Protein AF-A0A2E4W554-F1 (afdb_monomer_lite)

pLDDT: mean 80.84, std 10.99, range [36.97, 96.19]

Radius of gyration: 48.74 Å; chains: 1; bounding box: 108×64×149 Å

Structure (mmCIF, N/CA/C/O backbone):
data_AF-A0A2E4W554-F1
#
_entry.id   AF-A0A2E4W554-F1
#
loop_
_atom_site.group_PDB
_atom_site.id
_atom_site.type_symbol
_atom_site.label_atom_id
_atom_site.label_alt_id
_atom_site.label_comp_id
_atom_site.label_asym_id
_atom_site.label_entity_id
_atom_site.label_seq_id
_atom_site.pdbx_PDB_ins_code
_atom_site.Cartn_x
_atom_site.Cartn_y
_atom_site.Cartn_z
_atom_site.occupancy
_atom_site.B_iso_or_equiv
_atom_site.auth_seq_id
_atom_site.auth_comp_id
_atom_site.auth_asym_id
_atom_site.auth_atom_id
_atom_site.pdbx_PDB_model_num
ATOM 1 N N . MET A 1 1 ? -34.126 -7.218 51.994 1.00 76.88 1 MET A N 1
ATOM 2 C CA . MET A 1 1 ? -33.797 -6.663 50.672 1.00 76.88 1 MET A CA 1
ATOM 3 C C . MET A 1 1 ? -32.824 -5.553 50.968 1.00 76.88 1 MET A C 1
ATOM 5 O O . MET A 1 1 ? -33.164 -4.742 51.817 1.00 76.88 1 MET A O 1
ATOM 9 N N . SER A 1 2 ? -31.621 -5.573 50.417 1.00 82.19 2 SER A N 1
ATOM 10 C CA . SER A 1 2 ? -30.537 -4.659 50.802 1.00 82.19 2 SER A CA 1
ATOM 11 C C . SER A 1 2 ? -29.714 -4.276 49.584 1.00 82.19 2 SER A C 1
ATOM 13 O O . SER A 1 2 ? -29.664 -5.029 48.613 1.00 82.19 2 SER A O 1
ATOM 15 N N . VAL A 1 3 ? -29.119 -3.085 49.619 1.00 86.00 3 VAL A N 1
ATOM 16 C CA . VAL A 1 3 ? -28.299 -2.569 48.517 1.00 86.00 3 VAL A CA 1
ATOM 17 C C . VAL A 1 3 ? -26.886 -2.321 49.018 1.00 86.00 3 VAL A C 1
ATOM 19 O O . VAL A 1 3 ? -26.694 -1.564 49.975 1.00 86.00 3 VAL A O 1
ATOM 22 N N . TYR A 1 4 ? -25.916 -2.937 48.350 1.00 87.12 4 TYR A N 1
ATOM 23 C CA . TYR A 1 4 ? -24.493 -2.817 48.646 1.00 87.12 4 TYR A CA 1
ATOM 24 C C . TYR A 1 4 ? -23.748 -2.268 47.445 1.00 87.12 4 TYR A C 1
ATOM 26 O O . TYR A 1 4 ? -23.952 -2.727 46.324 1.00 87.12 4 TYR A O 1
ATOM 34 N N . PHE A 1 5 ? -22.832 -1.346 47.695 1.00 86.50 5 PHE A N 1
ATOM 35 C CA . PHE A 1 5 ? -21.826 -0.943 46.728 1.00 86.50 5 PHE A CA 1
ATOM 36 C C . PHE A 1 5 ? -20.445 -1.315 47.258 1.00 86.50 5 PHE A C 1
ATOM 38 O O . PHE A 1 5 ? -20.003 -0.788 48.273 1.00 86.50 5 PHE A O 1
ATOM 45 N N . ILE A 1 6 ? -19.767 -2.240 46.592 1.00 86.06 6 ILE A N 1
ATOM 46 C CA . ILE A 1 6 ? -18.443 -2.722 46.979 1.00 86.06 6 ILE A CA 1
ATOM 47 C C . ILE A 1 6 ? -17.418 -2.021 46.093 1.00 86.06 6 ILE A C 1
ATOM 49 O O . ILE A 1 6 ? -17.396 -2.221 44.878 1.00 86.06 6 ILE A O 1
ATOM 53 N N . SER A 1 7 ? -16.563 -1.202 46.694 1.00 80.81 7 SER A N 1
ATOM 54 C CA . SER A 1 7 ? -15.456 -0.542 46.003 1.00 80.81 7 SER A CA 1
ATOM 55 C C . SER A 1 7 ? -14.443 -1.580 45.522 1.00 80.81 7 SER A C 1
ATOM 57 O O . SER A 1 7 ? -13.953 -2.372 46.326 1.00 80.81 7 SER A O 1
ATOM 59 N N . LYS A 1 8 ? -14.058 -1.570 44.239 1.00 76.38 8 LYS A N 1
ATOM 60 C CA . LYS A 1 8 ? -12.977 -2.458 43.767 1.00 76.38 8 LYS A CA 1
ATOM 61 C C . LYS A 1 8 ? -11.584 -1.936 44.088 1.00 76.38 8 LYS A C 1
ATOM 63 O O . LYS A 1 8 ? -10.642 -2.720 44.116 1.00 76.38 8 LYS A O 1
ATOM 68 N N . ASP A 1 9 ? -11.454 -0.638 44.356 1.00 72.06 9 ASP A N 1
ATOM 69 C CA . ASP A 1 9 ? -10.167 -0.021 44.685 1.00 72.06 9 ASP A CA 1
ATOM 70 C C . ASP A 1 9 ? -9.723 -0.331 46.117 1.00 72.06 9 ASP A C 1
ATOM 72 O O . ASP A 1 9 ? -8.524 -0.460 46.372 1.00 72.06 9 ASP A O 1
ATOM 76 N N . THR A 1 10 ? -10.680 -0.421 47.045 1.00 75.69 10 THR A N 1
ATOM 77 C CA . THR A 1 10 ? -10.417 -0.624 48.478 1.00 75.69 10 THR A CA 1
ATOM 78 C C . THR A 1 10 ? -10.955 -1.947 49.013 1.00 75.69 10 THR A C 1
ATOM 80 O O . THR A 1 10 ? -10.455 -2.430 50.021 1.00 75.69 10 THR A O 1
ATOM 83 N N . GLY A 1 11 ? -11.934 -2.562 48.341 1.00 77.00 11 GLY A N 1
ATOM 84 C CA . GLY A 1 11 ? -12.666 -3.724 48.855 1.00 77.00 11 GLY A CA 1
ATOM 85 C C . GLY A 1 11 ? -13.751 -3.364 49.874 1.00 77.00 11 GLY A C 1
ATOM 86 O O . GLY A 1 11 ? -14.532 -4.234 50.257 1.00 77.00 11 GLY A O 1
ATOM 87 N N . ASP A 1 12 ? -13.836 -2.093 50.281 1.00 82.56 12 ASP A N 1
ATOM 88 C CA . ASP A 1 12 ? -14.814 -1.628 51.261 1.00 82.56 12 ASP A CA 1
ATOM 89 C C . ASP A 1 12 ? -16.234 -1.768 50.719 1.00 82.56 12 ASP A C 1
ATOM 91 O O . ASP A 1 12 ? -16.497 -1.560 49.530 1.00 82.56 12 ASP A O 1
ATOM 95 N N . THR A 1 13 ? -17.175 -2.062 51.608 1.00 84.25 13 THR A N 1
ATOM 96 C CA . THR A 1 13 ? -18.590 -2.204 51.258 1.00 84.25 13 THR A CA 1
ATOM 97 C C . THR A 1 13 ? -19.397 -1.049 51.830 1.00 84.25 13 THR A C 1
ATOM 99 O O . THR A 1 13 ? -19.423 -0.837 53.037 1.00 84.25 13 THR A O 1
ATOM 102 N N . LEU A 1 14 ? -20.106 -0.319 50.978 1.00 85.06 14 LEU A N 1
ATOM 103 C CA . LEU A 1 14 ? -21.091 0.678 51.369 1.00 85.06 14 LEU A CA 1
ATOM 104 C C . LEU A 1 14 ? -22.485 0.043 51.390 1.00 85.06 14 LEU A C 1
ATOM 106 O O . LEU A 1 14 ? -23.057 -0.254 50.341 1.00 85.06 14 LEU A O 1
ATOM 110 N N . LEU A 1 15 ? -23.059 -0.125 52.579 1.00 85.31 15 LEU A N 1
ATOM 111 C CA . LEU A 1 15 ? -24.478 -0.412 52.755 1.00 85.31 15 LEU A CA 1
ATOM 112 C C . LEU A 1 15 ? -25.283 0.872 52.513 1.00 85.31 15 LEU A C 1
ATOM 114 O O . LEU A 1 15 ? -25.176 1.855 53.256 1.00 85.31 15 LEU A O 1
ATOM 118 N N . ILE A 1 16 ? -26.117 0.854 51.478 1.00 81.38 16 ILE A N 1
ATOM 119 C CA . ILE A 1 16 ? -26.948 2.001 51.102 1.00 81.38 16 ILE A CA 1
ATOM 120 C C . ILE A 1 16 ? -28.266 1.989 51.894 1.00 81.38 16 ILE A C 1
ATOM 122 O O . ILE A 1 16 ? -28.684 3.046 52.374 1.00 81.38 16 ILE A O 1
ATOM 126 N N . GLY A 1 17 ? -28.851 0.805 52.127 1.00 82.44 17 GLY A N 1
ATOM 127 C CA . GLY A 1 17 ? -30.017 0.606 52.996 1.00 82.44 17 GLY A CA 1
ATOM 128 C C . GLY A 1 17 ? -30.567 -0.828 52.983 1.00 82.44 17 GLY A C 1
ATOM 129 O O . GLY A 1 17 ? -30.039 -1.702 52.293 1.00 82.44 17 GLY A O 1
ATOM 130 N N . GLY A 1 18 ? -31.653 -1.069 53.732 1.00 78.38 18 GLY A N 1
ATOM 131 C CA . GLY A 1 18 ? -32.387 -2.342 53.723 1.00 78.38 18 GLY A CA 1
ATOM 132 C C . GLY A 1 18 ? -31.922 -3.412 54.725 1.00 78.38 18 GLY A C 1
ATOM 133 O O . GLY A 1 18 ? -32.383 -4.554 54.663 1.00 78.38 18 GLY A O 1
ATOM 134 N N . GLN A 1 19 ? -31.039 -3.054 55.661 1.00 77.69 19 GLN A N 1
ATOM 135 C CA . GLN A 1 19 ? -30.686 -3.880 56.822 1.00 77.69 19 GLN A CA 1
ATOM 136 C C . GLN A 1 19 ? -30.836 -3.098 58.126 1.00 77.69 19 GLN A C 1
ATOM 138 O O . GLN A 1 19 ? -30.797 -1.869 58.114 1.00 77.69 19 GLN A O 1
ATOM 143 N N . GLU A 1 20 ? -30.978 -3.835 59.232 1.00 69.50 20 GLU A N 1
ATOM 144 C CA . GLU A 1 20 ? -31.090 -3.324 60.608 1.00 69.50 20 GLU A CA 1
ATOM 145 C C . GLU A 1 20 ? -29.737 -3.181 61.323 1.00 69.50 20 GLU A C 1
ATOM 147 O O . GLU A 1 20 ? -29.664 -2.601 62.405 1.00 69.50 20 GLU A O 1
ATOM 152 N N . SER A 1 21 ? -28.660 -3.700 60.729 1.00 70.38 21 SER A N 1
ATOM 153 C CA . SER A 1 21 ? -27.289 -3.605 61.228 1.00 70.38 21 SER A CA 1
ATOM 154 C C . SER A 1 21 ? -26.296 -3.593 60.068 1.00 70.38 21 SER A C 1
ATOM 156 O O . SER A 1 21 ? -26.578 -4.087 58.979 1.00 70.38 21 SER A O 1
ATOM 158 N N . VAL A 1 22 ? -25.128 -3.000 60.313 1.00 69.25 22 VAL A N 1
ATOM 159 C CA . VAL A 1 22 ? -23.958 -3.149 59.445 1.00 69.25 22 VAL A CA 1
ATOM 160 C C . VAL A 1 22 ? -23.097 -4.250 60.061 1.00 69.25 22 VAL A C 1
ATOM 162 O O . VAL A 1 22 ? -22.721 -4.134 61.228 1.00 69.25 22 VAL A O 1
ATOM 165 N N . SER A 1 23 ? -22.816 -5.321 59.321 1.00 64.88 23 SER A N 1
ATOM 166 C CA . SER A 1 23 ? -22.018 -6.459 59.798 1.00 64.88 23 SER A CA 1
ATOM 167 C C . SER A 1 23 ? -20.758 -6.630 58.953 1.00 64.88 23 SER A C 1
ATOM 169 O O . SER A 1 23 ? -20.874 -6.820 57.747 1.00 64.88 23 SER A O 1
ATOM 171 N N . GLY A 1 24 ? -19.580 -6.614 59.582 1.00 67.06 24 GLY A N 1
ATOM 172 C CA . GLY A 1 24 ? -18.286 -6.712 58.895 1.00 67.06 24 GLY A CA 1
ATOM 173 C C . GLY A 1 24 ? -17.357 -5.560 59.277 1.00 67.06 24 GLY A C 1
ATOM 174 O O . GLY A 1 24 ? -17.824 -4.455 59.536 1.00 67.06 24 GLY A O 1
ATOM 175 N N . ALA A 1 25 ? -16.050 -5.826 59.351 1.00 61.91 25 ALA A N 1
ATOM 176 C CA . ALA A 1 25 ? -15.056 -4.821 59.743 1.00 61.91 25 ALA A CA 1
ATOM 177 C C . ALA A 1 25 ? -14.885 -3.707 58.689 1.00 61.91 25 ALA A C 1
ATOM 179 O O . ALA A 1 25 ? -14.644 -2.561 59.058 1.00 61.91 25 ALA A O 1
ATOM 180 N N . ASP A 1 26 ? -15.114 -4.040 57.414 1.00 71.38 26 ASP A N 1
ATOM 181 C CA . ASP A 1 26 ? -14.886 -3.166 56.251 1.00 71.38 26 ASP A CA 1
ATOM 182 C C . ASP A 1 26 ? -16.207 -2.746 55.572 1.00 71.38 26 ASP A C 1
ATOM 184 O O . ASP A 1 26 ? -16.274 -2.468 54.373 1.00 71.38 26 ASP A O 1
ATOM 188 N N . THR A 1 27 ? -17.313 -2.771 56.327 1.00 74.19 27 THR A N 1
ATOM 189 C CA . THR A 1 27 ? -18.634 -2.339 55.852 1.00 74.19 27 THR A CA 1
ATOM 190 C C . THR A 1 27 ? -19.043 -1.039 56.533 1.00 74.19 27 THR A C 1
ATOM 192 O O . THR A 1 27 ? -19.065 -0.928 57.758 1.00 74.19 27 THR A O 1
ATOM 195 N N . TYR A 1 28 ? -19.411 -0.056 55.722 1.00 75.69 28 TYR A N 1
ATOM 196 C CA . TYR A 1 28 ? -19.764 1.301 56.119 1.00 75.69 28 TYR A CA 1
ATOM 197 C C . TYR A 1 28 ? -21.155 1.654 55.585 1.00 75.69 28 TYR A C 1
ATOM 199 O O . TYR A 1 28 ? -21.645 1.014 54.661 1.00 75.69 28 TYR A O 1
ATOM 207 N N . GLY A 1 29 ? -21.803 2.684 56.128 1.00 72.94 29 GLY A N 1
ATOM 208 C CA . GLY A 1 29 ? -23.046 3.221 55.570 1.00 72.94 29 GLY A CA 1
ATOM 209 C C . GLY A 1 29 ? -24.283 3.061 56.451 1.00 72.94 29 GLY A C 1
ATOM 210 O O . GLY A 1 29 ? -24.206 2.722 57.634 1.00 72.94 29 GLY A O 1
ATOM 211 N N . GLY A 1 30 ? -25.431 3.370 55.845 1.00 68.50 30 GLY A N 1
ATOM 212 C CA . GLY A 1 30 ? -26.659 3.710 56.555 1.00 68.50 30 GLY A CA 1
ATOM 213 C C . GLY A 1 30 ? -27.610 2.531 56.721 1.00 68.50 30 GLY A C 1
ATOM 214 O O . GLY A 1 30 ? -27.953 1.844 55.763 1.00 68.50 30 GLY A O 1
ATOM 215 N N . ILE A 1 31 ? -28.088 2.361 57.948 1.00 70.50 31 ILE A N 1
ATOM 216 C CA . ILE A 1 31 ? -29.199 1.474 58.305 1.00 70.50 31 ILE A CA 1
ATOM 217 C C . ILE A 1 31 ? -30.493 2.170 57.888 1.00 70.50 31 ILE A C 1
ATOM 219 O O . ILE A 1 31 ? -30.578 3.395 57.941 1.00 70.50 31 ILE A O 1
ATOM 223 N N . GLY A 1 32 ? -31.487 1.440 57.399 1.00 72.19 32 GLY A N 1
ATOM 224 C CA . GLY A 1 32 ? -32.605 2.088 56.719 1.00 72.19 32 GLY A CA 1
ATOM 225 C C . GLY A 1 32 ? -33.719 1.134 56.330 1.00 72.19 32 GLY A C 1
ATOM 226 O O . GLY A 1 32 ? -33.427 -0.038 56.065 1.00 72.19 32 GLY A O 1
ATOM 227 N N . PRO A 1 33 ? -34.970 1.621 56.207 1.00 74.69 33 PRO A N 1
ATOM 228 C CA . PRO A 1 33 ? -35.966 0.928 55.401 1.00 74.69 33 PRO A CA 1
ATOM 229 C C . PRO A 1 33 ? -35.424 0.649 53.994 1.00 74.69 33 PRO A C 1
ATOM 231 O O . PRO A 1 33 ? -34.412 1.203 53.556 1.00 74.69 33 PRO A O 1
ATOM 234 N N . PHE A 1 34 ? -36.102 -0.244 53.281 1.00 79.88 34 PHE A N 1
ATOM 235 C CA . PHE A 1 34 ? -35.658 -0.641 51.956 1.00 79.88 34 PHE A CA 1
ATOM 236 C C . PHE A 1 34 ? -35.615 0.559 50.988 1.00 79.88 34 PHE A C 1
ATOM 238 O O . PHE A 1 34 ? -36.643 1.229 50.833 1.00 79.88 34 PHE A O 1
ATOM 245 N N . PRO A 1 35 ? -34.469 0.840 50.333 1.00 84.31 35 PRO A N 1
ATOM 246 C CA . PRO A 1 35 ? -34.404 1.886 49.324 1.00 84.31 35 PRO A CA 1
ATOM 247 C C . PRO A 1 35 ? -35.246 1.530 48.101 1.00 84.31 35 PRO A C 1
ATOM 249 O O . PRO A 1 35 ? -35.322 0.379 47.679 1.00 84.31 35 PRO A O 1
ATOM 252 N N . ARG A 1 36 ? -35.837 2.542 47.479 1.00 86.31 36 ARG A N 1
ATOM 253 C CA . ARG A 1 36 ? -36.407 2.423 46.140 1.00 86.31 36 ARG A CA 1
ATOM 254 C C . ARG A 1 36 ? -35.274 2.483 45.128 1.00 86.31 36 ARG A C 1
ATOM 256 O O . ARG A 1 36 ? -34.377 3.310 45.253 1.00 86.31 36 ARG A O 1
ATOM 263 N N . TYR A 1 37 ? -35.334 1.642 44.108 1.00 88.25 37 TYR A N 1
ATOM 264 C CA . TYR A 1 37 ? -34.397 1.703 42.997 1.00 88.25 37 TYR A CA 1
ATOM 265 C C . TYR A 1 37 ? -35.145 1.760 41.668 1.00 88.25 37 TYR A C 1
ATOM 267 O O . TYR A 1 37 ? -36.251 1.238 41.536 1.00 88.25 37 TYR A O 1
ATOM 275 N N . SER A 1 38 ? -34.529 2.408 40.688 1.00 89.50 38 SER A N 1
ATOM 276 C CA . SER A 1 38 ? -34.960 2.411 39.292 1.00 89.50 38 SER A CA 1
ATOM 277 C C . SER A 1 38 ? -33.755 2.089 38.424 1.00 89.50 38 SER A C 1
ATOM 279 O O . SER A 1 38 ? -32.685 2.652 38.654 1.00 89.50 38 SER A O 1
ATOM 281 N N . ILE A 1 39 ? -33.928 1.186 37.464 1.00 88.00 39 ILE A N 1
ATOM 282 C CA . ILE A 1 39 ? -32.896 0.790 36.505 1.00 88.00 39 ILE A CA 1
ATOM 283 C C . ILE A 1 39 ? -33.437 1.147 35.127 1.00 88.00 39 ILE A C 1
ATOM 285 O O . ILE A 1 39 ? -34.475 0.619 34.726 1.00 88.00 39 ILE A O 1
ATOM 289 N N . SER A 1 40 ? -32.766 2.050 34.421 1.00 88.12 40 SER A N 1
ATOM 290 C CA . SER A 1 40 ? -33.034 2.305 33.007 1.00 88.12 40 SER A CA 1
ATOM 291 C C . SER A 1 40 ? -31.934 1.695 32.152 1.00 88.12 40 SER A C 1
ATOM 293 O O . SER A 1 40 ? -30.758 1.741 32.513 1.00 88.12 40 SER A O 1
ATOM 295 N N . ARG A 1 41 ? -32.340 1.136 31.015 1.00 87.38 41 ARG A N 1
ATOM 296 C CA . ARG A 1 41 ? -31.478 0.462 30.051 1.00 87.38 41 ARG A CA 1
ATOM 297 C C . ARG A 1 41 ? -31.375 1.302 28.782 1.00 87.38 41 ARG A C 1
ATOM 299 O O . ARG A 1 41 ? -32.402 1.721 28.254 1.00 87.38 41 ARG A O 1
ATOM 306 N N . GLU A 1 42 ? -30.161 1.500 28.293 1.00 87.88 42 GLU A N 1
ATOM 307 C CA . GLU A 1 42 ? -29.864 2.135 27.011 1.00 87.88 42 GLU A CA 1
ATOM 308 C C . GLU A 1 42 ? -28.981 1.193 26.189 1.00 87.88 42 GLU A C 1
ATOM 310 O O . GLU A 1 42 ? -27.896 0.813 26.623 1.00 87.88 42 GLU A O 1
ATOM 315 N N . ASP A 1 43 ? -29.451 0.782 25.014 1.00 86.00 43 ASP A N 1
ATOM 316 C CA . ASP A 1 43 ? -28.656 -0.051 24.114 1.00 86.00 43 ASP A CA 1
ATOM 317 C C . ASP A 1 43 ? -27.750 0.831 23.253 1.00 86.00 43 ASP A C 1
ATOM 319 O O . ASP A 1 43 ? -28.218 1.704 22.522 1.00 86.00 43 ASP A O 1
ATOM 323 N N . ILE A 1 44 ? -26.449 0.569 23.323 1.00 85.00 44 ILE A N 1
ATOM 324 C CA . ILE A 1 44 ? -25.420 1.192 22.501 1.00 85.00 44 ILE A CA 1
ATOM 325 C C . ILE A 1 44 ? -25.377 0.444 21.174 1.00 85.00 44 ILE A C 1
ATOM 327 O O . ILE A 1 44 ? -25.195 -0.778 21.131 1.00 85.00 44 ILE A O 1
ATOM 331 N N . ARG A 1 45 ? -25.538 1.193 20.088 1.00 84.75 45 ARG A N 1
ATOM 332 C CA . ARG A 1 45 ? -25.515 0.679 18.722 1.00 84.75 45 ARG A CA 1
ATOM 333 C C . ARG A 1 45 ? -24.513 1.454 17.881 1.00 84.75 45 ARG A C 1
ATOM 335 O O . ARG A 1 45 ? -24.268 2.631 18.138 1.00 84.75 45 ARG A O 1
ATOM 342 N N . THR A 1 46 ? -23.953 0.788 16.888 1.00 81.94 46 THR A N 1
ATOM 343 C CA . THR A 1 46 ? -23.157 1.397 15.819 1.00 81.94 46 THR A CA 1
ATOM 344 C C . THR A 1 46 ? -24.049 2.190 14.859 1.00 81.94 46 THR A C 1
ATOM 346 O O . THR A 1 46 ? -25.280 2.126 14.920 1.00 81.94 46 THR A O 1
ATOM 349 N N . THR A 1 47 ? -23.433 2.953 13.954 1.00 76.38 47 THR A N 1
ATOM 350 C CA . THR A 1 47 ? -24.132 3.788 12.958 1.00 76.38 47 THR A CA 1
ATOM 351 C C . THR A 1 47 ? -25.038 2.981 12.018 1.00 76.38 47 THR A C 1
ATOM 353 O O . THR A 1 47 ? -26.076 3.480 11.591 1.00 76.38 47 THR A O 1
ATOM 356 N N . ASP A 1 48 ? -24.683 1.728 11.729 1.00 72.62 48 ASP A N 1
ATOM 357 C CA . ASP A 1 48 ? -25.481 0.765 10.948 1.00 72.62 48 ASP A CA 1
ATOM 358 C C . ASP A 1 48 ? -26.644 0.135 11.754 1.00 72.62 48 ASP A C 1
ATOM 360 O O . ASP A 1 48 ? -27.478 -0.576 11.197 1.00 72.62 48 ASP A O 1
ATOM 364 N N . GLY A 1 49 ? -26.735 0.413 13.060 1.00 77.56 49 GLY A N 1
ATOM 365 C CA . GLY A 1 49 ? -27.771 -0.096 13.960 1.00 77.56 49 GLY A CA 1
ATOM 366 C C . GLY A 1 49 ? -27.434 -1.415 14.664 1.00 77.56 49 GLY A C 1
ATOM 367 O O . GLY A 1 49 ? -28.269 -1.891 15.453 1.00 77.56 49 GLY A O 1
ATOM 368 N N . THR A 1 50 ? -26.243 -1.979 14.433 1.00 82.19 50 THR A N 1
ATOM 369 C CA . THR A 1 50 ? -25.764 -3.208 15.084 1.00 82.19 50 THR A CA 1
ATOM 370 C C . THR A 1 50 ? -25.575 -2.986 16.587 1.00 82.19 50 THR A C 1
ATOM 372 O O . THR A 1 50 ? -25.111 -1.942 17.041 1.00 82.19 50 THR A O 1
ATOM 375 N N . TYR A 1 51 ? -26.006 -3.951 17.402 1.00 83.81 51 TYR A N 1
ATOM 376 C CA . TYR A 1 51 ? -25.915 -3.859 18.860 1.00 83.81 51 TYR A CA 1
ATOM 377 C C . TYR A 1 51 ? -24.480 -4.106 19.336 1.00 83.81 51 TYR A C 1
ATOM 379 O O . TYR A 1 51 ? -23.924 -5.169 19.077 1.00 83.81 51 TYR A O 1
ATOM 387 N N . ILE A 1 52 ? -23.911 -3.150 20.074 1.00 84.62 52 ILE A N 1
ATOM 388 C CA . ILE A 1 52 ? -22.559 -3.250 20.642 1.00 84.62 52 ILE A CA 1
ATOM 389 C C . ILE A 1 52 ? -22.631 -3.736 22.086 1.00 84.62 52 ILE A C 1
ATOM 391 O O . ILE A 1 52 ? -21.965 -4.694 22.477 1.00 84.62 52 ILE A O 1
ATOM 395 N N . ASN A 1 53 ? -23.390 -3.012 22.908 1.00 85.19 53 ASN A N 1
ATOM 396 C CA . ASN A 1 53 ? -23.403 -3.179 24.353 1.00 85.19 53 ASN A CA 1
ATOM 397 C C . ASN A 1 53 ? -24.622 -2.476 24.967 1.00 85.19 53 ASN A C 1
ATOM 399 O O . ASN A 1 53 ? -25.333 -1.739 24.289 1.00 85.19 53 ASN A O 1
ATOM 403 N N . THR A 1 54 ? -24.844 -2.641 26.265 1.00 85.50 54 THR A N 1
ATOM 404 C CA . THR A 1 54 ? -25.907 -1.962 27.006 1.00 85.50 54 THR A CA 1
ATOM 405 C C . THR A 1 54 ? -25.314 -1.133 28.139 1.00 85.50 54 THR A C 1
ATOM 407 O O . THR A 1 54 ? -24.467 -1.604 28.896 1.00 85.50 54 THR A O 1
ATOM 410 N N . LYS A 1 55 ? -25.807 0.095 28.293 1.00 88.75 55 LYS A N 1
ATOM 411 C CA . LYS A 1 55 ? -25.575 0.954 29.450 1.00 88.75 55 LYS A CA 1
ATOM 412 C C . LYS A 1 55 ? -26.776 0.898 30.393 1.00 88.75 55 LYS A C 1
ATOM 414 O O . LYS A 1 55 ? -27.920 1.095 29.986 1.00 88.75 55 LYS A O 1
ATOM 419 N N . TYR A 1 56 ? -26.511 0.672 31.671 1.00 89.12 56 TYR A N 1
ATOM 420 C CA . TYR A 1 56 ? -27.494 0.700 32.745 1.00 89.12 56 TYR A CA 1
ATOM 421 C C . TYR A 1 56 ? -27.282 1.942 33.601 1.00 89.12 56 TYR A C 1
ATOM 423 O O . TYR A 1 56 ? -26.180 2.185 34.093 1.00 89.12 56 TYR A O 1
ATOM 431 N N . MET A 1 57 ? -28.351 2.705 33.814 1.00 90.69 57 MET A N 1
ATOM 432 C CA . MET A 1 57 ? -28.382 3.787 34.796 1.00 90.69 57 MET A CA 1
ATOM 433 C C . MET A 1 57 ? -29.235 3.335 35.976 1.00 90.69 57 MET A C 1
ATOM 435 O O . MET A 1 57 ? -30.423 3.044 35.816 1.00 90.69 57 MET A O 1
ATOM 439 N N . ILE A 1 58 ? -28.627 3.249 37.157 1.00 89.88 58 ILE A N 1
ATOM 440 C CA . ILE A 1 58 ? -29.280 2.770 38.375 1.00 89.88 58 ILE A CA 1
ATOM 441 C C . ILE A 1 58 ? -29.377 3.913 39.376 1.00 89.88 58 ILE A C 1
ATOM 443 O O . ILE A 1 58 ? -28.362 4.363 39.896 1.00 89.88 58 ILE A O 1
ATOM 447 N N . ASN A 1 59 ? -30.596 4.334 39.701 1.00 91.19 59 ASN A N 1
ATOM 448 C CA . ASN A 1 59 ? -30.839 5.328 40.744 1.00 91.19 59 ASN A CA 1
ATOM 449 C C . ASN A 1 59 ? -31.412 4.645 41.980 1.00 91.19 59 ASN A C 1
ATOM 451 O O . ASN A 1 59 ? -32.426 3.954 41.884 1.00 91.19 59 ASN A O 1
ATOM 455 N N . VAL A 1 60 ? -30.782 4.851 43.133 1.00 87.94 60 VAL A N 1
ATOM 456 C CA . VAL A 1 60 ? -31.176 4.302 44.431 1.00 87.94 60 VAL A CA 1
ATOM 457 C C . VAL A 1 60 ? -31.520 5.457 45.359 1.00 87.94 60 VAL A C 1
ATOM 459 O O . VAL A 1 60 ? -30.652 6.235 45.746 1.00 87.94 60 VAL A O 1
ATOM 462 N N . THR A 1 61 ? -32.789 5.554 45.740 1.00 88.25 61 THR A N 1
ATOM 463 C CA . THR A 1 61 ? -33.305 6.576 46.654 1.00 88.25 61 THR A CA 1
ATOM 464 C C . THR A 1 61 ? -33.821 5.928 47.925 1.00 88.25 61 THR A C 1
ATOM 466 O O . THR A 1 61 ? -34.418 4.852 47.901 1.00 88.25 61 THR A O 1
ATOM 469 N N . GLY A 1 62 ? -33.613 6.559 49.067 1.00 85.31 62 GLY A N 1
ATOM 470 C CA . GLY A 1 62 ? -34.107 6.003 50.316 1.00 85.31 62 GLY A CA 1
ATOM 471 C C . GLY A 1 62 ? -33.916 6.932 51.489 1.00 85.31 62 GLY A C 1
ATOM 472 O O . GLY A 1 62 ? -33.452 8.060 51.351 1.00 85.31 62 GLY A O 1
ATOM 473 N N . THR A 1 63 ? -34.287 6.429 52.659 1.00 80.31 63 THR A N 1
ATOM 474 C CA . THR A 1 63 ? -34.073 7.113 53.927 1.00 80.31 63 THR A CA 1
ATOM 475 C C . THR A 1 63 ? -33.195 6.243 54.810 1.00 80.31 63 THR A C 1
ATOM 477 O O . THR A 1 63 ? -33.365 5.026 54.892 1.00 80.31 63 THR A O 1
ATOM 480 N N . ALA A 1 64 ? -32.183 6.845 55.419 1.00 74.69 64 ALA A N 1
ATOM 481 C CA . ALA A 1 64 ? -31.379 6.213 56.448 1.00 74.69 64 ALA A CA 1
ATOM 482 C C . ALA A 1 64 ? -31.974 6.582 57.804 1.00 74.69 64 ALA A C 1
ATOM 484 O O . ALA A 1 64 ? -32.277 7.750 58.049 1.00 74.69 64 ALA A O 1
ATOM 485 N N . VAL A 1 65 ? -32.140 5.582 58.665 1.00 73.75 65 VAL A N 1
ATOM 486 C CA . VAL A 1 65 ? -32.560 5.742 60.056 1.00 73.75 65 VAL A CA 1
ATOM 487 C C . VAL A 1 65 ? -31.379 5.495 60.987 1.00 73.75 65 VAL A C 1
ATOM 489 O O . VAL A 1 65 ? -30.418 4.796 60.660 1.00 73.75 65 VAL A O 1
ATOM 492 N N . LEU A 1 66 ? -31.456 6.068 62.182 1.00 68.81 66 LEU A N 1
ATOM 493 C CA . LEU A 1 66 ? -30.473 5.833 63.234 1.00 68.81 66 LEU A CA 1
ATOM 494 C C . LEU A 1 66 ? -30.462 4.354 63.663 1.00 68.81 66 LEU A C 1
ATOM 496 O O . LEU A 1 66 ? -31.512 3.722 63.778 1.00 68.81 66 LEU A O 1
ATOM 500 N N . LYS A 1 67 ? -29.267 3.814 63.940 1.00 67.50 67 LYS A N 1
ATOM 501 C CA . LYS A 1 67 ? -29.093 2.434 64.424 1.00 67.50 67 LYS A CA 1
ATOM 502 C C . LYS A 1 67 ? -29.819 2.254 65.762 1.00 67.50 67 LYS A C 1
ATOM 504 O O . LYS A 1 67 ? -29.592 3.038 66.683 1.00 67.50 67 LYS A O 1
ATOM 509 N N . SER A 1 68 ? -30.637 1.210 65.889 1.00 61.28 68 SER A N 1
ATOM 510 C CA . SER A 1 68 ? -31.429 0.931 67.100 1.00 61.28 68 SER A CA 1
ATOM 511 C C . SER A 1 68 ? -30.577 0.603 68.334 1.00 61.28 68 SER A C 1
ATOM 513 O O . SER A 1 68 ? -31.039 0.764 69.458 1.00 61.28 68 SER A O 1
ATOM 515 N N . THR A 1 69 ? -29.331 0.170 68.131 1.00 61.75 69 THR A N 1
ATOM 516 C CA . THR A 1 69 ? -28.383 -0.234 69.182 1.00 61.75 69 THR A CA 1
ATOM 517 C C . THR A 1 69 ? -27.499 0.901 69.697 1.00 61.75 69 THR A C 1
ATOM 519 O O . THR A 1 69 ? -26.656 0.667 70.558 1.00 61.75 69 THR A O 1
ATOM 522 N N . ASN A 1 70 ? -27.619 2.110 69.148 1.00 65.62 70 ASN A N 1
ATOM 523 C CA . ASN A 1 70 ? -26.842 3.246 69.628 1.00 65.62 70 ASN A CA 1
ATOM 524 C C . ASN A 1 70 ? -27.551 3.866 70.839 1.00 65.62 70 ASN A C 1
ATOM 526 O O . ASN A 1 70 ? -28.694 4.300 70.712 1.00 65.62 70 ASN A O 1
ATOM 530 N N . ASP A 1 71 ? -26.851 3.983 71.972 1.00 60.41 71 ASP A N 1
ATOM 531 C CA . ASP A 1 71 ? -27.298 4.777 73.124 1.00 60.41 71 ASP A CA 1
ATOM 532 C C . ASP A 1 71 ? -27.465 6.236 72.679 1.00 60.41 71 ASP A C 1
ATOM 534 O O . ASP A 1 71 ? -26.488 6.970 72.501 1.00 60.41 71 ASP A O 1
ATOM 538 N N . GLN A 1 72 ? -28.697 6.638 72.379 1.00 64.62 72 GLN A N 1
ATOM 539 C CA . GLN A 1 72 ? -29.036 7.968 71.886 1.00 64.62 72 GLN A CA 1
ATOM 540 C C . GLN A 1 72 ? -30.226 8.486 72.676 1.00 64.62 72 GLN A C 1
ATOM 542 O O . GLN A 1 72 ? -31.339 7.973 72.550 1.00 64.62 72 GLN A O 1
ATOM 547 N N . ASP A 1 73 ? -29.990 9.524 73.469 1.00 64.62 73 ASP A N 1
ATOM 548 C CA . ASP A 1 73 ? -31.030 10.159 74.258 1.00 64.62 73 ASP A CA 1
ATOM 549 C C . ASP A 1 73 ? -31.635 11.336 73.481 1.00 64.62 73 ASP A C 1
ATOM 551 O O . ASP A 1 73 ? -30.941 12.265 73.066 1.00 64.62 73 ASP A O 1
ATOM 555 N N . MET A 1 74 ? -32.954 11.302 73.281 1.00 63.56 74 MET A N 1
ATOM 556 C CA . MET A 1 74 ? -33.704 12.393 72.652 1.00 63.56 74 MET A CA 1
ATOM 557 C C . MET A 1 74 ? -33.716 13.664 73.511 1.00 63.56 74 MET A C 1
ATOM 559 O O . MET A 1 74 ? -33.993 14.745 72.996 1.00 63.56 74 MET A O 1
ATOM 563 N N . LEU A 1 75 ? -33.404 13.541 74.800 1.00 68.25 75 LEU A N 1
ATOM 564 C CA . LEU A 1 75 ? -33.376 14.641 75.758 1.00 68.25 75 LEU A CA 1
ATOM 565 C C . LEU A 1 75 ? -32.004 15.322 75.842 1.00 68.25 75 LEU A C 1
ATOM 567 O O . LEU A 1 75 ? -31.900 16.409 76.409 1.00 68.25 75 LEU A O 1
ATOM 571 N N . THR A 1 76 ? -30.959 14.732 75.253 1.00 73.50 76 THR A N 1
ATOM 572 C CA . THR A 1 76 ? -29.619 15.322 75.248 1.00 73.50 76 THR A CA 1
ATOM 573 C C . THR A 1 76 ? -29.368 16.074 73.940 1.00 73.50 76 THR A C 1
ATOM 575 O O . THR A 1 76 ? -29.287 15.490 72.856 1.00 73.50 76 THR A O 1
ATOM 578 N N . ALA A 1 77 ? -29.228 17.399 74.042 1.00 70.69 77 ALA A N 1
ATOM 579 C CA . ALA A 1 77 ? -29.043 18.286 72.896 1.00 70.69 77 ALA A CA 1
ATOM 580 C C . ALA A 1 77 ? -27.848 17.864 72.015 1.00 70.69 77 ALA A C 1
ATOM 582 O O . ALA A 1 77 ? -26.753 17.592 72.505 1.00 70.69 77 ALA A O 1
ATOM 583 N N . GLY A 1 78 ? -28.065 17.821 70.698 1.00 69.00 78 GLY A N 1
ATOM 584 C CA . GLY A 1 78 ? -27.016 17.625 69.690 1.00 69.00 78 GLY A CA 1
ATOM 585 C C . GLY A 1 78 ? -26.546 16.183 69.452 1.00 69.00 78 GLY A C 1
ATOM 586 O O . GLY A 1 78 ? -25.937 15.927 68.413 1.00 69.00 78 GLY A O 1
ATOM 587 N N . GLN A 1 79 ? -26.858 15.217 70.327 1.00 72.94 79 GLN A N 1
ATOM 588 C CA . GLN A 1 79 ? -26.386 13.830 70.160 1.00 72.94 79 GLN A CA 1
ATOM 589 C C . GLN A 1 79 ? -26.918 13.178 68.877 1.00 72.94 79 GLN A C 1
ATOM 591 O O . GLN A 1 79 ? -26.148 12.633 68.085 1.00 72.94 79 GLN A O 1
ATOM 596 N N . ARG A 1 80 ? -28.223 13.306 68.617 1.00 70.56 80 ARG A N 1
ATOM 597 C CA . ARG A 1 80 ? -28.859 12.702 67.436 1.00 70.56 80 ARG A CA 1
ATOM 598 C C . ARG A 1 80 ? -28.427 13.376 66.138 1.00 70.56 80 ARG A C 1
ATOM 600 O O . ARG A 1 80 ? -28.112 12.690 65.172 1.00 70.56 80 ARG A O 1
ATOM 607 N N . GLN A 1 81 ? -28.348 14.707 66.141 1.00 70.31 81 GLN A N 1
ATOM 608 C CA . GLN A 1 81 ? -27.918 15.497 64.986 1.00 70.31 81 GLN A CA 1
ATOM 609 C C . GLN A 1 81 ? -26.481 15.151 64.576 1.00 70.31 81 GLN A C 1
ATOM 611 O O . GLN A 1 81 ? -26.224 14.882 63.405 1.00 70.31 81 GLN A O 1
ATOM 616 N N . SER A 1 82 ? -25.562 15.061 65.544 1.00 72.06 82 SER A N 1
ATOM 617 C CA . SER A 1 82 ? -24.167 14.681 65.292 1.00 72.06 82 SER A CA 1
ATOM 618 C C . SER A 1 82 ? -24.043 13.283 64.671 1.00 72.06 82 SER A C 1
ATOM 620 O O . SER A 1 82 ? -23.189 13.059 63.814 1.00 72.06 82 SER A O 1
ATOM 622 N N . ARG A 1 83 ? -24.918 12.339 65.043 1.00 73.38 83 ARG A N 1
ATOM 623 C CA . ARG A 1 83 ? -24.927 10.987 64.462 1.00 73.38 83 ARG A CA 1
ATOM 624 C C . ARG A 1 83 ? -25.505 10.936 63.055 1.00 73.38 83 ARG A C 1
ATOM 626 O O . ARG A 1 83 ? -24.901 10.290 62.206 1.00 73.38 83 ARG A O 1
ATOM 633 N N . VAL A 1 84 ? -26.611 11.632 62.791 1.00 72.44 84 VAL A N 1
ATOM 634 C CA . VAL A 1 84 ? -27.169 11.734 61.430 1.00 72.44 84 VAL A CA 1
ATOM 635 C C . VAL A 1 84 ? -26.145 12.367 60.480 1.00 72.44 84 VAL A C 1
ATOM 637 O O . VAL A 1 84 ? -25.902 11.847 59.392 1.00 72.44 84 VAL A O 1
ATOM 640 N N . GLN A 1 85 ? -25.471 13.431 60.922 1.00 71.12 85 GLN A N 1
ATOM 641 C CA . GLN A 1 85 ? -24.384 14.060 60.167 1.00 71.12 85 GLN A CA 1
ATOM 642 C C . GLN A 1 85 ? -23.165 13.139 60.010 1.00 71.12 85 GLN A C 1
ATOM 644 O O . GLN A 1 85 ? -22.536 13.134 58.956 1.00 71.12 85 GLN A O 1
ATOM 649 N N . GLY A 1 86 ? -22.842 12.326 61.020 1.00 70.38 86 GLY A N 1
ATOM 650 C CA . GLY A 1 86 ? -21.786 11.314 60.938 1.00 70.38 86 GLY A CA 1
ATOM 651 C C . GLY A 1 86 ? -22.060 10.240 59.879 1.00 70.38 86 GLY A C 1
ATOM 652 O O . GLY A 1 86 ? -21.164 9.893 59.117 1.00 70.38 86 GLY A O 1
ATOM 653 N N . GLU A 1 87 ? -23.299 9.758 59.777 1.00 71.00 87 GLU A N 1
ATOM 654 C CA . GLU A 1 87 ? -23.719 8.813 58.728 1.00 71.00 87 GLU A CA 1
ATOM 655 C C . GLU A 1 87 ? -23.674 9.457 57.330 1.00 71.00 87 GLU A C 1
ATOM 657 O O . GLU A 1 87 ? -23.224 8.829 56.369 1.00 71.00 87 GLU A O 1
ATOM 662 N N . ALA A 1 88 ? -24.065 10.733 57.215 1.00 68.00 88 ALA A N 1
ATOM 663 C CA . ALA A 1 88 ? -23.911 11.503 55.979 1.00 68.00 88 ALA A CA 1
ATOM 664 C C . ALA A 1 88 ? -22.431 11.643 55.576 1.00 68.00 88 ALA A C 1
ATOM 666 O O . ALA A 1 88 ? -22.082 11.422 54.419 1.00 68.00 88 ALA A O 1
ATOM 667 N N . LEU A 1 89 ? -21.546 11.938 56.535 1.00 67.62 89 LEU A N 1
ATOM 668 C CA . LEU A 1 89 ? -20.098 12.039 56.326 1.00 67.62 89 LEU A CA 1
ATOM 669 C C . LEU A 1 89 ? -19.481 10.715 55.869 1.00 67.62 89 LEU A C 1
ATOM 671 O O . LEU A 1 89 ? -18.688 10.725 54.934 1.00 67.62 89 LEU A O 1
ATOM 675 N N . ILE A 1 90 ? -19.859 9.584 56.473 1.00 71.00 90 ILE A N 1
ATOM 676 C CA . ILE A 1 90 ? -19.373 8.253 56.070 1.00 71.00 90 ILE A CA 1
ATOM 677 C C . ILE A 1 90 ? -19.755 7.955 54.615 1.00 71.00 90 ILE A C 1
ATOM 679 O O . ILE A 1 90 ? -18.912 7.501 53.842 1.00 71.00 90 ILE A O 1
ATOM 683 N N . LYS A 1 91 ? -20.997 8.262 54.220 1.00 70.06 91 LYS A N 1
ATOM 684 C CA . LYS A 1 91 ? -21.461 8.115 52.832 1.00 70.06 91 LYS A CA 1
ATOM 685 C C . LYS A 1 91 ? -20.702 9.050 51.880 1.00 70.06 91 LYS A C 1
ATOM 687 O O . LYS A 1 91 ? -20.203 8.587 50.861 1.00 70.06 91 LYS A O 1
ATOM 692 N N . MET A 1 92 ? -20.531 10.325 52.246 1.00 68.19 92 MET A N 1
ATOM 693 C CA . MET A 1 92 ? -19.796 11.325 51.450 1.00 68.19 92 MET A CA 1
ATOM 694 C C . MET A 1 92 ? -18.294 11.053 51.312 1.00 68.19 92 MET A C 1
ATOM 696 O O . MET A 1 92 ? -17.680 11.456 50.326 1.00 68.19 92 MET A O 1
ATOM 700 N N . GLN A 1 93 ? -17.678 10.424 52.310 1.00 70.75 93 GLN A N 1
ATOM 701 C CA . GLN A 1 93 ? -16.237 10.162 52.339 1.00 70.75 93 GLN A CA 1
ATOM 702 C C . GLN A 1 93 ? -15.867 8.764 51.836 1.00 70.75 93 GLN A C 1
ATOM 704 O O . GLN A 1 93 ? -14.676 8.460 51.736 1.00 70.75 93 GLN A O 1
ATOM 709 N N . PHE A 1 94 ? -16.854 7.933 51.488 1.00 71.31 94 PHE A N 1
ATOM 710 C CA . PHE A 1 94 ? -16.620 6.585 50.993 1.00 71.31 94 PHE A CA 1
ATOM 711 C C . PHE A 1 94 ? -15.727 6.605 49.743 1.00 71.31 94 PHE A C 1
ATOM 713 O O . PHE A 1 94 ? -16.095 7.149 48.705 1.00 71.31 94 PHE A O 1
ATOM 720 N N . ASN A 1 95 ? -14.542 6.001 49.852 1.00 63.34 95 ASN A N 1
ATOM 721 C CA . ASN A 1 95 ? -13.572 5.836 48.768 1.00 63.34 95 ASN A CA 1
ATOM 722 C C . ASN A 1 95 ? -13.058 7.135 48.095 1.00 63.34 95 ASN A C 1
ATOM 724 O O . ASN A 1 95 ? -12.626 7.121 46.947 1.00 63.34 95 ASN A O 1
ATOM 728 N N . ARG A 1 96 ? -13.009 8.268 48.814 1.00 63.16 96 ARG A N 1
ATOM 729 C CA . ARG A 1 96 ? -12.498 9.556 48.282 1.00 63.16 96 ARG A CA 1
ATOM 730 C C . ARG A 1 96 ? -10.972 9.583 48.024 1.00 63.16 96 ARG A C 1
ATOM 732 O O . ARG A 1 96 ? -10.397 10.636 47.756 1.00 63.16 96 ARG A O 1
ATOM 739 N N . THR A 1 97 ? -10.276 8.454 48.150 1.00 52.19 97 THR A N 1
ATOM 740 C CA . THR A 1 97 ? -8.806 8.386 48.205 1.00 52.19 97 THR A CA 1
ATOM 741 C C . THR A 1 97 ? -8.118 8.342 46.838 1.00 52.19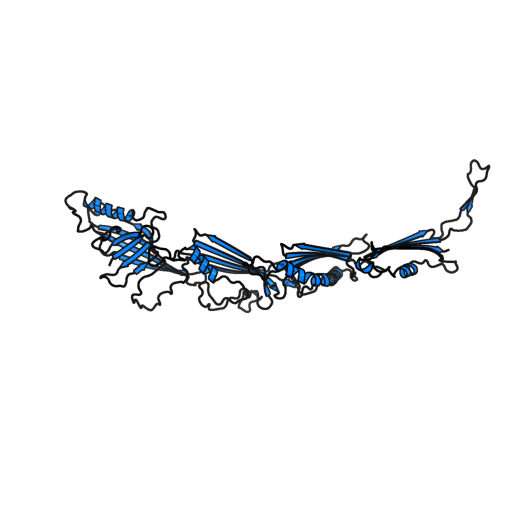 97 THR A C 1
ATOM 743 O O . THR A 1 97 ? -6.899 8.514 46.787 1.00 52.19 97 THR A O 1
ATOM 746 N N . LYS A 1 98 ? -8.844 8.166 45.722 1.00 49.94 98 LYS A N 1
ATOM 747 C CA . LYS A 1 98 ? -8.272 8.167 44.360 1.00 49.94 98 LYS A CA 1
ATOM 748 C C . LYS A 1 98 ? -9.206 8.844 43.360 1.00 49.94 98 LYS A C 1
ATOM 750 O O . LYS A 1 98 ? -10.405 8.634 43.409 1.00 49.94 98 LYS A O 1
ATOM 755 N N . TRP A 1 99 ? -8.664 9.663 42.455 1.00 40.47 99 TRP A N 1
ATOM 756 C CA . TRP A 1 99 ? -9.428 10.265 41.355 1.00 40.47 99 TRP A CA 1
ATOM 757 C C . TRP A 1 99 ? -9.468 9.300 40.155 1.00 40.47 99 TRP A C 1
ATOM 759 O O . TRP A 1 99 ? -8.408 8.777 39.803 1.00 40.47 99 TRP A O 1
ATOM 769 N N . PRO A 1 100 ? -10.619 9.089 39.481 1.00 51.34 100 PRO A N 1
ATOM 770 C CA . PRO A 1 100 ? -11.951 9.633 39.775 1.00 51.34 100 PRO A CA 1
ATOM 771 C C . PRO A 1 100 ? -12.530 9.090 41.091 1.00 51.34 100 PRO A C 1
ATOM 773 O O . PRO A 1 100 ? -12.447 7.898 41.349 1.00 51.34 100 PRO A O 1
ATOM 776 N N . MET A 1 101 ? -13.116 9.992 41.896 1.00 50.34 101 MET A N 1
ATOM 777 C CA . MET A 1 101 ? -13.365 9.850 43.348 1.00 50.34 101 MET A CA 1
ATOM 778 C C . MET A 1 101 ? -14.260 8.685 43.803 1.00 50.34 101 MET A C 1
ATOM 780 O O . MET A 1 101 ? -14.386 8.485 45.003 1.00 50.34 101 MET A O 1
ATOM 784 N N . HIS A 1 102 ? -14.826 7.900 42.886 1.00 55.00 102 HIS A N 1
ATOM 785 C CA . HIS A 1 102 ? -15.546 6.662 43.179 1.00 55.00 102 HIS A CA 1
ATOM 786 C C . HIS A 1 102 ? -15.381 5.704 41.991 1.00 55.00 102 HIS A C 1
ATOM 788 O O . HIS A 1 102 ? -16.252 5.635 41.124 1.00 55.00 102 HIS A O 1
ATOM 794 N N . GLY A 1 103 ? -14.220 5.044 41.899 1.00 63.88 103 GLY A N 1
ATOM 795 C CA . GLY A 1 103 ? -13.889 4.090 40.835 1.00 63.88 103 GLY A CA 1
ATOM 796 C C . GLY A 1 103 ? -14.943 2.992 40.622 1.00 63.88 103 GLY A C 1
ATOM 797 O O . GLY A 1 103 ? -15.957 2.916 41.315 1.00 63.88 103 GLY A O 1
ATOM 798 N N . ALA A 1 104 ? -14.718 2.130 39.630 1.00 73.69 104 ALA A N 1
ATOM 799 C CA . ALA A 1 104 ? -15.639 1.029 39.354 1.00 73.69 104 ALA A CA 1
ATOM 800 C C . ALA A 1 104 ? -15.789 0.113 40.584 1.00 73.69 104 ALA A C 1
ATOM 802 O O . ALA A 1 104 ? -14.821 -0.205 41.276 1.00 73.69 104 ALA A O 1
ATOM 803 N N . GLY A 1 105 ? -17.017 -0.305 40.849 1.00 80.69 105 GLY A N 1
ATOM 804 C CA . GLY A 1 105 ? -17.446 -1.084 41.998 1.00 80.69 105 GLY A CA 1
ATOM 805 C C . GLY A 1 105 ? -18.356 -2.236 41.586 1.00 80.69 105 GLY A C 1
ATOM 806 O O . GLY A 1 105 ? -18.748 -2.361 40.428 1.00 80.69 105 GLY A O 1
ATOM 807 N N . LYS A 1 106 ? -18.703 -3.092 42.544 1.00 86.62 106 LYS A N 1
ATOM 808 C CA . LYS A 1 106 ? -19.783 -4.071 42.394 1.00 86.62 106 LYS A CA 1
ATOM 809 C C . LYS A 1 106 ? -21.025 -3.536 43.106 1.00 86.62 106 LYS A C 1
ATOM 811 O O . LYS A 1 106 ? -20.981 -3.330 44.317 1.00 86.62 106 LYS A O 1
ATOM 816 N N . LEU A 1 107 ? -22.116 -3.320 42.376 1.00 86.50 107 LEU A N 1
ATOM 817 C CA . LEU A 1 107 ? -23.419 -2.979 42.951 1.00 86.50 107 LEU A CA 1
ATOM 818 C C . LEU A 1 107 ? -24.253 -4.253 43.072 1.00 86.50 107 LEU A C 1
ATOM 820 O O . LEU A 1 107 ? -24.420 -4.984 42.099 1.00 86.50 107 LEU A O 1
ATOM 824 N N . GLU A 1 108 ? -24.779 -4.516 44.260 1.00 87.69 108 GLU A N 1
ATOM 825 C CA . GLU A 1 108 ? -25.583 -5.699 44.548 1.00 87.69 108 GLU A CA 1
ATOM 826 C C . GLU A 1 108 ? -26.891 -5.293 45.227 1.00 87.69 108 GLU A C 1
ATOM 828 O O . GLU A 1 108 ? -26.889 -4.679 46.295 1.00 87.69 108 GLU A O 1
ATOM 833 N N . ILE A 1 109 ? -28.015 -5.643 44.604 1.00 87.06 109 ILE A N 1
ATOM 834 C CA . ILE A 1 109 ? -29.366 -5.443 45.129 1.00 87.06 109 ILE A CA 1
ATOM 835 C C . ILE A 1 109 ? -29.918 -6.823 45.484 1.00 87.06 109 ILE A C 1
ATOM 837 O O . ILE A 1 109 ? -30.349 -7.589 44.620 1.00 87.06 109 ILE A O 1
ATOM 841 N N . GLN A 1 110 ? -29.903 -7.153 46.771 1.00 84.06 110 GLN A N 1
ATOM 842 C CA . GLN A 1 110 ? -30.380 -8.439 47.272 1.00 84.06 110 GLN A CA 1
ATOM 843 C C . GLN A 1 110 ? -31.893 -8.405 47.509 1.00 84.06 110 GLN A C 1
ATOM 845 O O . GLN A 1 110 ? -32.370 -7.456 48.139 1.00 84.06 110 GLN A O 1
ATOM 850 N N . PRO A 1 111 ? -32.658 -9.432 47.092 1.00 78.12 111 PRO A N 1
ATOM 851 C CA . PRO A 1 111 ? -34.106 -9.505 47.269 1.00 78.12 111 PRO A CA 1
ATOM 852 C C . PRO A 1 111 ? -34.515 -9.658 48.748 1.00 78.12 111 PRO A C 1
ATOM 854 O O . PRO A 1 111 ? -33.705 -9.876 49.652 1.00 78.12 111 PRO A O 1
ATOM 857 N N . TYR A 1 112 ? -35.806 -9.494 49.043 1.00 68.00 112 TYR A N 1
ATOM 858 C CA . TYR A 1 112 ? -36.333 -9.727 50.391 1.00 68.00 112 TYR A CA 1
ATOM 859 C C . TYR A 1 112 ? -36.308 -11.226 50.738 1.00 68.00 112 TYR A C 1
ATOM 861 O O . TYR A 1 112 ? -36.604 -12.058 49.888 1.00 68.00 112 TYR A O 1
ATOM 869 N N . GLY A 1 113 ? -35.953 -11.574 51.982 1.00 66.62 113 GLY A N 1
ATOM 870 C CA . GLY A 1 113 ? -36.020 -12.957 52.477 1.00 66.62 113 GLY A CA 1
ATOM 871 C C . GLY A 1 113 ? -34.900 -13.909 52.030 1.00 66.62 113 GLY A C 1
ATOM 872 O O . GLY A 1 113 ? -35.067 -15.113 52.178 1.00 66.62 113 GLY A O 1
ATOM 873 N N . GLY A 1 114 ? -33.776 -13.410 51.493 1.00 62.50 114 GLY A N 1
ATOM 874 C CA . GLY A 1 114 ? -32.628 -14.257 51.120 1.00 62.50 114 GLY A CA 1
ATOM 875 C C . GLY A 1 114 ? -32.847 -15.107 49.862 1.00 62.50 114 GLY A C 1
ATOM 876 O O . GLY A 1 114 ? -32.193 -16.130 49.684 1.00 62.50 114 GLY A O 1
ATOM 877 N N . LEU A 1 115 ? -33.787 -14.705 49.002 1.00 67.19 115 LEU A N 1
ATOM 878 C CA . LEU A 1 115 ? -34.025 -15.356 47.713 1.00 67.19 115 LEU A CA 1
ATOM 879 C C . LEU A 1 115 ? -32.801 -15.201 46.788 1.00 67.19 115 LEU A C 1
ATOM 881 O O . LEU A 1 115 ? -32.074 -14.216 46.863 1.00 67.19 115 LEU A O 1
ATOM 885 N N . ALA A 1 116 ? -32.591 -16.156 45.881 1.00 64.62 116 ALA A N 1
ATOM 886 C CA . ALA A 1 116 ? -31.408 -16.201 45.013 1.00 64.62 116 ALA A CA 1
ATOM 887 C C . ALA A 1 116 ? -31.388 -15.148 43.876 1.00 64.62 116 ALA A C 1
ATOM 889 O O . ALA A 1 116 ? -30.390 -15.027 43.172 1.00 64.62 116 ALA A O 1
ATOM 890 N N . ASN A 1 117 ? -32.465 -14.375 43.693 1.00 70.00 117 ASN A N 1
ATOM 891 C CA . ASN A 1 117 ? -32.636 -13.445 42.569 1.00 70.00 117 ASN A CA 1
ATOM 892 C C . ASN A 1 117 ? -32.059 -12.050 42.879 1.00 70.00 117 ASN A C 1
ATOM 894 O O . ASN A 1 117 ? -32.796 -11.063 42.921 1.00 70.00 117 ASN A O 1
ATOM 898 N N . GLY A 1 118 ? -30.760 -11.982 43.171 1.00 77.06 118 GLY A N 1
ATOM 899 C CA . GLY A 1 118 ? -30.032 -10.718 43.328 1.00 77.06 118 GLY A CA 1
ATOM 900 C C . GLY A 1 118 ? -29.746 -10.054 41.985 1.00 77.06 118 GLY A C 1
ATOM 901 O O . GLY A 1 118 ? -29.333 -10.736 41.047 1.00 77.06 118 GLY A O 1
ATOM 902 N N . ILE A 1 119 ? -29.938 -8.733 41.913 1.00 85.62 119 ILE A N 1
ATOM 903 C CA . ILE A 1 119 ? -29.475 -7.932 40.775 1.00 85.62 119 ILE A CA 1
ATOM 904 C C . ILE A 1 119 ? -28.028 -7.536 41.052 1.00 85.62 119 ILE A C 1
ATOM 906 O O . ILE A 1 119 ? -27.742 -6.964 42.109 1.00 85.62 119 ILE A O 1
ATOM 910 N N . VAL A 1 120 ? -27.118 -7.856 40.135 1.00 85.94 120 VAL A N 1
ATOM 911 C CA . VAL A 1 120 ? -25.680 -7.651 40.324 1.00 85.94 120 VAL A CA 1
ATOM 912 C C . VAL A 1 120 ? -25.092 -6.940 39.118 1.00 85.94 120 VAL A C 1
ATOM 914 O O . VAL A 1 120 ? -25.192 -7.426 37.998 1.00 85.94 120 VAL A O 1
ATOM 917 N N . PHE A 1 121 ? -24.417 -5.822 39.367 1.00 87.25 121 PHE A N 1
ATOM 918 C CA . PHE A 1 121 ? -23.618 -5.123 38.369 1.00 87.25 121 PHE A CA 1
ATOM 919 C C . PHE A 1 121 ? -22.154 -5.159 38.783 1.00 87.25 121 PHE A C 1
ATOM 921 O O . PHE A 1 121 ? -21.793 -4.650 39.847 1.00 87.25 121 PHE A O 1
ATOM 928 N N . ASN A 1 122 ? -21.304 -5.776 37.963 1.00 83.06 122 ASN A N 1
ATOM 929 C CA . ASN A 1 122 ? -19.895 -5.986 38.308 1.00 83.06 122 ASN A CA 1
ATOM 930 C C . ASN A 1 122 ? -19.012 -4.768 38.039 1.00 83.06 122 ASN A C 1
ATOM 932 O O . ASN A 1 122 ? -17.869 -4.763 38.483 1.00 83.06 122 ASN A O 1
ATOM 936 N N . ASP A 1 123 ? -19.495 -3.761 37.329 1.00 84.75 123 ASP A N 1
ATOM 937 C CA . ASP A 1 123 ? -18.719 -2.601 36.892 1.00 84.75 123 ASP A CA 1
ATOM 938 C C . ASP A 1 123 ? -19.413 -1.269 37.216 1.00 84.75 123 ASP A C 1
ATOM 940 O O . ASP A 1 123 ? -19.109 -0.239 36.615 1.00 84.75 123 ASP A O 1
ATOM 944 N N . ALA A 1 124 ? -20.328 -1.285 38.186 1.00 86.25 124 ALA A N 1
ATOM 945 C CA . ALA A 1 124 ? -21.081 -0.114 38.598 1.00 86.25 124 ALA A CA 1
ATOM 946 C C . ALA A 1 124 ? -20.156 1.011 39.070 1.00 86.25 124 ALA A C 1
ATOM 948 O O . ALA A 1 124 ? -19.318 0.828 39.948 1.00 86.25 124 ALA A O 1
ATOM 949 N N . ARG A 1 125 ? -20.340 2.210 38.538 1.00 85.00 125 ARG A N 1
ATOM 950 C CA . ARG A 1 125 ? -19.605 3.413 38.907 1.00 85.00 125 ARG A CA 1
ATOM 951 C C . ARG A 1 125 ? -20.573 4.435 39.470 1.00 85.00 125 ARG A C 1
ATOM 953 O O . ARG A 1 125 ? -21.549 4.788 38.819 1.00 85.00 125 ARG A O 1
ATOM 960 N N . LEU A 1 126 ? -20.289 4.922 40.674 1.00 84.38 126 LEU A N 1
ATOM 961 C CA . LEU A 1 126 ? -21.080 5.973 41.307 1.00 84.38 126 LEU A CA 1
ATOM 962 C C . LEU A 1 126 ? -20.842 7.298 40.567 1.00 84.38 126 LEU A C 1
ATOM 964 O O . LEU A 1 126 ? -19.733 7.835 40.593 1.00 84.38 126 LEU A O 1
ATOM 968 N N . THR A 1 127 ? -21.868 7.814 39.891 1.00 84.00 127 THR A N 1
ATOM 969 C CA . THR A 1 127 ? -21.796 9.068 39.127 1.00 84.00 127 THR A CA 1
ATOM 970 C C . THR A 1 127 ? -22.154 10.265 39.990 1.00 84.00 127 THR A C 1
ATOM 972 O O . THR A 1 127 ? -21.472 11.287 39.941 1.00 84.00 127 THR A O 1
ATOM 975 N N . THR A 1 128 ? -23.217 10.145 40.787 1.00 83.81 128 THR A N 1
ATOM 976 C CA . THR A 1 128 ? -23.698 11.213 41.668 1.00 83.81 128 THR A CA 1
ATOM 977 C C . THR A 1 128 ? -24.213 10.641 42.980 1.00 83.81 128 THR A C 1
ATOM 979 O O . THR A 1 128 ? -24.755 9.538 43.041 1.00 83.81 128 THR A O 1
ATOM 982 N N . MET A 1 129 ? -24.039 11.416 44.044 1.00 83.44 129 MET A N 1
ATOM 983 C CA . MET A 1 129 ? -24.602 11.149 45.358 1.00 83.44 129 MET A CA 1
ATOM 984 C C . MET A 1 129 ? -25.155 12.461 45.897 1.00 83.44 129 MET A C 1
ATOM 986 O O . MET A 1 129 ? -24.422 13.442 46.014 1.00 83.44 129 MET A O 1
ATOM 990 N N . GLU A 1 130 ? -26.433 12.460 46.244 1.00 83.81 130 GLU A N 1
ATOM 991 C CA . GLU A 1 130 ? -27.121 13.600 46.829 1.00 83.81 130 GLU A CA 1
ATOM 992 C C . GLU A 1 130 ? -27.648 13.215 48.208 1.00 83.81 130 GLU A C 1
ATOM 994 O O . GLU A 1 130 ? -28.302 12.187 48.401 1.00 83.81 130 GLU A O 1
ATOM 999 N N . LEU A 1 131 ? -27.331 14.060 49.180 1.00 81.75 131 LEU A N 1
ATOM 1000 C CA . LEU A 1 131 ? -27.792 13.964 50.555 1.00 81.75 131 LEU A CA 1
ATOM 1001 C C . LEU A 1 131 ? -28.367 15.343 50.887 1.00 81.75 131 LEU A C 1
ATOM 1003 O O . LEU A 1 131 ? -27.580 16.249 51.175 1.00 81.75 131 LEU A O 1
ATOM 1007 N N . PRO A 1 132 ? -29.690 15.552 50.745 1.00 76.88 132 PRO A N 1
ATOM 1008 C CA . PRO A 1 132 ? -30.296 16.853 50.987 1.00 76.88 132 PRO A CA 1
ATOM 1009 C C . PRO A 1 132 ? -30.012 17.332 52.413 1.00 76.88 132 PRO A C 1
ATOM 1011 O O . PRO A 1 132 ? -29.986 16.551 53.368 1.00 76.88 132 PRO A O 1
ATOM 1014 N N . GLU A 1 133 ? -29.779 18.637 52.543 1.00 68.06 133 GLU A N 1
ATOM 1015 C CA . GLU A 1 133 ? -29.551 19.275 53.834 1.00 68.06 133 GLU A CA 1
ATOM 1016 C C . GLU A 1 133 ? -30.819 19.193 54.693 1.00 68.06 133 GLU A C 1
ATOM 1018 O O . GLU A 1 133 ? -31.936 19.371 54.205 1.00 68.06 133 GLU A O 1
ATOM 1023 N N . GLN A 1 134 ? -30.656 18.917 55.988 1.00 65.88 134 GLN A N 1
ATOM 1024 C CA . GLN A 1 134 ? -31.785 18.933 56.911 1.00 65.88 134 GLN A CA 1
ATOM 1025 C C . GLN A 1 134 ? -32.226 20.379 57.161 1.00 65.88 134 GLN A C 1
ATOM 1027 O O . GLN A 1 134 ? -31.470 21.177 57.709 1.00 65.88 134 GLN A O 1
ATOM 1032 N N . THR A 1 135 ? -33.457 20.712 56.772 1.00 63.97 135 THR A N 1
ATOM 1033 C CA . THR A 1 135 ? -34.053 22.035 57.004 1.00 63.97 135 THR A CA 1
ATOM 1034 C C . THR A 1 135 ? -34.552 22.169 58.445 1.00 63.97 135 THR A C 1
ATOM 1036 O O . THR A 1 135 ? -34.831 21.167 59.110 1.00 63.97 135 THR A O 1
ATOM 1039 N N . GLU A 1 136 ? -34.698 23.399 58.950 1.00 60.78 136 GLU A N 1
ATOM 1040 C CA . GLU A 1 136 ? -35.203 23.664 60.313 1.00 60.78 136 GLU A CA 1
ATOM 1041 C C . GLU A 1 136 ? -36.601 23.059 60.563 1.00 60.78 136 GLU A C 1
ATOM 1043 O O . GLU A 1 136 ? -36.920 22.661 61.684 1.00 60.78 136 GLU A O 1
ATOM 1048 N N . GLU A 1 137 ? -37.402 22.892 59.506 1.00 59.12 137 GLU A N 1
ATOM 1049 C CA . GLU A 1 137 ? -38.715 22.231 59.541 1.00 59.12 137 GLU A CA 1
ATOM 1050 C C . GLU A 1 137 ? -38.633 20.735 59.873 1.00 59.12 137 GLU A C 1
ATOM 1052 O O . GLU A 1 137 ? -39.601 20.156 60.369 1.00 59.12 137 GLU A O 1
ATOM 1057 N N . SER A 1 138 ? -37.475 20.103 59.658 1.00 59.69 138 SER A N 1
ATOM 1058 C CA . SER A 1 138 ? -37.258 18.702 60.020 1.00 59.69 138 SER A CA 1
ATOM 1059 C C . SER A 1 138 ? -37.112 18.481 61.529 1.00 59.69 138 SER A C 1
ATOM 1061 O O . SER A 1 138 ? -37.118 17.328 61.937 1.00 59.69 138 SER A O 1
ATOM 1063 N N . ALA A 1 139 ? -37.009 19.531 62.361 1.00 52.56 139 ALA A N 1
ATOM 1064 C CA . ALA A 1 139 ? -37.159 19.525 63.829 1.00 52.56 139 ALA A CA 1
ATOM 1065 C C . ALA A 1 139 ? -36.606 18.290 64.593 1.00 52.56 139 ALA A C 1
ATOM 1067 O O . ALA A 1 139 ? -37.207 17.822 65.562 1.00 52.56 139 ALA A O 1
ATOM 1068 N N . GLY A 1 140 ? -35.459 17.738 64.178 1.00 54.06 140 GLY A N 1
ATOM 1069 C CA . GLY A 1 140 ? -34.857 16.556 64.813 1.00 54.06 140 GLY A CA 1
ATOM 1070 C C . GLY A 1 140 ? -35.468 15.201 64.412 1.00 54.06 140 GLY A C 1
ATOM 1071 O O . GLY A 1 140 ? -35.284 14.208 65.125 1.00 54.06 140 GLY A O 1
ATOM 1072 N N . VAL A 1 141 ? -36.180 15.130 63.285 1.00 58.03 141 VAL A N 1
ATOM 1073 C CA . VAL A 1 141 ? -36.663 13.883 62.683 1.00 58.03 141 VAL A CA 1
ATOM 1074 C C . VAL A 1 141 ? -35.472 13.049 62.196 1.00 58.03 141 VAL A C 1
ATOM 1076 O O . VAL A 1 141 ? -34.512 13.527 61.599 1.00 58.03 141 VAL A O 1
ATOM 1079 N N . GLN A 1 142 ? -35.549 11.758 62.505 1.00 63.62 142 GLN A N 1
ATOM 1080 C CA . GLN A 1 142 ? -34.447 10.792 62.579 1.00 63.62 142 GLN A CA 1
ATOM 1081 C C . GLN A 1 142 ? -33.987 10.242 61.221 1.00 63.62 142 GLN A C 1
ATOM 1083 O O . GLN A 1 142 ? -33.287 9.229 61.183 1.00 63.62 142 GLN A O 1
ATOM 1088 N N . ASN A 1 143 ? -34.420 10.870 60.127 1.00 68.75 143 ASN A N 1
ATOM 1089 C CA . ASN A 1 143 ? -34.326 10.310 58.789 1.00 68.75 143 ASN A CA 1
ATOM 1090 C C . ASN A 1 143 ? -33.437 11.199 57.916 1.00 68.75 143 ASN A C 1
ATOM 1092 O O . ASN A 1 143 ? -33.665 12.403 57.807 1.00 68.75 143 ASN A O 1
ATOM 1096 N N . LEU A 1 144 ? -32.435 10.593 57.288 1.00 75.19 144 LEU A N 1
ATOM 1097 C CA . LEU A 1 144 ? -31.599 11.225 56.272 1.00 75.19 144 LEU A CA 1
ATOM 1098 C C . LEU A 1 144 ? -31.982 10.657 54.912 1.00 75.19 144 LEU A C 1
ATOM 1100 O O . LEU A 1 144 ? -31.756 9.473 54.659 1.00 75.19 144 LEU A O 1
ATOM 1104 N N . GLU A 1 145 ? -32.563 11.480 54.049 1.00 82.31 145 GLU A N 1
ATOM 1105 C CA . GLU A 1 145 ? -32.819 11.075 52.670 1.00 82.31 145 GLU A CA 1
ATOM 1106 C C . GLU A 1 145 ? -31.500 10.977 51.900 1.00 82.31 145 GLU A C 1
ATOM 1108 O O . GLU A 1 145 ? -30.531 11.680 52.193 1.00 82.31 145 GLU A O 1
ATOM 1113 N N . TYR A 1 146 ? -31.438 10.061 50.942 1.00 84.38 146 TYR A N 1
ATOM 1114 C CA . TYR A 1 146 ? -30.283 9.891 50.075 1.00 84.38 146 TYR A CA 1
ATOM 1115 C C . TYR A 1 146 ? -30.715 9.505 48.666 1.00 84.38 146 TYR A C 1
ATOM 1117 O O . TYR A 1 146 ? -31.707 8.795 48.484 1.00 84.38 146 TYR A O 1
ATOM 1125 N N . SER A 1 147 ? -29.924 9.930 47.686 1.00 87.94 147 SER A N 1
ATOM 1126 C CA . SER A 1 147 ? -30.029 9.534 46.285 1.00 87.94 147 SER A CA 1
ATOM 1127 C C . SER A 1 147 ? -28.640 9.183 45.755 1.00 87.94 147 SER A C 1
ATOM 1129 O O . SER A 1 147 ? -27.720 9.993 45.839 1.00 87.94 147 SER A O 1
ATOM 1131 N N . PHE A 1 148 ? -28.471 7.970 45.239 1.00 86.19 148 PHE A N 1
ATOM 1132 C CA . PHE A 1 148 ? -27.246 7.506 44.588 1.00 86.19 148 PHE A CA 1
ATOM 1133 C C . PHE A 1 148 ? -27.555 7.156 43.139 1.00 86.19 148 PHE A C 1
ATOM 1135 O O . PHE A 1 148 ? -28.493 6.400 42.892 1.00 86.19 148 PHE A O 1
ATOM 1142 N N . SER A 1 149 ? -26.742 7.639 42.205 1.00 89.38 149 SER A N 1
ATOM 1143 C CA . SER A 1 149 ? -26.854 7.287 40.787 1.00 89.38 149 SER A CA 1
ATOM 1144 C C . SER A 1 149 ? -25.605 6.540 40.344 1.00 89.38 149 SER A C 1
ATOM 1146 O O . SER A 1 149 ? -24.488 7.004 40.577 1.00 89.38 149 SER A O 1
ATOM 1148 N N . PHE A 1 150 ? -25.789 5.388 39.710 1.00 88.44 150 PHE A N 1
ATOM 1149 C CA . PHE A 1 150 ? -24.721 4.540 39.196 1.00 88.44 150 PHE A CA 1
ATOM 1150 C C . PHE A 1 150 ? -24.847 4.361 37.684 1.00 88.44 150 PHE A C 1
ATOM 1152 O O . PHE A 1 150 ? -25.957 4.261 37.162 1.00 88.44 150 PHE A O 1
ATOM 1159 N N . GLU A 1 151 ? -23.709 4.249 37.003 1.00 89.12 151 GLU A N 1
ATOM 1160 C CA . GLU A 1 151 ? -23.613 3.748 35.628 1.00 89.12 151 GLU A CA 1
ATOM 1161 C C . GLU A 1 151 ? -22.944 2.367 35.621 1.00 89.12 151 GLU A C 1
ATOM 1163 O O . GLU A 1 151 ? -21.963 2.167 36.330 1.00 89.12 151 GLU A O 1
ATOM 1168 N N . ALA A 1 152 ? -23.454 1.410 34.850 1.00 88.00 152 ALA A N 1
ATOM 1169 C CA . ALA A 1 152 ? -22.877 0.069 34.711 1.00 88.00 152 ALA A CA 1
ATOM 1170 C C . ALA A 1 152 ? -23.065 -0.462 33.284 1.00 88.00 152 ALA A C 1
ATOM 1172 O O . ALA A 1 152 ? -23.994 -0.041 32.595 1.00 88.00 152 ALA A O 1
ATOM 1173 N N . TYR A 1 153 ? -22.228 -1.402 32.854 1.00 85.62 153 TYR A N 1
ATOM 1174 C CA . TYR A 1 153 ? -22.310 -2.051 31.538 1.00 85.62 153 TYR A CA 1
ATOM 1175 C C . TYR A 1 153 ? -22.345 -3.585 31.641 1.00 85.62 153 TYR A C 1
ATOM 1177 O O . TYR A 1 153 ? -22.742 -4.260 30.695 1.00 85.62 153 TYR A O 1
ATOM 1185 N N . GLN A 1 154 ? -21.981 -4.161 32.790 1.00 81.31 154 GLN A N 1
ATOM 1186 C CA . GLN A 1 154 ? -22.004 -5.600 33.039 1.00 81.31 154 GLN A CA 1
ATOM 1187 C C . GLN A 1 154 ? -23.123 -5.984 34.008 1.00 81.31 154 GLN A C 1
ATOM 1189 O O . GLN A 1 154 ? -22.951 -5.904 35.227 1.00 81.31 154 GLN A O 1
ATOM 1194 N N . ASP A 1 155 ? -24.235 -6.479 33.467 1.00 82.44 155 ASP A N 1
ATOM 1195 C CA . ASP A 1 155 ? -25.259 -7.170 34.253 1.00 82.44 155 ASP A CA 1
ATOM 1196 C C . ASP A 1 155 ? -24.851 -8.639 34.465 1.00 82.44 155 ASP A C 1
ATOM 1198 O O . ASP A 1 155 ? -24.682 -9.402 33.514 1.00 82.44 155 ASP A O 1
ATOM 1202 N N . SER A 1 156 ? -24.651 -9.025 35.723 1.00 77.44 156 SER A N 1
ATOM 1203 C CA . SER A 1 156 ? -24.352 -10.394 36.156 1.00 77.44 156 SER A CA 1
ATOM 1204 C C . SER A 1 156 ? -25.404 -10.941 37.118 1.00 77.44 156 SER A C 1
ATOM 1206 O O . SER A 1 156 ? -25.147 -11.896 37.860 1.00 77.44 156 SER A O 1
ATOM 1208 N N . SER A 1 157 ? -26.593 -10.336 37.113 1.00 72.75 157 SER A N 1
ATOM 1209 C CA . SER A 1 157 ? -27.744 -10.804 37.874 1.00 72.75 157 SER A CA 1
ATOM 1210 C C . SER A 1 157 ? -27.973 -12.288 37.599 1.00 72.75 157 SER A C 1
ATOM 1212 O O . SER A 1 157 ? -27.990 -12.731 36.448 1.00 72.75 157 SER A O 1
ATOM 1214 N N . GLY A 1 158 ? -28.120 -13.081 38.664 1.00 60.31 158 GLY A N 1
ATOM 1215 C CA . GLY A 1 158 ? -28.394 -14.509 38.521 1.00 60.31 158 GLY A CA 1
ATOM 1216 C C . GLY A 1 158 ? -29.632 -14.704 37.648 1.00 60.31 158 GLY A C 1
ATOM 1217 O O . GLY A 1 158 ? -30.581 -13.931 37.773 1.00 60.31 158 GLY A O 1
ATOM 1218 N N . ALA A 1 159 ? -29.617 -15.709 36.766 1.00 48.28 159 ALA A N 1
ATOM 1219 C CA . ALA A 1 159 ? -30.715 -16.055 35.861 1.00 48.28 159 ALA A CA 1
ATOM 1220 C C . ALA A 1 159 ? -31.981 -16.472 36.639 1.00 48.28 159 ALA A C 1
ATOM 1222 O O . ALA A 1 159 ? -32.366 -17.638 36.700 1.00 48.28 159 ALA A O 1
ATOM 1223 N N . GLY A 1 160 ? -32.630 -15.512 37.282 1.00 42.91 160 GLY A N 1
ATOM 1224 C CA . GLY A 1 160 ? -33.878 -15.663 37.994 1.00 42.91 160 GLY A CA 1
ATOM 1225 C C . GLY A 1 160 ? -35.023 -15.401 37.037 1.00 42.91 160 GLY A C 1
ATOM 1226 O O . GLY A 1 160 ? -35.546 -14.298 37.032 1.00 42.91 160 GLY A O 1
ATOM 1227 N N . ALA A 1 161 ? -35.364 -16.402 36.223 1.00 36.97 161 ALA A N 1
ATOM 1228 C CA . ALA A 1 161 ? -36.714 -16.777 35.777 1.00 36.97 161 ALA A CA 1
ATOM 1229 C C . ALA A 1 161 ? -37.774 -15.689 35.463 1.00 36.97 161 ALA A C 1
ATOM 1231 O O . ALA A 1 161 ? -38.964 -16.001 35.452 1.00 36.97 161 ALA A O 1
ATOM 1232 N N . ASN A 1 162 ? -37.410 -14.449 35.141 1.00 42.41 162 ASN A N 1
ATOM 1233 C CA . ASN A 1 162 ? -38.318 -13.499 34.506 1.00 42.41 162 ASN A CA 1
ATOM 1234 C C . ASN A 1 162 ? -38.352 -13.824 33.012 1.00 42.41 162 ASN A C 1
ATOM 1236 O O . ASN A 1 162 ? -37.812 -13.104 32.182 1.00 42.41 162 ASN A O 1
ATOM 1240 N N . ALA A 1 163 ? -38.988 -14.954 32.693 1.00 37.16 163 ALA A N 1
ATOM 1241 C CA . ALA A 1 163 ? -39.308 -15.423 31.346 1.00 37.16 163 ALA A CA 1
ATOM 1242 C C . ALA A 1 163 ? -40.404 -14.558 30.687 1.00 37.16 163 ALA A C 1
ATOM 1244 O O . ALA A 1 163 ? -41.360 -15.067 30.102 1.00 37.16 163 ALA A O 1
ATOM 1245 N N . GLY A 1 164 ? -40.304 -13.237 30.822 1.00 41.78 164 GLY A N 1
ATOM 1246 C CA . GLY A 1 164 ? -41.105 -12.307 30.047 1.00 41.78 164 GLY A CA 1
ATOM 1247 C C . GLY A 1 164 ? -40.502 -12.193 28.656 1.00 41.78 164 GLY A C 1
ATOM 1248 O O . GLY A 1 164 ? -39.659 -11.335 28.484 1.00 41.78 164 GLY A O 1
ATOM 1249 N N . ALA A 1 165 ? -40.924 -13.083 27.748 1.00 37.56 165 ALA A N 1
ATOM 1250 C CA . ALA A 1 165 ? -40.878 -13.088 26.270 1.00 37.56 165 ALA A CA 1
ATOM 1251 C C . ALA A 1 165 ? -39.623 -12.637 25.484 1.00 37.56 165 ALA A C 1
ATOM 1253 O O . ALA A 1 165 ? -39.442 -13.118 24.368 1.00 37.56 165 ALA A O 1
ATOM 1254 N N . ASP A 1 166 ? -38.748 -11.801 26.022 1.00 46.06 166 ASP A N 1
ATOM 1255 C CA . ASP A 1 166 ? -37.543 -11.333 25.360 1.00 46.06 166 ASP A CA 1
ATOM 1256 C C . ASP A 1 166 ? -36.364 -12.177 25.842 1.00 46.06 166 ASP A C 1
ATOM 1258 O O . ASP A 1 166 ? -36.078 -12.271 27.039 1.00 46.06 166 ASP A O 1
ATOM 1262 N N . SER A 1 167 ? -35.696 -12.845 24.899 1.00 45.53 167 SER A N 1
ATOM 1263 C CA . SER A 1 167 ? -34.426 -13.521 25.164 1.00 45.53 167 SER A CA 1
ATOM 1264 C C . SER A 1 167 ? -33.498 -12.554 25.906 1.00 45.53 167 SER A C 1
ATOM 1266 O O . SER A 1 167 ? -33.379 -11.406 25.462 1.00 45.53 167 SER A O 1
ATOM 1268 N N . PRO A 1 168 ? -32.819 -12.971 26.996 1.00 49.97 168 PRO A N 1
ATOM 1269 C CA . PRO A 1 168 ? -31.775 -12.141 27.577 1.00 49.97 168 PRO A CA 1
ATOM 1270 C C . PRO A 1 168 ? -30.804 -11.750 26.452 1.00 49.97 168 PRO A C 1
ATOM 1272 O O . PRO A 1 168 ? -30.475 -12.613 25.625 1.00 49.97 168 PRO A O 1
ATOM 1275 N N . PRO A 1 169 ? -30.412 -10.466 26.349 1.00 55.28 169 PRO A N 1
ATOM 1276 C CA . PRO A 1 169 ? -29.465 -10.039 25.332 1.00 55.28 169 PRO A CA 1
ATOM 1277 C C . PRO A 1 169 ? -28.212 -10.903 25.468 1.00 55.28 169 PRO A C 1
ATOM 1279 O O . PRO A 1 169 ? -27.681 -11.061 26.570 1.00 55.28 169 PRO A O 1
ATOM 1282 N N . VAL A 1 170 ? -27.791 -11.515 24.360 1.00 61.19 170 VAL A N 1
ATOM 1283 C CA . VAL A 1 170 ? -26.552 -12.294 24.308 1.00 61.19 170 VAL A CA 1
ATOM 1284 C C . VAL A 1 170 ? -25.442 -11.392 24.833 1.00 61.19 170 VAL A C 1
ATOM 1286 O O . VAL A 1 170 ? -25.281 -10.269 24.356 1.00 61.19 170 VAL A O 1
ATOM 1289 N N . THR A 1 171 ? -24.732 -11.844 25.867 1.00 65.25 171 THR A N 1
ATOM 1290 C CA . THR A 1 171 ? -23.625 -11.074 26.431 1.00 65.25 171 THR A CA 1
ATOM 1291 C C . THR A 1 171 ? -22.603 -10.842 25.318 1.00 65.25 171 THR A C 1
ATOM 1293 O O . THR A 1 171 ? -22.129 -11.831 24.754 1.00 65.25 171 THR A O 1
ATOM 1296 N N . PRO A 1 172 ? -22.288 -9.582 24.967 1.00 70.75 172 PRO A N 1
ATOM 1297 C CA . PRO A 1 172 ? -21.366 -9.309 23.877 1.00 70.75 172 PRO A CA 1
ATOM 1298 C C . PRO A 1 172 ? -19.990 -9.890 24.211 1.00 70.75 172 PRO A C 1
ATOM 1300 O O . PRO A 1 172 ? -19.537 -9.832 25.357 1.00 70.75 172 PRO A O 1
ATOM 1303 N N . GLU A 1 173 ? -19.338 -10.480 23.209 1.00 79.69 173 GLU A N 1
ATOM 1304 C CA . GLU A 1 173 ? -18.027 -11.121 23.370 1.00 79.69 173 GLU A CA 1
ATOM 1305 C C . GLU A 1 173 ? -16.952 -10.111 23.806 1.00 79.69 173 GLU A C 1
ATOM 1307 O O . GLU A 1 173 ? -16.096 -10.416 24.644 1.00 79.69 173 GLU A O 1
ATOM 1312 N N . TYR A 1 174 ? -17.064 -8.884 23.290 1.00 86.38 174 TYR A N 1
ATOM 1313 C CA . TYR A 1 174 ? -16.185 -7.757 23.571 1.00 86.38 174 TYR A CA 1
ATOM 1314 C C . TYR A 1 174 ? -16.962 -6.637 24.257 1.00 86.38 174 TYR A C 1
ATOM 1316 O O . TYR A 1 174 ? -18.058 -6.272 23.830 1.00 86.38 174 TYR A O 1
ATOM 1324 N N . LEU A 1 175 ? -16.382 -6.039 25.298 1.00 87.75 175 LEU A N 1
ATOM 1325 C CA . LEU A 1 175 ? -16.979 -4.869 25.944 1.00 87.75 175 LEU A CA 1
ATOM 1326 C C . LEU A 1 175 ? -16.445 -3.597 25.308 1.00 87.75 175 LEU A C 1
ATOM 1328 O O . LEU A 1 175 ? -15.329 -3.168 25.601 1.00 87.75 175 LEU A O 1
ATOM 1332 N N . LEU A 1 176 ? -17.265 -2.999 24.451 1.00 90.00 176 LEU A N 1
ATOM 1333 C CA . LEU A 1 176 ? -16.937 -1.798 23.693 1.00 90.00 176 LEU A CA 1
ATOM 1334 C C . LEU A 1 176 ? -17.937 -0.681 24.012 1.00 90.00 176 LEU A C 1
ATOM 1336 O O . LEU A 1 176 ? -19.097 -0.941 24.342 1.00 90.00 176 LEU A O 1
ATOM 1340 N N . SER A 1 177 ? -17.473 0.564 23.936 1.00 89.94 177 SER A N 1
ATOM 1341 C CA . SER A 1 177 ? -18.319 1.763 23.942 1.00 89.94 177 SER A CA 1
ATOM 1342 C C . SER A 1 177 ? -18.567 2.296 22.534 1.00 89.94 177 SER A C 1
ATOM 1344 O O . SER A 1 177 ? -19.583 2.941 22.300 1.00 89.94 177 SER A O 1
ATOM 1346 N N . SER A 1 178 ? -17.637 2.048 21.612 1.00 91.06 178 SER A N 1
ATOM 1347 C CA . SER A 1 178 ? -17.773 2.362 20.192 1.00 91.06 178 SER A CA 1
ATOM 1348 C C . SER A 1 178 ? -16.950 1.386 19.356 1.00 91.06 178 SER A C 1
ATOM 1350 O O . SER A 1 178 ? -15.900 0.911 19.801 1.00 91.06 178 SER A O 1
ATOM 1352 N N . ALA A 1 179 ? -17.444 1.108 18.156 1.00 91.00 179 ALA A N 1
ATOM 1353 C CA . ALA A 1 179 ? -16.786 0.324 17.126 1.00 91.00 179 ALA A CA 1
ATOM 1354 C C . ALA A 1 179 ? -17.147 0.943 15.773 1.00 91.00 179 ALA A C 1
ATOM 1356 O O . ALA A 1 179 ? -18.316 1.236 15.520 1.00 91.00 179 ALA A O 1
ATOM 1357 N N . GLU A 1 180 ? -16.149 1.183 14.937 1.00 91.88 180 GLU A N 1
ATOM 1358 C CA . GLU A 1 180 ? -16.299 1.776 13.615 1.00 91.88 180 GLU A CA 1
ATOM 1359 C C . GLU A 1 180 ? -15.434 1.004 12.620 1.00 91.88 180 GLU A C 1
ATOM 1361 O O . GLU A 1 180 ? -14.276 0.677 12.892 1.00 91.88 180 GLU A O 1
ATOM 1366 N N . GLU A 1 181 ? -16.017 0.726 11.460 1.00 91.31 181 GLU A N 1
ATOM 1367 C CA . GLU A 1 181 ? -15.358 0.118 10.315 1.00 91.31 181 GLU A CA 1
ATOM 1368 C C . GLU A 1 181 ? -15.698 0.940 9.076 1.00 91.31 181 GLU A C 1
ATOM 1370 O O . GLU A 1 181 ? -16.848 1.333 8.870 1.00 91.31 181 GLU A O 1
ATOM 1375 N N . SER A 1 182 ? -14.692 1.215 8.254 1.00 91.31 182 SER A N 1
ATOM 1376 C CA . SER A 1 182 ? -14.875 1.945 7.005 1.00 91.31 182 SER A CA 1
ATOM 1377 C C . SER A 1 182 ? -13.979 1.395 5.906 1.00 91.31 182 SER A C 1
ATOM 1379 O O . SER A 1 182 ? -12.821 1.042 6.142 1.00 91.31 182 SER A O 1
ATOM 1381 N N . TRP A 1 183 ? -14.545 1.353 4.703 1.00 91.75 183 TRP A N 1
ATOM 1382 C CA . TRP A 1 183 ? -13.896 0.928 3.474 1.00 91.75 183 TRP A CA 1
ATOM 1383 C C . TRP A 1 183 ? -13.978 2.056 2.454 1.00 91.75 183 TRP A C 1
ATOM 1385 O O . TRP A 1 183 ? -15.055 2.599 2.208 1.00 91.75 183 TRP A O 1
ATOM 1395 N N . GLU A 1 184 ? -12.849 2.394 1.846 1.00 92.00 184 GLU A N 1
ATOM 1396 C CA . GLU A 1 184 ? -12.764 3.415 0.807 1.00 92.00 184 GLU A CA 1
ATOM 1397 C C . GLU A 1 184 ? -11.961 2.878 -0.374 1.00 92.00 184 GLU A C 1
ATOM 1399 O O . GLU A 1 184 ? -10.824 2.438 -0.207 1.00 92.00 184 GLU A O 1
ATOM 1404 N N . LEU A 1 185 ? -12.551 2.930 -1.567 1.00 90.62 185 LEU A N 1
ATOM 1405 C CA . LEU A 1 185 ? -11.893 2.592 -2.824 1.00 90.62 185 LEU A CA 1
ATOM 1406 C C . LEU A 1 185 ? -11.878 3.827 -3.722 1.00 90.62 185 LEU A C 1
ATOM 1408 O O . LEU A 1 185 ? -12.933 4.353 -4.085 1.00 90.62 185 LEU A O 1
ATOM 1412 N N . SER A 1 186 ? -10.684 4.266 -4.102 1.00 90.94 186 SER A N 1
ATOM 1413 C CA . SER A 1 186 ? -10.484 5.436 -4.954 1.00 90.94 186 SER A CA 1
ATOM 1414 C C . SER A 1 186 ? -9.512 5.135 -6.100 1.00 90.94 186 SER A C 1
ATOM 1416 O O . SER A 1 186 ? -8.628 4.286 -5.964 1.00 90.94 186 SER A O 1
ATOM 1418 N N . PRO A 1 187 ? -9.669 5.777 -7.271 1.00 88.50 187 PRO A N 1
ATOM 1419 C CA . PRO A 1 187 ? -8.708 5.645 -8.356 1.00 88.50 187 PRO A CA 1
ATOM 1420 C C . PRO A 1 187 ? -7.383 6.297 -7.954 1.00 88.50 187 PRO A C 1
ATOM 1422 O O . PRO A 1 187 ? -7.358 7.404 -7.419 1.00 88.50 187 PRO A O 1
ATOM 1425 N N . ASN A 1 188 ? -6.275 5.617 -8.236 1.00 87.25 188 ASN A N 1
ATOM 1426 C CA . ASN A 1 188 ? -4.938 6.159 -8.037 1.00 87.25 188 ASN A CA 1
ATOM 1427 C C . ASN A 1 188 ? -4.467 6.800 -9.349 1.00 87.25 188 ASN A C 1
ATOM 1429 O O . ASN A 1 188 ? -3.823 6.161 -10.185 1.00 87.25 188 ASN A O 1
ATOM 1433 N N . GLU A 1 189 ? -4.881 8.048 -9.565 1.00 80.88 189 GLU A N 1
ATOM 1434 C CA . GLU A 1 189 ? -4.606 8.784 -10.799 1.00 80.88 189 GLU A CA 1
ATOM 1435 C C . GLU A 1 189 ? -3.098 8.922 -11.060 1.00 80.88 189 GLU A C 1
ATOM 1437 O O . GLU A 1 189 ? -2.308 9.212 -10.163 1.00 80.88 189 GLU A O 1
ATOM 1442 N N . GLY A 1 190 ? -2.693 8.717 -12.315 1.00 72.19 190 GLY A N 1
ATOM 1443 C CA . GLY A 1 190 ? -1.290 8.794 -12.732 1.00 72.19 190 GLY A CA 1
ATOM 1444 C C . GLY A 1 190 ? -0.477 7.516 -12.502 1.00 72.19 190 GLY A C 1
ATOM 1445 O O . GLY A 1 190 ? 0.656 7.446 -12.965 1.00 72.19 190 GLY A O 1
ATOM 1446 N N . VAL A 1 191 ? -1.041 6.486 -11.858 1.00 79.62 191 VAL A N 1
ATOM 1447 C CA . VAL A 1 191 ? -0.401 5.169 -11.732 1.00 79.62 191 VAL A CA 1
ATOM 1448 C C . VAL A 1 191 ? -1.106 4.163 -12.635 1.00 79.62 191 VAL A C 1
ATOM 1450 O O . VAL A 1 191 ? -2.280 3.840 -12.439 1.00 79.62 191 VAL A O 1
ATOM 1453 N N . VAL A 1 192 ? -0.371 3.636 -13.615 1.00 83.56 192 VAL A N 1
ATOM 1454 C CA . VAL A 1 192 ? -0.894 2.678 -14.596 1.00 83.56 192 VAL A CA 1
ATOM 1455 C C . VAL A 1 192 ? -0.042 1.414 -14.670 1.00 83.56 192 VAL A C 1
ATOM 1457 O O . VAL A 1 192 ? 1.140 1.396 -14.319 1.00 83.56 192 VAL A O 1
ATOM 1460 N N . ALA A 1 193 ? -0.648 0.332 -15.145 1.00 81.38 193 ALA A N 1
ATOM 1461 C CA . ALA A 1 193 ? 0.047 -0.886 -15.540 1.00 81.38 193 ALA A CA 1
ATOM 1462 C C . ALA A 1 193 ? -0.213 -1.169 -17.025 1.00 81.38 193 ALA A C 1
ATOM 1464 O O . ALA A 1 193 ? -1.326 -0.994 -17.519 1.00 81.38 193 ALA A O 1
ATOM 1465 N N . PHE A 1 194 ? 0.822 -1.621 -17.732 1.00 82.50 194 PHE A N 1
ATOM 1466 C CA . PHE A 1 194 ? 0.724 -2.041 -19.128 1.00 82.50 194 PHE A CA 1
ATOM 1467 C C . PHE A 1 194 ? 0.413 -3.530 -19.151 1.00 82.50 194 PHE A C 1
ATOM 1469 O O . PHE A 1 194 ? 1.117 -4.302 -18.497 1.00 82.50 194 PHE A O 1
ATOM 1476 N N . LEU A 1 195 ? -0.615 -3.965 -19.877 1.00 80.31 195 LEU A N 1
ATOM 1477 C CA . LEU A 1 195 ? -0.931 -5.392 -19.974 1.00 80.31 195 LEU A CA 1
ATOM 1478 C C . LEU A 1 195 ? 0.253 -6.176 -20.550 1.00 80.31 195 LEU A C 1
ATOM 1480 O O . LEU A 1 195 ? 0.873 -5.748 -21.516 1.00 80.31 195 LEU A O 1
ATOM 1484 N N . ASN A 1 196 ? 0.579 -7.323 -19.951 1.00 80.25 196 ASN A N 1
ATOM 1485 C CA . ASN A 1 196 ? 1.744 -8.145 -20.302 1.00 80.25 196 ASN A CA 1
ATOM 1486 C C . ASN A 1 196 ? 3.097 -7.403 -20.314 1.00 80.25 196 ASN A C 1
ATOM 1488 O O . ASN A 1 196 ? 4.065 -7.930 -20.855 1.00 80.25 196 ASN A O 1
ATOM 1492 N N . ASN A 1 197 ? 3.185 -6.219 -19.694 1.00 79.94 197 ASN A N 1
ATOM 1493 C CA . ASN A 1 197 ? 4.370 -5.357 -19.720 1.00 79.94 197 ASN A CA 1
ATOM 1494 C C . ASN A 1 197 ? 4.750 -4.905 -21.134 1.00 79.94 197 ASN A C 1
ATOM 1496 O O . ASN A 1 197 ? 5.927 -4.696 -21.428 1.00 79.94 197 ASN A O 1
ATOM 1500 N N . ASP A 1 198 ? 3.738 -4.781 -21.991 1.00 82.56 198 ASP A N 1
ATOM 1501 C CA . ASP A 1 198 ? 3.847 -4.282 -23.351 1.00 82.56 198 ASP A CA 1
ATOM 1502 C C . ASP A 1 198 ? 3.421 -2.813 -23.395 1.00 82.56 198 ASP A C 1
ATOM 1504 O O . ASP A 1 198 ? 2.254 -2.490 -23.164 1.00 82.56 198 ASP A O 1
ATOM 1508 N N . MET A 1 199 ? 4.369 -1.922 -23.678 1.00 81.81 199 MET A N 1
ATOM 1509 C CA . MET A 1 199 ? 4.134 -0.475 -23.706 1.00 81.81 199 MET A CA 1
ATOM 1510 C C . MET A 1 199 ? 3.211 -0.021 -24.846 1.00 81.81 199 MET A C 1
ATOM 1512 O O . MET A 1 199 ? 2.674 1.082 -24.773 1.00 81.81 199 MET A O 1
ATOM 1516 N N . ASP A 1 200 ? 2.981 -0.874 -25.848 1.00 78.19 200 ASP A N 1
ATOM 1517 C CA . ASP A 1 200 ? 1.975 -0.666 -26.900 1.00 78.19 200 ASP A CA 1
ATOM 1518 C C . ASP A 1 200 ? 0.589 -1.220 -26.529 1.00 78.19 200 ASP A C 1
ATOM 1520 O O . ASP A 1 200 ? -0.384 -1.065 -27.274 1.00 78.19 200 ASP A O 1
ATOM 1524 N N . GLY A 1 201 ? 0.496 -1.911 -25.393 1.00 78.31 201 GLY A N 1
ATOM 1525 C CA . GLY A 1 201 ? -0.702 -2.590 -24.929 1.00 78.31 201 GLY A CA 1
ATOM 1526 C C . GLY A 1 201 ? -1.735 -1.671 -24.272 1.00 78.31 201 GLY A C 1
ATOM 1527 O O . GLY A 1 201 ? -1.575 -0.460 -24.131 1.00 78.31 201 GLY A O 1
ATOM 1528 N N . ASN A 1 202 ? -2.829 -2.286 -23.815 1.00 82.38 202 ASN A N 1
ATOM 1529 C CA . ASN A 1 202 ? -3.857 -1.583 -23.051 1.00 82.38 202 ASN A CA 1
ATOM 1530 C C . ASN A 1 202 ? -3.328 -1.161 -21.672 1.00 82.38 202 ASN A C 1
ATOM 1532 O O . ASN A 1 202 ? -2.657 -1.937 -20.983 1.00 82.38 202 ASN A O 1
ATOM 1536 N N . LEU A 1 203 ? -3.709 0.048 -21.261 1.00 84.12 203 LEU A N 1
ATOM 1537 C CA . LEU A 1 203 ? -3.428 0.600 -19.941 1.00 84.12 203 LEU A CA 1
ATOM 1538 C C . LEU A 1 203 ? -4.513 0.185 -18.945 1.00 84.12 203 LEU A C 1
ATOM 1540 O O . LEU A 1 203 ? -5.706 0.257 -19.243 1.00 84.12 203 LEU A O 1
ATOM 1544 N N . TYR A 1 204 ? -4.085 -0.197 -17.748 1.00 84.25 204 TYR A N 1
ATOM 1545 C CA . TYR A 1 204 ? -4.954 -0.480 -16.613 1.00 84.25 204 TYR A CA 1
ATOM 1546 C C . TYR A 1 204 ? -4.687 0.533 -15.510 1.00 84.25 204 TYR A C 1
ATOM 1548 O O . TYR A 1 204 ? -3.540 0.753 -15.121 1.00 84.25 204 TYR A O 1
ATOM 1556 N N . ASN A 1 205 ? -5.758 1.133 -14.998 1.00 87.75 205 ASN A N 1
ATOM 1557 C CA . ASN A 1 205 ? -5.678 2.054 -13.871 1.00 87.75 205 ASN A CA 1
ATOM 1558 C C . ASN A 1 205 ? -5.422 1.275 -12.586 1.00 87.75 205 ASN A C 1
ATOM 1560 O O . ASN A 1 205 ? -6.026 0.218 -12.388 1.00 87.75 205 ASN A O 1
ATOM 1564 N N . ALA A 1 206 ? -4.582 1.818 -11.710 1.00 89.94 206 ALA A N 1
ATOM 1565 C CA . ALA A 1 206 ? -4.473 1.350 -10.339 1.00 89.94 206 ALA A CA 1
ATOM 1566 C C . ALA A 1 206 ? -5.496 2.061 -9.437 1.00 89.94 206 ALA A C 1
ATOM 1568 O O . ALA A 1 206 ? -5.934 3.179 -9.712 1.00 89.94 206 ALA A O 1
ATOM 1569 N N . PHE A 1 20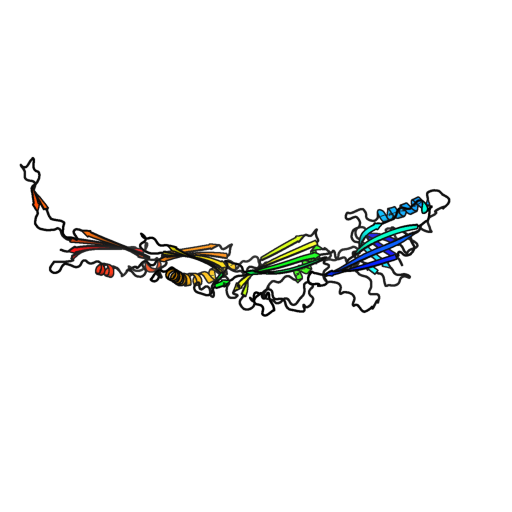7 ? -5.854 1.417 -8.333 1.00 91.50 207 PHE A N 1
ATOM 1570 C CA . PHE A 1 207 ? -6.755 1.947 -7.315 1.00 91.50 207 PHE A CA 1
ATOM 1571 C C . PHE A 1 207 ? -6.090 1.872 -5.943 1.00 91.50 207 PHE A C 1
ATOM 1573 O O . PHE A 1 207 ? -5.214 1.039 -5.706 1.00 91.50 207 PHE A O 1
ATOM 1580 N N . GLN A 1 208 ? -6.504 2.739 -5.032 1.00 93.12 208 GLN A N 1
ATOM 1581 C CA . GLN A 1 208 ? -6.138 2.675 -3.629 1.00 93.12 208 GLN A CA 1
ATOM 1582 C C . GLN A 1 208 ? -7.342 2.182 -2.832 1.00 93.12 208 GLN A C 1
ATOM 1584 O O . GLN A 1 208 ? -8.426 2.757 -2.912 1.00 93.12 208 GLN A O 1
ATOM 1589 N N . LEU A 1 209 ? -7.136 1.113 -2.067 1.00 93.69 209 LEU A N 1
ATOM 1590 C CA . LEU A 1 209 ? -8.116 0.596 -1.122 1.00 93.69 209 LEU A CA 1
ATOM 1591 C C . LEU A 1 209 ? -7.632 0.890 0.295 1.00 93.69 209 LEU A C 1
ATOM 1593 O O . LEU A 1 209 ? -6.501 0.547 0.643 1.00 93.69 209 LEU A O 1
ATOM 1597 N N . THR A 1 210 ? -8.493 1.497 1.101 1.00 95.06 210 THR A N 1
ATOM 1598 C CA . THR A 1 210 ? -8.226 1.808 2.506 1.00 95.06 210 THR A CA 1
ATOM 1599 C C . THR A 1 210 ? -9.289 1.161 3.384 1.00 95.06 210 THR A C 1
ATOM 1601 O O . THR A 1 210 ? -10.484 1.337 3.150 1.00 95.06 210 THR A O 1
ATOM 1604 N N . HIS A 1 211 ? -8.849 0.443 4.413 1.00 94.12 211 HIS A N 1
ATOM 1605 C CA . HIS A 1 211 ? -9.687 -0.120 5.470 1.00 94.12 211 HIS A CA 1
ATOM 1606 C C . HIS A 1 211 ? -9.288 0.506 6.794 1.00 94.12 211 HIS A C 1
ATOM 1608 O O . HIS A 1 211 ? -8.123 0.445 7.183 1.00 94.12 211 HIS A O 1
ATOM 1614 N N . THR A 1 212 ? -10.237 1.130 7.483 1.00 94.81 212 THR A N 1
ATOM 1615 C CA . THR A 1 212 ? -9.996 1.686 8.817 1.00 94.81 212 THR A CA 1
ATOM 1616 C C . THR A 1 212 ? -10.936 1.052 9.823 1.00 94.81 212 THR A C 1
ATOM 1618 O O . THR A 1 212 ? -12.155 1.121 9.673 1.00 94.81 212 THR A O 1
ATOM 1621 N N . LEU A 1 213 ? -10.338 0.480 10.865 1.00 94.44 213 LEU A N 1
ATOM 1622 C CA . LEU A 1 213 ? -10.999 -0.106 12.021 1.00 94.44 213 LEU A CA 1
ATOM 1623 C C . LEU A 1 213 ? -10.643 0.703 13.261 1.00 94.44 213 LEU A C 1
ATOM 1625 O O . LEU A 1 213 ? -9.463 0.905 13.558 1.00 94.44 213 LEU A O 1
ATOM 1629 N N . SER A 1 214 ? -11.652 1.112 14.020 1.00 94.69 214 SER A N 1
ATOM 1630 C CA . SER A 1 214 ? -11.472 1.860 15.260 1.00 94.69 214 SER A CA 1
ATOM 1631 C C . SER A 1 214 ? -12.423 1.361 16.331 1.00 94.69 214 SER A C 1
ATOM 1633 O O . SER A 1 214 ? -13.614 1.198 16.087 1.00 94.69 214 SER A O 1
ATOM 1635 N N . ALA A 1 215 ? -11.918 1.135 17.540 1.00 94.12 215 ALA A N 1
ATOM 1636 C CA . ALA A 1 215 ? -12.767 0.804 18.675 1.00 94.12 215 ALA A CA 1
ATOM 1637 C C . ALA A 1 215 ? -12.271 1.429 19.969 1.00 94.12 215 ALA A C 1
ATOM 1639 O O . ALA A 1 215 ? -11.068 1.583 20.200 1.00 94.12 215 ALA A O 1
ATOM 1640 N N . THR A 1 216 ? -13.225 1.727 20.848 1.00 94.19 216 THR A N 1
ATOM 1641 C CA . THR A 1 216 ? -12.964 2.112 22.235 1.00 94.19 216 THR A CA 1
ATOM 1642 C C . THR A 1 216 ? -13.566 1.063 23.152 1.00 94.19 216 THR A C 1
ATOM 1644 O O . THR A 1 216 ? -14.772 0.812 23.127 1.00 94.19 216 THR A O 1
ATOM 1647 N N . GLY A 1 217 ? -12.715 0.418 23.945 1.00 90.75 217 GLY A N 1
ATOM 1648 C CA . GLY A 1 217 ? -13.128 -0.636 24.857 1.00 90.75 217 GLY A CA 1
ATOM 1649 C C . GLY A 1 217 ? -13.562 -0.111 26.221 1.00 90.75 217 GLY A C 1
ATOM 1650 O O . GLY A 1 217 ? -13.207 0.986 26.650 1.00 90.75 217 GLY A O 1
ATOM 1651 N N . LEU A 1 218 ? -14.293 -0.948 26.945 1.00 88.25 218 LEU A N 1
ATOM 1652 C CA . LEU A 1 218 ? -14.654 -0.761 28.344 1.00 88.25 218 LEU A CA 1
ATOM 1653 C C . LEU A 1 218 ? -13.940 -1.808 29.198 1.00 88.25 218 LEU A C 1
ATOM 1655 O O . LEU A 1 218 ? -13.538 -2.871 28.726 1.00 88.25 218 LEU A O 1
ATOM 1659 N N . LYS A 1 219 ? -13.742 -1.502 30.482 1.00 87.38 219 LYS A N 1
ATOM 1660 C CA . LYS A 1 219 ? -13.076 -2.439 31.391 1.00 87.38 219 LYS A CA 1
ATOM 1661 C C . LYS A 1 219 ? -13.963 -3.658 31.630 1.00 87.38 219 LYS A C 1
ATOM 1663 O O . LYS A 1 219 ? -15.101 -3.513 32.065 1.00 87.38 219 LYS A O 1
ATOM 1668 N N . LYS A 1 220 ? -13.411 -4.853 31.418 1.00 85.38 220 LYS A N 1
ATOM 1669 C CA . LYS A 1 220 ? -14.081 -6.118 31.728 1.00 85.38 220 LYS A CA 1
ATOM 1670 C C . LYS A 1 220 ? -13.624 -6.627 33.087 1.00 85.38 220 LYS A C 1
ATOM 1672 O O . LYS A 1 220 ? -12.438 -6.863 33.320 1.00 85.38 220 LYS A O 1
ATOM 1677 N N . PHE A 1 221 ? -14.571 -6.797 33.998 1.00 80.62 221 PHE A N 1
ATOM 1678 C CA . PHE A 1 221 ? -14.288 -7.312 35.328 1.00 80.62 221 PHE A CA 1
ATOM 1679 C C . PHE A 1 221 ? -14.645 -8.790 35.455 1.00 80.62 221 PHE A C 1
ATOM 1681 O O . PHE A 1 221 ? -15.612 -9.259 34.856 1.00 80.62 221 PHE A O 1
ATOM 1688 N N . ALA A 1 222 ? -13.872 -9.506 36.273 1.00 79.38 222 ALA A N 1
ATOM 1689 C CA . ALA A 1 222 ? -14.221 -10.849 36.717 1.00 79.38 222 ALA A CA 1
ATOM 1690 C C . ALA A 1 222 ? -15.360 -10.794 37.760 1.00 79.38 222 ALA A C 1
ATOM 1692 O O . ALA A 1 222 ? -15.795 -9.718 38.176 1.00 79.38 222 ALA A O 1
ATOM 1693 N N . SER A 1 223 ? -15.803 -11.953 38.260 1.00 69.06 223 SER A N 1
ATOM 1694 C CA . SER A 1 223 ? -16.812 -12.055 39.335 1.00 69.06 223 SER A CA 1
ATOM 1695 C C . SER A 1 223 ? -16.396 -11.402 40.669 1.00 69.06 223 SER A C 1
ATOM 1697 O O . SER A 1 223 ? -17.213 -11.281 41.582 1.00 69.06 223 SER A O 1
ATOM 1699 N N . GLY A 1 224 ? -15.132 -10.979 40.790 1.00 66.81 224 GLY A N 1
ATOM 1700 C CA . GLY A 1 224 ? -14.563 -10.292 41.947 1.00 66.81 224 GLY A CA 1
ATOM 1701 C C . GLY A 1 224 ? -14.123 -8.842 41.668 1.00 66.81 224 GLY A C 1
ATOM 1702 O O . GLY A 1 224 ? -14.505 -8.230 40.665 1.00 66.81 224 GLY A O 1
ATOM 1703 N N . PRO A 1 225 ? -13.298 -8.257 42.556 1.00 62.22 225 PRO A N 1
ATOM 1704 C CA . PRO A 1 225 ? -12.799 -6.891 42.393 1.00 62.22 225 PRO A CA 1
ATOM 1705 C C . PRO A 1 225 ? -11.710 -6.763 41.316 1.00 62.22 225 PRO A C 1
ATOM 1707 O O . PRO A 1 225 ? -11.393 -5.658 40.885 1.00 62.22 225 PRO A O 1
ATOM 1710 N N . ALA A 1 226 ? -11.143 -7.880 40.857 1.00 74.81 226 ALA A N 1
ATOM 1711 C CA . ALA A 1 226 ? -10.124 -7.889 39.819 1.00 74.81 226 ALA A CA 1
ATOM 1712 C C . ALA A 1 226 ? -10.719 -7.696 38.412 1.00 74.81 226 ALA A C 1
ATOM 1714 O O . ALA A 1 226 ? -11.845 -8.111 38.117 1.00 74.81 226 ALA A O 1
ATOM 1715 N N . LEU A 1 227 ? -9.920 -7.089 37.535 1.00 79.50 227 LEU A N 1
ATOM 1716 C CA . LEU A 1 227 ? -10.142 -7.150 36.094 1.00 79.50 227 LEU A CA 1
ATOM 1717 C C . LEU A 1 227 ? -9.999 -8.597 35.609 1.00 79.50 227 LEU A C 1
ATOM 1719 O O . LEU A 1 227 ? -9.245 -9.378 36.193 1.00 79.50 227 LEU A O 1
ATOM 1723 N N . ASP A 1 228 ? -10.718 -8.940 34.543 1.00 81.94 228 ASP A N 1
ATOM 1724 C CA . ASP A 1 228 ? -10.489 -10.198 33.832 1.00 81.94 228 ASP A CA 1
ATOM 1725 C C . ASP A 1 228 ? -9.081 -10.193 33.188 1.00 81.94 228 ASP A C 1
ATOM 1727 O O . ASP A 1 228 ? -8.410 -9.158 33.117 1.00 81.94 228 ASP A O 1
ATOM 1731 N N . THR A 1 229 ? -8.602 -11.334 32.697 1.00 82.12 229 THR A N 1
ATOM 1732 C CA . THR A 1 229 ? -7.263 -11.470 32.082 1.00 82.12 229 THR A CA 1
ATOM 1733 C C . THR A 1 229 ? -7.095 -10.545 30.865 1.00 82.12 229 THR A C 1
ATOM 1735 O O . THR A 1 229 ? -6.012 -10.010 30.596 1.00 82.12 229 THR A O 1
ATOM 1738 N N . ASP A 1 230 ? -8.192 -10.301 30.151 1.00 84.19 230 ASP A N 1
ATOM 1739 C CA . ASP A 1 230 ? -8.335 -9.332 29.066 1.00 84.19 230 ASP A CA 1
ATOM 1740 C C . ASP A 1 230 ? -9.090 -8.062 29.491 1.00 84.19 230 ASP A C 1
ATOM 1742 O O . ASP A 1 230 ? -9.544 -7.298 28.646 1.00 84.19 230 ASP A O 1
ATOM 1746 N N . GLY A 1 231 ? -9.191 -7.812 30.794 1.00 82.88 231 GLY A N 1
ATOM 1747 C CA . GLY A 1 231 ? -10.064 -6.811 31.395 1.00 82.88 231 GLY A CA 1
ATOM 1748 C C . GLY A 1 231 ? -9.715 -5.352 31.145 1.00 82.88 231 GLY A C 1
ATOM 1749 O O . GLY A 1 231 ? -10.519 -4.467 31.433 1.00 82.88 231 GLY A O 1
ATOM 1750 N N . ASP A 1 232 ? -8.533 -5.078 30.603 1.00 88.19 232 ASP A N 1
ATOM 1751 C CA . ASP A 1 232 ? -8.158 -3.725 30.218 1.00 88.19 232 ASP A CA 1
ATOM 1752 C C . ASP A 1 232 ? -9.006 -3.248 29.029 1.00 88.19 232 ASP A C 1
ATOM 1754 O O . ASP A 1 232 ? -9.100 -3.938 28.017 1.00 88.19 232 ASP A O 1
ATOM 1758 N N . ALA A 1 233 ? -9.530 -2.022 29.112 1.00 89.12 233 ALA A N 1
ATOM 1759 C CA . ALA A 1 233 ? -10.316 -1.396 28.045 1.00 89.12 233 ALA A CA 1
ATOM 1760 C C . ALA A 1 233 ? -9.626 -1.482 26.668 1.00 89.12 233 ALA A C 1
ATOM 1762 O O . ALA A 1 233 ? -10.195 -1.998 25.713 1.00 89.12 233 ALA A O 1
ATOM 1763 N N . TRP A 1 234 ? -8.350 -1.090 26.583 1.00 91.31 234 TRP A N 1
ATOM 1764 C CA . TRP A 1 234 ? -7.600 -1.156 25.324 1.00 91.31 234 TRP A CA 1
ATOM 1765 C C . TRP A 1 234 ? -7.436 -2.591 24.792 1.00 91.31 234 TRP A C 1
ATOM 1767 O O . TRP A 1 234 ? -7.387 -2.782 23.584 1.00 91.31 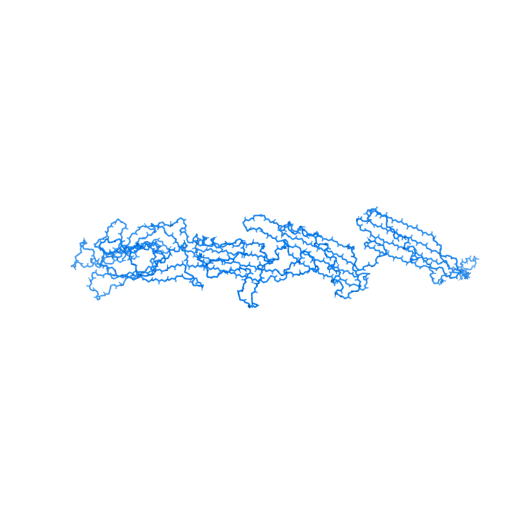234 TRP A O 1
ATOM 1777 N N . LYS A 1 235 ? -7.378 -3.617 25.658 1.00 92.12 235 LYS A N 1
ATOM 1778 C CA . LYS A 1 235 ? -7.280 -5.018 25.211 1.00 92.12 235 LYS A CA 1
ATOM 1779 C C . LYS A 1 235 ? -8.587 -5.509 24.604 1.00 92.12 235 LYS A C 1
ATOM 1781 O O . LYS A 1 235 ? -8.535 -6.289 23.660 1.00 92.12 235 LYS A O 1
ATOM 1786 N N . GLN A 1 236 ? -9.730 -5.065 25.129 1.00 91.50 236 GLN A N 1
ATOM 1787 C CA . GLN A 1 236 ? -11.034 -5.355 24.527 1.00 91.50 236 GLN A CA 1
ATOM 1788 C C . GLN A 1 236 ? -11.109 -4.769 23.112 1.00 91.50 236 GLN A C 1
ATOM 1790 O O . GLN A 1 236 ? -11.442 -5.493 22.178 1.00 91.50 236 GLN A O 1
ATOM 1795 N N . ALA A 1 237 ? -10.681 -3.511 22.938 1.00 93.00 237 ALA A N 1
ATOM 1796 C CA . ALA A 1 237 ? -10.591 -2.882 21.620 1.00 93.00 237 ALA A CA 1
ATOM 1797 C C . ALA A 1 237 ? -9.626 -3.628 20.677 1.00 93.00 237 ALA A C 1
ATOM 1799 O O . ALA A 1 237 ? -9.989 -3.921 19.544 1.00 93.00 237 ALA A O 1
ATOM 1800 N N . VAL A 1 238 ? -8.429 -4.005 21.148 1.00 94.12 238 VAL A N 1
ATOM 1801 C CA . VAL A 1 238 ? -7.444 -4.767 20.351 1.00 94.12 238 VAL A CA 1
ATOM 1802 C C . VAL A 1 238 ? -7.999 -6.100 19.873 1.00 94.12 238 VAL A C 1
ATOM 1804 O O . VAL A 1 238 ? -7.794 -6.459 18.719 1.00 94.12 238 VAL A O 1
ATOM 1807 N N . LYS A 1 239 ? -8.671 -6.853 20.748 1.00 92.44 239 LYS A N 1
ATOM 1808 C CA . LYS A 1 239 ? -9.233 -8.154 20.376 1.00 92.44 239 LYS A CA 1
ATOM 1809 C C . LYS A 1 239 ? -10.328 -8.013 19.328 1.00 92.44 239 LYS A C 1
ATOM 1811 O O . LYS A 1 239 ? -10.321 -8.774 18.368 1.00 92.44 239 LYS A O 1
ATOM 1816 N N . TRP A 1 240 ? -11.212 -7.030 19.497 1.00 92.81 240 TRP A N 1
ATOM 1817 C CA . TRP A 1 240 ? -12.254 -6.758 18.517 1.00 92.81 240 TRP A CA 1
ATOM 1818 C C . TRP A 1 240 ? -11.651 -6.367 17.162 1.00 92.81 240 TRP A C 1
ATOM 1820 O O . TRP A 1 240 ? -11.929 -7.039 16.172 1.00 92.81 240 TRP A O 1
ATOM 1830 N N . VAL A 1 241 ? -10.740 -5.383 17.126 1.00 93.25 241 VAL A N 1
ATOM 1831 C CA . VAL A 1 241 ? -10.064 -4.985 15.878 1.00 93.25 241 VAL A CA 1
ATOM 1832 C C . VAL A 1 241 ? -9.349 -6.185 15.259 1.00 93.25 241 VAL A C 1
ATOM 1834 O O . VAL A 1 241 ? -9.529 -6.459 14.081 1.00 93.25 241 VAL A O 1
ATOM 1837 N N . GLY A 1 242 ? -8.604 -6.954 16.057 1.00 91.19 242 GLY A N 1
ATOM 1838 C CA . GLY A 1 242 ? -7.886 -8.142 15.600 1.00 91.19 242 GLY A CA 1
ATOM 1839 C C . GLY A 1 242 ? -8.784 -9.237 15.019 1.00 91.19 242 GLY A C 1
ATOM 1840 O O . GLY A 1 242 ? -8.350 -9.935 14.111 1.00 91.19 242 GLY A O 1
ATOM 1841 N N . SER A 1 243 ? -10.026 -9.366 15.494 1.00 90.19 243 SER A N 1
ATOM 1842 C CA . SER A 1 243 ? -11.009 -10.304 14.932 1.00 90.19 243 SER A CA 1
ATOM 1843 C C . SER A 1 243 ? -11.564 -9.870 13.571 1.00 90.19 243 SER A C 1
ATOM 1845 O O . SER A 1 243 ? -12.098 -10.702 12.845 1.00 90.19 243 SER A O 1
ATOM 1847 N N . LYS A 1 244 ? -11.423 -8.584 13.225 1.00 89.81 244 LYS A N 1
ATOM 1848 C CA . LYS A 1 244 ? -11.921 -7.975 11.982 1.00 89.81 244 LYS A CA 1
ATOM 1849 C C . LYS A 1 244 ? -10.823 -7.614 10.986 1.00 89.81 244 LYS A C 1
ATOM 1851 O O . LYS A 1 244 ? -11.124 -7.167 9.884 1.00 89.81 244 LYS A O 1
ATOM 1856 N N . LEU A 1 245 ? -9.554 -7.814 11.346 1.00 90.00 245 LEU A N 1
ATOM 1857 C CA . LEU A 1 245 ? -8.455 -7.643 10.405 1.00 90.00 245 LEU A CA 1
ATOM 1858 C C . LEU A 1 245 ? -8.540 -8.698 9.309 1.00 90.00 245 LEU A C 1
ATOM 1860 O O . LEU A 1 245 ? -8.702 -9.888 9.582 1.00 90.00 245 LEU A O 1
ATOM 1864 N N . ILE A 1 246 ? -8.353 -8.246 8.076 1.00 88.25 246 ILE A N 1
ATOM 1865 C CA . ILE A 1 246 ? -8.230 -9.119 6.919 1.00 88.25 246 ILE A CA 1
ATOM 1866 C C . ILE A 1 246 ? -6.868 -8.914 6.265 1.00 88.25 246 ILE A C 1
ATOM 1868 O O . ILE A 1 246 ? -6.319 -7.811 6.257 1.00 88.25 246 ILE A O 1
ATOM 1872 N N . ASP A 1 247 ? -6.323 -9.996 5.720 1.00 85.62 247 ASP A N 1
ATOM 1873 C CA . ASP A 1 247 ? -5.072 -9.956 4.960 1.00 85.62 247 ASP A CA 1
ATOM 1874 C C . ASP A 1 247 ? -5.332 -9.879 3.448 1.00 85.62 247 ASP A C 1
ATOM 1876 O O . ASP A 1 247 ? -4.538 -9.295 2.713 1.00 85.62 247 ASP A O 1
ATOM 1880 N N . ASP A 1 248 ? -6.458 -10.435 2.983 1.00 87.00 248 ASP A N 1
ATOM 1881 C CA . ASP A 1 248 ? -6.874 -10.399 1.580 1.00 87.00 248 ASP A CA 1
ATOM 1882 C C . ASP A 1 248 ? -8.225 -9.676 1.426 1.00 87.00 248 ASP A C 1
ATOM 1884 O O . ASP A 1 248 ? -9.265 -10.233 1.791 1.00 87.00 248 ASP A O 1
ATOM 1888 N N . PRO A 1 249 ? -8.239 -8.451 0.870 1.00 88.25 249 PRO A N 1
ATOM 1889 C CA . PRO A 1 249 ? -9.465 -7.691 0.650 1.00 88.25 249 PRO A CA 1
ATOM 1890 C C . PRO A 1 249 ? -10.312 -8.172 -0.534 1.00 88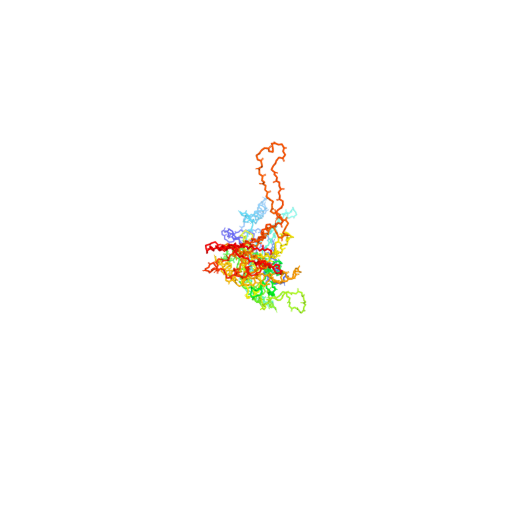.25 249 PRO A C 1
ATOM 1892 O O . PRO A 1 249 ? -11.382 -7.616 -0.775 1.00 88.25 249 PRO A O 1
ATOM 1895 N N . ASN A 1 250 ? -9.873 -9.187 -1.284 1.00 85.00 250 ASN A N 1
ATOM 1896 C CA . ASN A 1 250 ? -10.676 -9.775 -2.359 1.00 85.00 250 ASN A CA 1
ATOM 1897 C C . ASN A 1 250 ? -11.693 -10.819 -1.850 1.00 85.00 250 ASN A C 1
ATOM 1899 O O . ASN A 1 250 ? -12.419 -11.432 -2.633 1.00 85.00 250 ASN A O 1
ATOM 1903 N N . VAL A 1 251 ? -11.748 -11.055 -0.538 1.00 84.50 251 VAL A N 1
ATOM 1904 C CA . VAL A 1 251 ? -12.708 -11.973 0.079 1.00 84.50 251 VAL A CA 1
ATOM 1905 C C . VAL A 1 251 ? -13.976 -11.210 0.469 1.00 84.50 251 VAL A C 1
ATOM 1907 O O . VAL A 1 251 ? -13.916 -10.089 0.969 1.00 84.50 251 VAL A O 1
ATOM 1910 N N . GLY A 1 252 ? -15.138 -11.818 0.218 1.00 84.50 252 GLY A N 1
ATOM 1911 C CA . GLY A 1 252 ? -16.420 -11.284 0.673 1.00 84.50 252 GLY A CA 1
ATOM 1912 C C . GLY A 1 252 ? -16.520 -11.295 2.198 1.00 84.50 252 GLY A C 1
ATOM 1913 O O . GLY A 1 252 ? -16.151 -12.272 2.847 1.00 84.50 252 GLY A O 1
ATOM 1914 N N . ILE A 1 253 ? -17.023 -10.203 2.758 1.00 86.75 253 ILE A N 1
ATOM 1915 C CA . ILE A 1 253 ? -17.289 -10.029 4.180 1.00 86.75 253 ILE A CA 1
ATOM 1916 C C . ILE A 1 253 ? -18.763 -10.369 4.415 1.00 86.75 253 ILE A C 1
ATOM 1918 O O . ILE A 1 253 ? -19.659 -9.628 4.007 1.00 86.75 253 ILE A O 1
ATOM 1922 N N . ASP A 1 254 ? -18.993 -11.517 5.051 1.00 87.88 254 ASP A N 1
ATOM 1923 C CA . ASP A 1 254 ? -20.323 -12.075 5.342 1.00 87.88 254 ASP A CA 1
ATOM 1924 C C . ASP A 1 254 ? -20.797 -11.782 6.774 1.00 87.88 254 ASP A C 1
ATOM 1926 O O . ASP A 1 254 ? -21.849 -12.258 7.203 1.00 87.88 254 ASP A O 1
ATOM 1930 N N . GLU A 1 255 ? -20.015 -11.020 7.534 1.00 86.25 255 GLU A N 1
ATOM 1931 C CA . GLU A 1 255 ? -20.290 -10.687 8.926 1.00 86.25 255 GLU A CA 1
ATOM 1932 C C . GLU A 1 255 ? -20.489 -9.184 9.106 1.00 86.25 255 GLU A C 1
ATOM 1934 O O . GLU A 1 255 ? -19.825 -8.376 8.460 1.00 86.25 255 GLU A O 1
ATOM 1939 N N . ASP A 1 256 ? -21.371 -8.805 10.027 1.00 83.50 256 ASP A N 1
ATOM 1940 C CA . ASP A 1 256 ? -21.482 -7.427 10.489 1.00 83.50 256 ASP A CA 1
ATOM 1941 C C . ASP A 1 256 ? -20.281 -7.023 11.366 1.00 83.50 256 ASP A C 1
ATOM 1943 O O . ASP A 1 256 ? -19.401 -7.827 11.7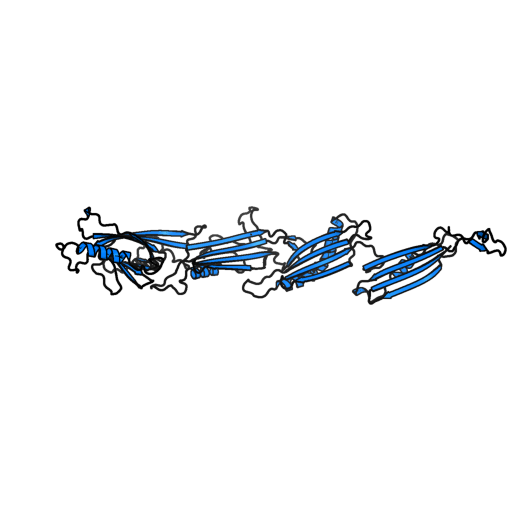08 1.00 83.50 256 ASP A O 1
ATOM 1947 N N . ILE A 1 257 ? -20.279 -5.759 11.790 1.00 83.88 257 ILE A N 1
ATOM 1948 C CA . ILE A 1 257 ? -19.234 -5.163 12.629 1.00 83.88 257 ILE A CA 1
ATOM 1949 C C . ILE A 1 257 ? -19.029 -5.896 13.975 1.00 83.88 257 ILE A C 1
ATOM 1951 O O . ILE A 1 257 ? -17.965 -5.799 14.585 1.00 83.88 257 ILE A O 1
ATOM 1955 N N . MET A 1 258 ? -20.001 -6.694 14.429 1.00 82.62 258 MET A N 1
ATOM 1956 C CA . MET A 1 258 ? -19.942 -7.477 15.670 1.00 82.62 258 MET A CA 1
ATOM 1957 C C . MET A 1 258 ? -19.789 -8.990 15.447 1.00 82.62 258 MET A C 1
ATOM 1959 O O . MET A 1 258 ? -19.741 -9.730 16.428 1.00 82.62 258 MET A O 1
ATOM 1963 N N . GLY A 1 259 ? -19.660 -9.460 14.201 1.00 79.88 259 GLY A N 1
ATOM 1964 C CA . GLY A 1 259 ? -19.465 -10.886 13.892 1.00 79.88 259 GLY A CA 1
ATOM 1965 C C . GLY A 1 259 ? -20.752 -11.686 13.714 1.00 79.88 259 GLY A C 1
ATOM 1966 O O . GLY A 1 259 ? -20.701 -12.913 13.641 1.00 79.88 259 GLY A O 1
ATOM 1967 N N . ASN A 1 260 ? -21.914 -11.035 13.640 1.00 81.25 260 ASN A N 1
ATOM 1968 C CA . ASN A 1 260 ? -23.146 -11.733 13.280 1.00 81.25 260 ASN A CA 1
ATOM 1969 C C . ASN A 1 260 ? -23.211 -11.907 11.763 1.00 81.25 260 ASN A C 1
ATOM 1971 O O . ASN A 1 260 ? -22.724 -11.063 11.019 1.00 81.25 260 ASN A O 1
ATOM 1975 N N . VAL A 1 261 ? -23.867 -12.970 11.297 1.00 81.56 261 VAL A N 1
ATOM 1976 C CA . VAL A 1 261 ? -24.087 -13.191 9.861 1.00 81.56 261 VAL A CA 1
ATOM 1977 C C . VAL A 1 261 ? -24.860 -12.006 9.275 1.00 81.56 261 VAL A C 1
ATOM 1979 O O . VAL A 1 261 ? -25.999 -11.744 9.675 1.00 81.56 261 VAL A O 1
ATOM 1982 N N . ALA A 1 262 ? -24.241 -11.299 8.334 1.00 77.19 262 ALA A N 1
ATOM 1983 C CA . ALA A 1 262 ? -24.839 -10.171 7.645 1.00 77.19 262 ALA A CA 1
ATOM 1984 C C . ALA A 1 262 ? -25.937 -10.645 6.680 1.00 77.19 262 ALA A C 1
ATOM 1986 O O . ALA A 1 262 ? -25.897 -11.746 6.130 1.00 77.19 262 ALA A O 1
ATOM 1987 N N . ALA A 1 263 ? -26.934 -9.790 6.438 1.00 77.00 263 ALA A N 1
ATOM 1988 C CA . ALA A 1 263 ? -28.000 -10.080 5.475 1.00 77.00 263 ALA A CA 1
ATOM 1989 C C . ALA A 1 263 ? -27.506 -10.086 4.012 1.00 77.00 263 ALA A C 1
ATOM 1991 O O . ALA A 1 263 ? -28.183 -10.620 3.133 1.00 77.00 263 ALA A O 1
ATOM 1992 N N . SER A 1 264 ? -26.343 -9.484 3.757 1.00 80.06 264 SER A N 1
ATOM 1993 C CA . SER A 1 264 ? -25.707 -9.364 2.449 1.00 80.06 264 SER A CA 1
ATOM 1994 C C . SER A 1 264 ? -24.190 -9.408 2.594 1.00 80.06 264 SER A C 1
ATOM 1996 O O . SER A 1 264 ? -23.652 -8.787 3.508 1.00 80.06 264 SER A O 1
ATOM 1998 N N . THR A 1 265 ? -23.517 -10.068 1.656 1.00 84.19 265 THR A N 1
ATOM 1999 C CA . THR A 1 265 ? -22.057 -10.046 1.537 1.00 84.19 265 THR A CA 1
ATOM 2000 C C . THR A 1 265 ? -21.591 -8.690 1.021 1.00 84.19 265 THR A C 1
ATOM 2002 O O . THR A 1 265 ? -22.011 -8.258 -0.056 1.00 84.19 265 THR A O 1
ATOM 2005 N N . PHE A 1 266 ? -20.697 -8.033 1.750 1.00 85.38 266 PHE A N 1
ATOM 2006 C CA . PHE A 1 266 ? -19.975 -6.862 1.257 1.00 85.38 266 PHE A CA 1
ATOM 2007 C C . PHE A 1 266 ? -18.653 -7.307 0.622 1.00 85.38 266 PHE A C 1
ATOM 2009 O O . PHE A 1 266 ? -17.930 -8.109 1.202 1.00 85.38 266 PHE A O 1
ATOM 2016 N N . SER A 1 267 ? -18.311 -6.808 -0.567 1.00 87.69 267 SER A N 1
ATOM 2017 C CA . SER A 1 267 ? -17.020 -7.097 -1.203 1.00 87.69 267 SER A CA 1
ATOM 2018 C C . SER A 1 267 ? -16.245 -5.795 -1.406 1.00 87.69 267 SER A C 1
ATOM 2020 O O . SER A 1 267 ? -16.709 -4.938 -2.156 1.00 87.69 267 SER A O 1
ATOM 2022 N N . PRO A 1 268 ? -15.049 -5.636 -0.809 1.00 87.69 268 PRO A N 1
ATOM 2023 C CA . PRO A 1 268 ? -14.263 -4.408 -0.956 1.00 87.69 268 PRO A CA 1
ATOM 2024 C C . PRO A 1 268 ? -13.899 -4.063 -2.410 1.00 87.69 268 PRO A C 1
ATOM 2026 O O . PRO A 1 268 ? -13.692 -2.898 -2.745 1.00 87.69 268 PRO A O 1
ATOM 2029 N N . PHE A 1 269 ? -13.832 -5.070 -3.287 1.00 87.88 269 PHE A N 1
ATOM 2030 C CA . PHE A 1 269 ? -13.519 -4.920 -4.715 1.00 87.88 269 PHE A CA 1
ATOM 2031 C C . PHE A 1 269 ? -14.760 -4.631 -5.573 1.00 87.88 269 PHE A C 1
ATOM 2033 O O . PHE A 1 269 ? -14.642 -4.417 -6.785 1.00 87.88 269 PHE A O 1
ATOM 2040 N N . TYR A 1 270 ? -15.943 -4.628 -4.958 1.00 85.69 270 TYR A N 1
ATOM 2041 C CA . TYR A 1 270 ? -17.218 -4.399 -5.616 1.00 85.69 270 TYR A CA 1
ATOM 2042 C C . TYR A 1 270 ? -18.077 -3.424 -4.797 1.00 85.69 270 TYR A C 1
ATOM 2044 O O . TYR A 1 270 ? -18.830 -3.812 -3.908 1.00 85.69 270 TYR A O 1
ATOM 2052 N N . MET A 1 271 ? -17.937 -2.130 -5.103 1.00 77.00 271 MET A N 1
ATOM 2053 C CA . MET A 1 271 ? -18.481 -1.009 -4.310 1.00 77.00 271 MET A CA 1
ATOM 2054 C C . MET A 1 271 ? -19.875 -0.525 -4.763 1.00 77.00 271 MET A C 1
ATOM 2056 O O . MET A 1 271 ? -20.274 0.595 -4.462 1.00 77.00 271 MET A O 1
ATOM 2060 N N . ASP A 1 272 ? -20.625 -1.350 -5.494 1.00 72.12 272 ASP A N 1
ATOM 2061 C CA . ASP A 1 272 ? -22.036 -1.127 -5.842 1.00 72.12 272 ASP A CA 1
ATOM 2062 C C . ASP A 1 272 ? -22.664 -2.484 -6.155 1.00 72.12 272 ASP A C 1
ATOM 2064 O O . ASP A 1 272 ? -22.053 -3.287 -6.851 1.00 72.12 272 ASP A O 1
ATOM 2068 N N . THR A 1 273 ? -23.853 -2.758 -5.626 1.00 60.44 273 THR A N 1
ATOM 2069 C CA . THR A 1 273 ? -24.541 -4.050 -5.805 1.00 60.44 273 THR A CA 1
ATOM 2070 C C . THR A 1 273 ? -25.663 -3.984 -6.834 1.00 60.44 273 THR A C 1
ATOM 2072 O O . THR A 1 273 ? -26.164 -5.029 -7.255 1.00 60.44 273 THR A O 1
ATOM 2075 N N . ASP A 1 274 ? -26.031 -2.781 -7.280 1.00 59.91 274 ASP A N 1
ATOM 2076 C CA . ASP A 1 274 ? -27.081 -2.578 -8.264 1.00 59.91 274 ASP A CA 1
ATOM 2077 C C . ASP A 1 274 ? -26.494 -2.307 -9.652 1.00 59.91 274 ASP A C 1
ATOM 2079 O O . ASP A 1 274 ? -25.365 -1.865 -9.827 1.00 59.91 274 ASP A O 1
ATOM 2083 N N . SER A 1 275 ? -27.293 -2.568 -10.691 1.00 57.47 275 SER A N 1
ATOM 2084 C CA . SER A 1 275 ? -26.967 -2.306 -12.109 1.00 57.47 275 SER A CA 1
ATOM 2085 C C . SER A 1 275 ? -26.712 -0.824 -12.457 1.00 57.47 275 SER A C 1
ATOM 2087 O O . SER A 1 275 ? -26.725 -0.435 -13.629 1.00 57.47 275 SER A O 1
ATOM 2089 N N . THR A 1 276 ? -26.535 0.025 -11.450 1.00 59.56 276 THR A N 1
ATOM 2090 C CA . THR A 1 276 ? -26.168 1.422 -11.581 1.00 59.56 276 THR A CA 1
ATOM 2091 C C . THR A 1 276 ? -24.689 1.537 -11.940 1.00 59.56 276 THR A C 1
ATOM 2093 O O . THR A 1 276 ? -23.831 0.835 -11.428 1.00 59.56 276 THR A O 1
ATOM 2096 N N . ASN A 1 277 ? -24.362 2.432 -12.871 1.00 63.28 277 ASN A N 1
ATOM 2097 C CA . ASN A 1 277 ? -22.981 2.690 -13.296 1.00 63.28 277 ASN A CA 1
ATOM 2098 C C . ASN A 1 277 ? -22.228 3.567 -12.269 1.00 63.28 277 ASN A C 1
ATOM 2100 O O . ASN A 1 277 ? -21.567 4.531 -12.651 1.00 63.28 277 ASN A O 1
ATOM 2104 N N . LEU A 1 278 ? -22.449 3.328 -10.972 1.00 67.44 278 LEU A N 1
ATOM 2105 C CA . LEU A 1 278 ? -21.983 4.186 -9.880 1.00 67.44 278 LEU A CA 1
ATOM 2106 C C . LEU A 1 278 ? -20.836 3.560 -9.080 1.00 67.44 278 LEU A C 1
ATOM 2108 O O . LEU A 1 278 ? -20.081 4.306 -8.459 1.00 67.44 278 LEU A O 1
ATOM 2112 N N . GLY A 1 279 ? -20.672 2.235 -9.115 1.00 72.38 279 GLY A N 1
ATOM 2113 C CA . GLY A 1 279 ? -19.579 1.553 -8.421 1.00 72.38 279 GLY A CA 1
ATOM 2114 C C . GLY A 1 279 ? -18.439 1.063 -9.297 1.00 72.38 279 GLY A C 1
ATOM 2115 O O . GLY A 1 279 ? -18.514 0.979 -10.523 1.00 72.38 279 GLY A O 1
ATOM 2116 N N . TYR A 1 280 ? -17.373 0.667 -8.609 1.00 79.94 280 TYR A N 1
ATOM 2117 C CA . TYR A 1 280 ? -16.246 -0.051 -9.186 1.00 79.94 280 TYR A CA 1
ATOM 2118 C C . TYR A 1 280 ? -16.498 -1.559 -9.122 1.00 79.94 280 TYR A C 1
ATOM 2120 O O . TYR A 1 280 ? -16.921 -2.071 -8.087 1.00 79.94 280 TYR A O 1
ATOM 2128 N N . ASN A 1 281 ? -16.192 -2.271 -10.210 1.00 85.00 281 ASN A N 1
ATOM 2129 C CA . ASN A 1 281 ? -16.157 -3.732 -10.245 1.00 85.00 281 ASN A CA 1
ATOM 2130 C C . ASN A 1 281 ? -14.753 -4.204 -10.621 1.00 85.00 281 ASN A C 1
ATOM 2132 O O . ASN A 1 281 ? -14.389 -4.231 -11.798 1.00 85.00 281 ASN A O 1
ATOM 2136 N N . LEU A 1 282 ? -13.969 -4.548 -9.602 1.00 85.19 282 LEU A N 1
ATOM 2137 C CA . LEU A 1 282 ? -12.574 -4.963 -9.736 1.00 85.19 282 LEU A CA 1
ATOM 2138 C C . LEU A 1 282 ? -12.382 -6.474 -9.498 1.00 85.19 282 LEU A C 1
ATOM 2140 O O . LEU A 1 282 ? -11.287 -6.993 -9.700 1.00 85.19 282 LEU A O 1
ATOM 2144 N N . ALA A 1 283 ? -13.439 -7.203 -9.132 1.00 77.62 283 ALA A N 1
ATOM 2145 C CA . ALA A 1 283 ? -13.357 -8.561 -8.585 1.00 77.62 283 ALA A CA 1
ATOM 2146 C C . ALA A 1 283 ? -12.716 -9.617 -9.513 1.00 77.62 283 ALA A C 1
ATOM 2148 O O . ALA A 1 283 ? -12.165 -10.602 -9.028 1.00 77.62 283 ALA A O 1
ATOM 2149 N N . SER A 1 284 ? -12.783 -9.458 -10.841 1.00 78.56 284 SER A N 1
ATOM 2150 C CA . SER A 1 284 ? -12.331 -10.501 -11.782 1.00 78.56 284 SER A CA 1
ATOM 2151 C C . SER A 1 284 ? -10.905 -10.333 -12.311 1.00 78.56 284 SER A C 1
ATOM 2153 O O . SER A 1 284 ? -10.311 -11.311 -12.763 1.00 78.56 284 SER A O 1
ATOM 2155 N N . ASN A 1 285 ? -10.374 -9.106 -12.310 1.00 85.81 285 ASN A N 1
ATOM 2156 C CA . ASN A 1 285 ? -9.125 -8.776 -13.008 1.00 85.81 285 ASN A CA 1
ATOM 2157 C C . ASN A 1 285 ? -8.081 -8.118 -12.111 1.00 85.81 285 ASN A C 1
ATOM 2159 O O . ASN A 1 285 ? -6.955 -7.933 -12.555 1.00 85.81 285 ASN A O 1
ATOM 2163 N N . TYR A 1 286 ? -8.430 -7.767 -10.877 1.00 90.06 286 TYR A N 1
ATOM 2164 C CA . TYR A 1 286 ? -7.544 -7.030 -9.992 1.00 90.06 286 TYR A CA 1
ATOM 2165 C C . TYR A 1 286 ? -7.127 -7.850 -8.780 1.00 90.06 286 TYR A C 1
ATOM 2167 O O . TYR A 1 286 ? -7.807 -8.781 -8.354 1.00 90.06 286 TYR A O 1
ATOM 2175 N N . LYS A 1 287 ? -5.995 -7.458 -8.203 1.00 91.38 287 LYS A N 1
ATOM 2176 C CA . LYS A 1 287 ? -5.453 -7.995 -6.963 1.00 91.38 287 LYS A CA 1
ATOM 2177 C C . LYS A 1 287 ? -4.888 -6.860 -6.110 1.00 91.38 287 LYS A C 1
ATOM 2179 O O . LYS A 1 287 ? -4.437 -5.843 -6.633 1.00 91.38 287 LYS A O 1
ATOM 2184 N N . ALA A 1 288 ? -4.924 -7.038 -4.792 1.00 92.06 288 ALA A N 1
ATOM 2185 C CA . ALA A 1 288 ? -4.298 -6.131 -3.842 1.00 92.06 288 ALA A CA 1
ATOM 2186 C C . ALA A 1 288 ? -2.793 -6.410 -3.706 1.00 92.06 288 ALA A C 1
ATOM 2188 O O . ALA A 1 288 ? -2.350 -7.557 -3.614 1.00 92.06 288 ALA A O 1
ATOM 2189 N N . TYR A 1 289 ? -2.019 -5.334 -3.657 1.00 91.69 289 TYR A N 1
ATOM 2190 C CA . TYR A 1 289 ? -0.572 -5.317 -3.506 1.00 91.69 289 TYR A CA 1
ATOM 2191 C C . TYR A 1 289 ? -0.157 -4.252 -2.492 1.00 91.69 289 TYR A C 1
ATOM 2193 O O . TYR A 1 289 ? -0.930 -3.358 -2.153 1.00 91.69 289 TYR A O 1
ATOM 2201 N N . ASN A 1 290 ? 1.108 -4.293 -2.068 1.00 90.75 290 ASN A N 1
ATOM 2202 C CA . ASN A 1 290 ? 1.727 -3.290 -1.199 1.00 90.75 290 ASN A CA 1
ATOM 2203 C C . ASN A 1 290 ? 0.908 -3.030 0.073 1.00 90.75 290 ASN A C 1
ATOM 2205 O O . ASN A 1 290 ? 0.640 -1.876 0.398 1.00 90.75 290 ASN A O 1
ATOM 2209 N N . HIS A 1 291 ? 0.518 -4.092 0.777 1.00 92.38 291 HIS A N 1
ATOM 2210 C CA . HIS A 1 291 ? -0.229 -3.964 2.023 1.00 92.38 291 HIS A CA 1
ATOM 2211 C C . HIS A 1 291 ? 0.616 -3.232 3.073 1.00 92.38 291 HIS A C 1
ATOM 2213 O O . HIS A 1 291 ? 1.685 -3.699 3.473 1.00 92.38 291 HIS A O 1
ATOM 2219 N N . VAL A 1 292 ? 0.142 -2.066 3.506 1.00 91.38 292 VAL A N 1
ATOM 2220 C CA . VAL A 1 292 ? 0.738 -1.287 4.594 1.00 91.38 292 VAL A CA 1
ATOM 2221 C C . VAL A 1 292 ? -0.275 -1.135 5.718 1.00 91.38 292 VAL A C 1
ATOM 2223 O O . VAL A 1 292 ? -1.367 -0.610 5.499 1.00 91.38 292 VAL A O 1
ATOM 2226 N N . ARG A 1 293 ? 0.133 -1.541 6.925 1.00 93.12 293 ARG A N 1
ATOM 2227 C CA . ARG A 1 293 ? -0.647 -1.426 8.159 1.00 93.12 293 ARG A CA 1
ATOM 2228 C C . ARG A 1 293 ? -0.095 -0.325 9.052 1.00 93.12 293 ARG A C 1
ATOM 2230 O O . ARG A 1 293 ? 1.077 -0.354 9.431 1.00 93.12 293 ARG A O 1
ATOM 2237 N N . THR A 1 294 ? -0.951 0.609 9.445 1.00 93.81 294 THR A N 1
ATOM 2238 C CA . THR A 1 294 ? -0.644 1.620 10.462 1.00 93.81 294 THR A CA 1
ATOM 2239 C C . THR A 1 294 ? -1.481 1.359 11.702 1.00 93.81 294 THR A C 1
ATOM 2241 O O . THR A 1 294 ? -2.702 1.259 11.626 1.00 93.81 294 THR A O 1
ATOM 2244 N N . VAL A 1 295 ? -0.825 1.263 12.857 1.00 94.19 295 VAL A N 1
ATOM 2245 C CA . VAL A 1 295 ? -1.469 0.953 14.138 1.00 94.19 295 VAL A CA 1
ATOM 2246 C C . VAL A 1 295 ? -1.312 2.131 15.090 1.00 94.19 295 VAL A C 1
ATOM 2248 O O . VAL A 1 295 ? -0.203 2.625 15.296 1.00 94.19 295 VAL A O 1
ATOM 2251 N N . SER A 1 296 ? -2.411 2.542 15.715 1.00 94.00 296 SER A N 1
ATOM 2252 C CA . SER A 1 296 ? -2.431 3.522 16.799 1.00 94.00 296 SER A CA 1
ATOM 2253 C C . SER A 1 296 ? -3.127 2.923 18.017 1.00 94.00 296 SER A C 1
ATOM 2255 O O . SER A 1 296 ? -4.244 2.417 17.926 1.00 94.00 296 SER A O 1
ATOM 2257 N N . SER A 1 297 ? -2.462 2.963 19.170 1.00 93.44 297 SER A N 1
ATOM 2258 C CA . SER A 1 297 ? -2.985 2.414 20.422 1.00 93.44 297 SER A CA 1
ATOM 2259 C C . SER A 1 297 ? -2.908 3.449 21.534 1.00 93.44 297 SER A C 1
ATOM 2261 O O . SER A 1 297 ? -1.812 3.927 21.841 1.00 93.44 297 SER A O 1
ATOM 2263 N N . ASP A 1 298 ? -4.029 3.719 22.198 1.00 92.75 298 ASP A N 1
ATOM 2264 C CA . ASP A 1 298 ? -4.067 4.551 23.397 1.00 92.75 298 ASP A CA 1
ATOM 2265 C C . ASP A 1 298 ? -4.564 3.732 24.592 1.00 92.75 298 ASP A C 1
ATOM 2267 O O . ASP A 1 298 ? -5.753 3.473 24.789 1.00 92.75 298 ASP A O 1
ATOM 2271 N N . LYS A 1 299 ? -3.616 3.339 25.446 1.00 89.25 299 LYS A N 1
ATOM 2272 C CA . LYS A 1 299 ? -3.903 2.582 26.667 1.00 89.25 299 LYS A CA 1
ATOM 2273 C C . LYS A 1 299 ? -4.693 3.392 27.702 1.00 89.25 299 LYS A C 1
ATOM 2275 O O . LYS A 1 299 ? -5.406 2.788 28.504 1.00 89.25 299 LYS A O 1
ATOM 2280 N N . ALA A 1 300 ? -4.539 4.715 27.730 1.00 87.00 300 ALA A N 1
ATOM 2281 C CA . ALA A 1 300 ? -5.206 5.581 28.697 1.00 87.00 300 ALA A CA 1
ATOM 2282 C C . ALA A 1 300 ? -6.657 5.850 28.288 1.00 87.00 300 ALA A C 1
ATOM 2284 O O . ALA A 1 300 ? -7.545 5.754 29.136 1.00 87.00 300 ALA A O 1
ATOM 2285 N N . ALA A 1 301 ? -6.893 6.121 27.002 1.00 86.56 301 ALA A N 1
ATOM 2286 C CA . ALA A 1 301 ? -8.240 6.265 26.451 1.00 86.56 301 ALA A CA 1
ATOM 2287 C C . ALA A 1 301 ? -8.965 4.918 26.286 1.00 86.56 301 ALA A C 1
ATOM 2289 O O . ALA A 1 301 ? -10.190 4.884 26.254 1.00 86.56 301 ALA A O 1
ATOM 2290 N N . GLY A 1 302 ? -8.228 3.803 26.218 1.00 89.69 302 GLY A N 1
ATOM 2291 C CA . GLY A 1 302 ? -8.811 2.483 25.980 1.00 89.69 302 GLY A CA 1
ATOM 2292 C C . GLY A 1 302 ? -9.152 2.232 24.512 1.00 89.69 302 GLY A C 1
ATOM 2293 O O . GLY A 1 302 ? -9.963 1.349 24.234 1.00 89.69 302 GLY A O 1
ATOM 2294 N N . SER A 1 303 ? -8.557 2.995 23.592 1.00 93.44 303 SER A N 1
ATOM 2295 C CA . SER A 1 303 ? -8.841 2.928 22.162 1.00 93.44 303 SER A CA 1
ATOM 2296 C C . SER A 1 303 ? -7.729 2.240 21.373 1.00 93.44 303 SER A C 1
ATOM 2298 O O . SER A 1 303 ? -6.549 2.246 21.748 1.00 93.44 303 SER A O 1
ATOM 2300 N N . TYR A 1 304 ? -8.125 1.620 20.266 1.00 95.50 304 TYR A N 1
ATOM 2301 C CA . TYR A 1 304 ? -7.227 0.977 19.319 1.00 95.50 304 TYR A CA 1
ATOM 2302 C C . TYR A 1 304 ? -7.740 1.206 17.899 1.00 95.50 304 TYR A C 1
ATOM 2304 O O . TYR A 1 304 ? -8.922 0.998 17.631 1.00 95.50 304 TYR A O 1
ATOM 2312 N N . ASN A 1 305 ? -6.852 1.649 17.014 1.00 94.88 305 ASN A N 1
ATOM 2313 C CA . ASN A 1 305 ? -7.167 1.963 15.628 1.00 94.88 305 ASN A CA 1
ATOM 2314 C C . ASN A 1 305 ? -6.139 1.323 14.698 1.00 94.88 305 ASN A C 1
ATOM 2316 O O . ASN A 1 305 ? -4.930 1.472 14.906 1.00 94.88 305 ASN A O 1
ATOM 2320 N N . VAL A 1 306 ? -6.620 0.676 13.644 1.00 96.19 306 VAL A N 1
ATOM 2321 C CA . VAL A 1 306 ? -5.796 0.128 12.570 1.00 96.19 306 VAL A CA 1
ATOM 2322 C C . VAL A 1 306 ? -6.286 0.686 11.245 1.00 96.19 306 VAL A C 1
ATOM 2324 O O . VAL A 1 306 ? -7.480 0.671 10.964 1.00 96.19 306 VAL A O 1
ATOM 2327 N N . THR A 1 307 ? -5.349 1.176 10.442 1.00 95.81 307 THR A N 1
ATOM 2328 C CA . THR A 1 307 ? -5.601 1.586 9.062 1.00 95.81 307 THR A CA 1
ATOM 2329 C C . THR A 1 307 ? -4.728 0.743 8.149 1.00 95.81 307 THR A C 1
ATOM 2331 O O . THR A 1 307 ? -3.497 0.843 8.197 1.00 95.81 307 THR A O 1
ATOM 2334 N N . ASP A 1 308 ? -5.371 -0.086 7.338 1.00 94.62 308 ASP A N 1
ATOM 2335 C CA . ASP A 1 308 ? -4.753 -0.881 6.290 1.00 94.62 308 ASP A CA 1
ATOM 2336 C C . ASP A 1 308 ? -4.947 -0.203 4.935 1.00 94.62 308 ASP A C 1
ATOM 2338 O O . ASP A 1 308 ? -6.014 0.324 4.616 1.00 94.62 308 ASP A O 1
ATOM 2342 N N . THR A 1 309 ? -3.885 -0.192 4.137 1.00 94.50 309 THR A N 1
ATOM 2343 C CA . THR A 1 309 ? -3.895 0.370 2.785 1.00 94.50 309 THR A CA 1
ATOM 2344 C C . THR A 1 309 ? -3.304 -0.626 1.804 1.00 94.50 309 THR A C 1
ATOM 2346 O O . THR A 1 309 ? -2.263 -1.232 2.075 1.00 94.50 309 THR A O 1
ATOM 2349 N N . TRP A 1 310 ? -3.958 -0.769 0.655 1.00 94.12 310 TRP A N 1
ATOM 2350 C CA . TRP A 1 310 ? -3.513 -1.599 -0.457 1.00 94.12 310 TRP A CA 1
ATOM 2351 C C . TRP A 1 310 ? -3.530 -0.800 -1.756 1.00 94.12 310 TRP A C 1
ATOM 2353 O O . TRP A 1 310 ? -4.397 0.045 -1.988 1.00 94.12 310 TRP A O 1
ATOM 2363 N N . LEU A 1 311 ? -2.589 -1.125 -2.638 1.00 92.38 311 LEU A N 1
ATOM 2364 C CA . LEU A 1 311 ? -2.644 -0.750 -4.042 1.00 92.38 311 LEU A CA 1
ATOM 2365 C C . LEU A 1 311 ? -3.304 -1.887 -4.821 1.00 92.38 311 LEU A C 1
ATOM 2367 O O . LEU A 1 311 ? -2.766 -2.988 -4.888 1.00 92.38 311 LEU A O 1
ATOM 2371 N N . VAL A 1 312 ? -4.447 -1.622 -5.432 1.00 91.75 312 VAL A N 1
ATOM 2372 C CA . VAL A 1 312 ? -5.183 -2.587 -6.246 1.00 91.75 312 VAL A CA 1
ATOM 2373 C C . VAL A 1 312 ? -4.808 -2.371 -7.714 1.00 91.75 312 VAL A C 1
ATOM 2375 O O . VAL A 1 312 ? -5.020 -1.293 -8.264 1.00 91.75 312 VAL A O 1
ATOM 2378 N N . SER A 1 313 ? -4.211 -3.382 -8.344 1.00 91.25 313 SER A N 1
ATOM 2379 C CA . SER A 1 313 ? -3.750 -3.356 -9.745 1.00 91.25 313 SER A CA 1
ATOM 2380 C C . SER A 1 313 ? -4.142 -4.653 -10.457 1.00 91.25 313 SER A C 1
ATOM 2382 O O . SER A 1 313 ? -4.665 -5.563 -9.812 1.00 91.25 313 SER A O 1
ATOM 2384 N N . ASP A 1 314 ? -3.923 -4.746 -11.770 1.00 89.38 314 ASP A N 1
ATOM 2385 C CA . ASP A 1 314 ? -4.214 -5.960 -12.542 1.00 89.38 314 ASP A CA 1
ATOM 2386 C C . ASP A 1 314 ? -3.532 -7.192 -11.919 1.00 89.38 314 ASP A C 1
ATOM 2388 O O . ASP A 1 314 ? -2.353 -7.161 -11.567 1.00 89.38 314 ASP A O 1
ATOM 2392 N N . GLN A 1 315 ? -4.280 -8.286 -11.781 1.00 86.25 315 GLN A N 1
ATOM 2393 C CA . GLN A 1 315 ? -3.861 -9.487 -11.053 1.00 86.25 315 GLN A CA 1
ATOM 2394 C C . GLN A 1 315 ? -2.661 -10.208 -11.678 1.00 86.25 315 GLN A C 1
ATOM 2396 O O . GLN A 1 315 ? -1.950 -10.941 -10.985 1.00 86.25 315 GLN A O 1
ATOM 2401 N N . ASN A 1 316 ? -2.442 -10.026 -12.983 1.00 84.06 316 ASN A N 1
ATOM 2402 C CA . ASN A 1 316 ? -1.321 -10.621 -13.702 1.00 84.06 316 ASN A CA 1
ATOM 2403 C C . ASN A 1 316 ? -0.105 -9.689 -13.721 1.00 84.06 316 ASN A C 1
ATOM 2405 O O . ASN A 1 316 ? 0.915 -10.040 -14.317 1.00 84.06 316 ASN A O 1
ATOM 2409 N N . GLN A 1 317 ? -0.196 -8.523 -13.067 1.00 84.44 317 GLN A N 1
ATOM 2410 C CA . GLN A 1 317 ? 0.862 -7.528 -13.035 1.00 84.44 317 GLN A CA 1
ATOM 2411 C C . GLN A 1 317 ? 1.450 -7.317 -11.648 1.00 84.44 317 GLN A C 1
ATOM 2413 O O . GLN A 1 317 ? 0.808 -6.850 -10.715 1.00 84.44 317 GLN A O 1
ATOM 2418 N N . TYR A 1 318 ? 2.745 -7.607 -11.540 1.00 88.12 318 TYR A N 1
ATOM 2419 C CA . TYR A 1 318 ? 3.533 -7.392 -10.325 1.00 88.12 318 TYR A CA 1
ATOM 2420 C C . TYR A 1 318 ? 4.323 -6.080 -10.362 1.00 88.12 318 TYR A C 1
ATOM 2422 O O . TYR A 1 318 ? 5.240 -5.887 -9.561 1.00 88.12 318 TYR A O 1
ATOM 2430 N N . VAL A 1 319 ? 4.007 -5.187 -11.301 1.00 90.19 319 VAL A N 1
ATOM 2431 C CA . VAL A 1 319 ? 4.670 -3.894 -11.470 1.00 90.19 319 VAL A CA 1
ATOM 2432 C C . VAL A 1 319 ? 3.671 -2.817 -11.897 1.00 90.19 319 VAL A C 1
ATOM 2434 O O . VAL A 1 319 ? 2.653 -3.110 -12.523 1.00 90.19 319 VAL A O 1
ATOM 2437 N N . THR A 1 320 ? 3.986 -1.565 -11.587 1.00 90.12 320 THR A N 1
ATOM 2438 C CA . THR A 1 320 ? 3.377 -0.382 -12.206 1.00 90.12 320 THR A CA 1
ATOM 2439 C C . THR A 1 320 ? 4.425 0.370 -13.007 1.00 90.12 320 THR A C 1
ATOM 2441 O O . THR A 1 320 ? 5.622 0.302 -12.703 1.00 90.12 320 THR A O 1
ATOM 2444 N N . HIS A 1 321 ? 3.970 1.103 -14.013 1.00 88.50 321 HIS A N 1
ATOM 2445 C CA . HIS A 1 321 ? 4.823 1.838 -14.929 1.00 88.50 321 HIS A CA 1
ATOM 2446 C C . HIS A 1 321 ? 4.460 3.315 -14.926 1.00 88.50 321 HIS A C 1
ATOM 2448 O O . HIS A 1 321 ? 3.290 3.680 -14.843 1.00 88.50 321 HIS A O 1
ATOM 2454 N N . ASP A 1 322 ? 5.483 4.139 -15.073 1.00 88.81 322 ASP A N 1
ATOM 2455 C CA . ASP A 1 322 ? 5.354 5.545 -15.428 1.00 88.81 322 ASP A CA 1
ATOM 2456 C C . ASP A 1 322 ? 6.335 5.797 -16.568 1.00 88.81 322 ASP A C 1
ATOM 2458 O O . ASP A 1 322 ? 7.518 5.476 -16.432 1.00 88.81 322 ASP A O 1
ATOM 2462 N N . VAL A 1 323 ? 5.835 6.250 -17.713 1.00 87.44 323 VAL A N 1
ATOM 2463 C CA . VAL A 1 323 ? 6.608 6.384 -18.948 1.00 87.44 323 VAL A CA 1
ATOM 2464 C C . VAL A 1 323 ? 6.308 7.728 -19.580 1.00 87.44 323 VAL A C 1
ATOM 2466 O O . VAL A 1 323 ? 5.153 8.076 -19.815 1.00 87.44 323 VAL A O 1
ATOM 2469 N N . ASP A 1 324 ? 7.379 8.418 -19.943 1.00 89.44 324 ASP A N 1
ATOM 2470 C CA . ASP A 1 324 ? 7.377 9.665 -20.681 1.00 89.44 324 ASP A CA 1
ATOM 2471 C C . ASP A 1 324 ? 8.165 9.513 -21.988 1.00 89.44 324 ASP A C 1
ATOM 2473 O O . ASP A 1 324 ? 9.239 8.901 -22.030 1.00 89.44 324 ASP A O 1
ATOM 2477 N N . PHE A 1 325 ? 7.632 10.090 -23.061 1.00 89.06 325 PHE A N 1
ATOM 2478 C CA . PHE A 1 325 ? 8.291 10.147 -24.360 1.00 89.06 325 PHE A CA 1
ATOM 2479 C C . PHE A 1 325 ? 8.520 11.604 -24.745 1.00 89.06 325 PHE A C 1
ATOM 2481 O O . PHE A 1 325 ? 7.571 12.371 -24.912 1.00 89.06 325 PHE A O 1
ATOM 2488 N N . SER A 1 326 ? 9.781 11.963 -24.963 1.00 89.88 326 SER A N 1
ATOM 2489 C CA . SER A 1 326 ? 10.183 13.287 -25.428 1.00 89.88 326 SER A CA 1
ATOM 2490 C C . SER A 1 326 ? 10.764 13.193 -26.832 1.00 89.88 326 SER A C 1
ATOM 2492 O O . SER A 1 326 ? 11.727 12.457 -27.057 1.00 89.88 326 SER A O 1
ATOM 2494 N N . VAL A 1 327 ? 10.189 13.937 -27.779 1.00 86.94 327 VAL A N 1
ATOM 2495 C CA . VAL A 1 327 ? 10.712 14.065 -29.145 1.00 86.94 327 VAL A CA 1
ATOM 2496 C C . VAL A 1 327 ? 11.444 15.396 -29.265 1.00 86.94 327 VAL A C 1
ATOM 2498 O O . VAL A 1 327 ? 10.850 16.462 -29.103 1.00 86.94 327 VAL A O 1
ATOM 2501 N N . GLU A 1 328 ? 12.735 15.334 -29.567 1.00 84.69 328 GLU A N 1
ATOM 2502 C CA . GLU A 1 328 ? 13.587 16.495 -29.782 1.00 84.69 328 GLU A CA 1
ATOM 2503 C C . GLU A 1 328 ? 13.851 16.686 -31.277 1.00 84.69 328 GLU A C 1
ATOM 2505 O O . GLU A 1 328 ? 14.307 15.785 -31.985 1.00 84.69 328 GLU A O 1
ATOM 2510 N N . THR A 1 329 ? 13.587 17.903 -31.752 1.00 81.31 329 THR A N 1
ATOM 2511 C CA . THR A 1 329 ? 13.866 18.316 -33.129 1.00 81.31 329 THR A CA 1
ATOM 2512 C C . THR A 1 329 ? 14.747 19.554 -33.137 1.00 81.31 329 THR A C 1
ATOM 2514 O O . THR A 1 329 ? 14.407 20.559 -32.506 1.00 81.31 329 THR A O 1
ATOM 2517 N N . GLY A 1 330 ? 15.839 19.523 -33.895 1.00 73.38 330 GLY A N 1
ATOM 2518 C CA . GLY A 1 330 ? 16.677 20.691 -34.156 1.00 73.38 330 GLY A CA 1
ATOM 2519 C C . GLY A 1 330 ? 16.801 20.930 -35.656 1.00 73.38 330 GLY A C 1
ATOM 2520 O O . GLY A 1 330 ? 17.087 19.999 -36.392 1.00 73.38 330 GLY A O 1
ATOM 2521 N N . GLN A 1 331 ? 16.637 22.174 -36.121 1.00 65.38 331 GLN A N 1
ATOM 2522 C CA . GLN A 1 331 ? 16.851 22.509 -37.543 1.00 65.38 331 GLN A CA 1
ATOM 2523 C C . GLN A 1 331 ? 18.301 22.285 -38.003 1.00 65.38 331 GLN A C 1
ATOM 2525 O O . GLN A 1 331 ? 18.539 22.027 -39.175 1.00 65.38 331 GLN A O 1
ATOM 2530 N N . GLU A 1 332 ? 19.250 22.373 -37.071 1.00 67.75 332 GLU A N 1
ATOM 2531 C CA . GLU A 1 332 ? 20.679 22.129 -37.301 1.00 67.75 332 GLU A CA 1
ATOM 2532 C C . GLU A 1 332 ? 21.082 20.678 -36.984 1.00 67.75 332 GLU A C 1
ATOM 2534 O O . GLU A 1 332 ? 22.220 20.277 -37.232 1.00 67.75 332 GLU A O 1
ATOM 2539 N N . ALA A 1 333 ? 20.177 19.892 -36.385 1.00 68.94 333 ALA A N 1
ATOM 2540 C CA . ALA A 1 333 ? 20.453 18.509 -36.033 1.00 68.94 333 ALA A CA 1
ATOM 2541 C C . ALA A 1 333 ? 20.252 17.619 -37.272 1.00 68.94 333 ALA A C 1
ATOM 2543 O O . ALA A 1 333 ? 19.243 17.747 -37.963 1.00 68.94 333 ALA A O 1
ATOM 2544 N N . PRO A 1 334 ? 21.185 16.697 -37.563 1.00 69.62 334 PRO A N 1
ATOM 2545 C CA . PRO A 1 334 ? 21.093 15.830 -38.736 1.00 69.62 334 PRO A CA 1
ATOM 2546 C C . PRO A 1 334 ? 19.994 14.757 -38.623 1.00 69.62 334 PRO A C 1
ATOM 2548 O O . PRO A 1 334 ? 19.706 14.089 -39.613 1.00 69.62 334 PRO A O 1
ATOM 2551 N N . ALA A 1 335 ? 19.414 14.577 -37.433 1.00 78.69 335 ALA A N 1
ATOM 2552 C CA . ALA A 1 335 ? 18.376 13.603 -37.123 1.00 78.69 335 ALA A CA 1
ATOM 2553 C C . ALA A 1 335 ? 17.453 14.140 -36.026 1.00 78.69 335 ALA A C 1
ATOM 2555 O O . ALA A 1 335 ? 17.897 14.906 -35.163 1.00 78.69 335 ALA A O 1
ATOM 2556 N N . ASN A 1 336 ? 16.199 13.699 -36.031 1.00 83.75 336 ASN A N 1
ATOM 2557 C CA . ASN A 1 336 ? 15.310 13.855 -34.888 1.00 83.75 336 ASN A CA 1
ATOM 2558 C C . ASN A 1 336 ? 15.556 12.708 -33.910 1.00 83.75 336 ASN A C 1
ATOM 2560 O O . ASN A 1 336 ? 15.770 11.557 -34.305 1.00 83.75 336 ASN A O 1
ATOM 2564 N N . THR A 1 337 ? 15.508 13.023 -32.623 1.00 86.19 337 THR A N 1
ATOM 2565 C CA . THR A 1 337 ? 15.742 12.057 -31.553 1.00 86.19 337 THR A CA 1
ATOM 2566 C C . THR A 1 337 ? 14.486 11.901 -30.719 1.00 86.19 337 THR A C 1
ATOM 2568 O O . THR A 1 337 ? 13.807 12.873 -30.399 1.00 86.19 337 THR A O 1
ATOM 2571 N N . ILE A 1 338 ? 14.174 10.668 -30.336 1.00 88.06 338 ILE A N 1
ATOM 2572 C CA . ILE A 1 338 ? 13.167 10.388 -29.318 1.00 88.06 338 ILE A CA 1
ATOM 2573 C C . ILE A 1 338 ? 13.854 9.774 -28.110 1.00 88.06 338 ILE A C 1
ATOM 2575 O O . ILE A 1 338 ? 14.665 8.853 -28.234 1.00 88.06 338 ILE A O 1
ATOM 2579 N N . THR A 1 339 ? 13.531 10.298 -26.938 1.00 89.75 339 THR A N 1
ATOM 2580 C CA . THR A 1 339 ? 13.978 9.760 -25.660 1.00 89.75 339 THR A CA 1
ATOM 2581 C C . THR A 1 339 ? 12.766 9.228 -24.919 1.00 89.75 339 THR A C 1
ATOM 2583 O O . THR A 1 339 ? 11.858 9.986 -24.582 1.00 89.75 339 THR A O 1
ATOM 2586 N N . ALA A 1 340 ? 12.764 7.924 -24.670 1.00 90.69 340 ALA A N 1
ATOM 2587 C CA . ALA A 1 340 ? 11.801 7.264 -23.809 1.00 90.69 340 ALA A CA 1
ATOM 2588 C C . ALA A 1 340 ? 12.411 7.146 -22.410 1.00 90.69 340 ALA A C 1
ATOM 2590 O O . ALA A 1 340 ? 13.464 6.525 -22.233 1.00 90.69 340 ALA A O 1
ATOM 2591 N N . ASN A 1 341 ? 11.761 7.755 -21.425 1.00 91.62 341 ASN A N 1
ATOM 2592 C CA . ASN A 1 341 ? 12.125 7.660 -20.020 1.00 91.62 341 ASN A CA 1
ATOM 2593 C C . ASN A 1 341 ? 11.029 6.905 -19.289 1.00 91.62 341 ASN A C 1
ATOM 2595 O O . ASN A 1 341 ? 9.851 7.180 -19.490 1.00 91.62 341 ASN A O 1
ATOM 2599 N N . GLY A 1 342 ? 11.397 5.987 -18.404 1.00 90.62 342 GLY A N 1
ATOM 2600 C CA . GLY A 1 342 ? 10.392 5.294 -17.620 1.00 90.62 342 GLY A CA 1
ATOM 2601 C C . GLY A 1 342 ? 10.881 4.804 -16.275 1.00 90.62 342 GLY A C 1
ATOM 2602 O O . GLY A 1 342 ? 12.078 4.630 -16.024 1.00 90.62 342 GLY A O 1
ATOM 2603 N N . THR A 1 343 ? 9.920 4.567 -15.394 1.00 92.12 343 THR A N 1
ATOM 2604 C CA . THR A 1 343 ? 10.122 3.907 -14.114 1.00 92.12 343 THR A CA 1
ATOM 2605 C C . THR A 1 343 ? 9.242 2.667 -14.025 1.00 92.12 343 THR A C 1
ATOM 2607 O O . THR A 1 343 ? 8.077 2.669 -14.417 1.00 92.12 343 THR A O 1
ATOM 2610 N N . ILE A 1 344 ? 9.833 1.581 -13.535 1.00 92.50 344 ILE A N 1
ATOM 2611 C CA . ILE A 1 344 ? 9.162 0.326 -13.209 1.00 92.50 344 ILE A CA 1
ATOM 2612 C C . ILE A 1 344 ? 9.172 0.228 -11.691 1.00 92.50 344 ILE A C 1
ATOM 2614 O O . ILE A 1 344 ? 10.240 0.114 -11.082 1.00 92.50 344 ILE A O 1
ATOM 2618 N N . GLN A 1 345 ? 7.999 0.273 -11.075 1.00 93.06 345 GLN A N 1
ATOM 2619 C CA . GLN A 1 345 ? 7.843 0.107 -9.639 1.00 93.06 345 GLN A CA 1
ATOM 2620 C C . GLN A 1 345 ? 7.307 -1.291 -9.351 1.00 93.06 345 GLN A C 1
ATOM 2622 O O . GLN A 1 345 ? 6.194 -1.634 -9.734 1.00 93.06 345 GLN A O 1
ATOM 2627 N N . GLY A 1 346 ? 8.091 -2.098 -8.641 1.00 92.25 346 GLY A N 1
ATOM 2628 C CA . GLY A 1 346 ? 7.655 -3.417 -8.209 1.00 92.25 346 GLY A CA 1
ATOM 2629 C C . GLY A 1 346 ? 6.553 -3.350 -7.161 1.00 92.25 346 GLY A C 1
ATOM 2630 O O . GLY A 1 346 ? 6.618 -2.550 -6.217 1.00 92.25 346 GLY A O 1
ATOM 2631 N N . LEU A 1 347 ? 5.571 -4.227 -7.319 1.00 92.00 347 LEU A N 1
ATOM 2632 C CA . LEU A 1 347 ? 4.474 -4.447 -6.391 1.00 92.00 347 LEU A CA 1
ATOM 2633 C C . LEU A 1 347 ? 4.784 -5.643 -5.499 1.00 92.00 347 LEU A C 1
ATOM 2635 O O . LEU A 1 347 ? 5.316 -6.647 -5.965 1.00 92.00 347 LEU A O 1
ATOM 2639 N N . SER A 1 348 ? 4.467 -5.523 -4.213 1.00 90.94 348 SER A N 1
ATOM 2640 C CA . SER A 1 348 ? 4.653 -6.590 -3.235 1.00 90.94 348 SER A CA 1
ATOM 2641 C C . SER A 1 348 ? 3.358 -7.342 -2.991 1.00 90.94 348 SER A C 1
ATOM 2643 O O . SER A 1 348 ? 2.311 -6.711 -2.853 1.00 90.94 348 SER A O 1
ATOM 2645 N N . ILE A 1 349 ? 3.434 -8.667 -2.892 1.00 88.56 349 ILE A N 1
ATOM 2646 C CA . ILE A 1 349 ? 2.317 -9.512 -2.431 1.00 88.56 349 ILE A CA 1
ATOM 2647 C C . ILE A 1 349 ? 2.458 -9.921 -0.963 1.00 88.56 349 ILE A C 1
ATOM 2649 O O . ILE A 1 349 ? 1.673 -10.726 -0.469 1.00 88.56 349 ILE A O 1
ATOM 2653 N N . ASN A 1 350 ? 3.496 -9.435 -0.285 1.00 87.94 350 ASN A N 1
ATOM 2654 C CA . ASN A 1 350 ? 3.770 -9.838 1.078 1.00 87.94 350 ASN A CA 1
ATOM 2655 C C . ASN A 1 350 ? 2.860 -9.098 2.067 1.00 87.94 350 ASN A C 1
ATOM 2657 O O . ASN A 1 350 ? 2.583 -7.909 1.904 1.00 87.94 350 ASN A O 1
ATOM 2661 N N . ASN A 1 351 ? 2.467 -9.802 3.129 1.00 83.94 351 ASN A N 1
ATOM 2662 C CA . ASN A 1 351 ? 1.694 -9.242 4.236 1.00 83.94 351 ASN A CA 1
ATOM 2663 C C . ASN A 1 351 ? 2.547 -8.284 5.094 1.00 83.94 351 ASN A C 1
ATOM 2665 O O . ASN A 1 351 ? 3.777 -8.436 5.151 1.00 83.94 351 ASN A O 1
ATOM 2669 N N . PRO A 1 352 ? 1.914 -7.350 5.829 1.00 82.50 352 PRO A N 1
ATOM 2670 C CA . PRO A 1 352 ? 2.583 -6.330 6.641 1.00 82.50 352 PRO A CA 1
ATOM 2671 C C . PRO A 1 352 ? 3.439 -6.920 7.767 1.00 82.50 352 PRO A C 1
ATOM 2673 O O . PRO A 1 352 ? 4.360 -6.264 8.243 1.00 82.50 352 PRO A O 1
ATOM 2676 N N . ASP A 1 353 ? 3.183 -8.169 8.161 1.00 82.06 353 ASP A N 1
ATOM 2677 C CA . ASP A 1 353 ? 3.938 -8.870 9.205 1.00 82.06 353 ASP A CA 1
ATOM 2678 C C . ASP A 1 353 ? 5.297 -9.405 8.717 1.00 82.06 353 ASP A C 1
ATOM 2680 O O . ASP A 1 353 ? 6.096 -9.934 9.498 1.00 82.06 353 ASP A O 1
ATOM 2684 N N . THR A 1 354 ? 5.586 -9.288 7.420 1.00 82.81 354 THR A N 1
ATOM 2685 C CA . THR A 1 354 ? 6.844 -9.755 6.836 1.00 82.81 354 THR A CA 1
ATOM 2686 C C . THR A 1 354 ? 7.875 -8.629 6.733 1.00 82.81 354 THR A C 1
ATOM 2688 O O . THR A 1 354 ? 7.618 -7.541 6.230 1.00 82.81 354 THR A O 1
ATOM 2691 N N . ASN A 1 355 ? 9.111 -8.917 7.147 1.00 80.38 355 ASN A N 1
ATOM 2692 C CA . ASN A 1 355 ? 10.235 -7.973 7.045 1.00 80.38 355 ASN A CA 1
ATOM 2693 C C . ASN A 1 355 ? 10.968 -8.052 5.692 1.00 80.38 355 ASN A C 1
ATOM 2695 O O . ASN A 1 355 ? 12.090 -7.560 5.554 1.00 80.38 355 ASN A O 1
ATOM 2699 N N . THR A 1 356 ? 10.382 -8.729 4.705 1.00 83.38 356 THR A N 1
ATOM 2700 C CA . THR A 1 356 ? 10.998 -8.985 3.400 1.00 83.38 356 THR A CA 1
ATOM 2701 C C . THR A 1 356 ? 10.204 -8.315 2.294 1.00 83.38 356 THR A C 1
ATOM 2703 O O . THR A 1 356 ? 8.982 -8.389 2.272 1.00 83.38 356 THR A O 1
ATOM 2706 N N . SER A 1 357 ? 10.906 -7.712 1.337 1.00 84.00 357 SER A N 1
ATOM 2707 C CA . SER A 1 357 ? 10.304 -7.081 0.163 1.00 84.00 357 SER A CA 1
ATOM 2708 C C . SER A 1 357 ? 10.720 -7.827 -1.101 1.00 84.00 357 SER A C 1
ATOM 2710 O O . SER A 1 357 ? 11.907 -8.030 -1.356 1.00 84.00 357 SER A O 1
ATOM 2712 N N . ASP A 1 358 ? 9.735 -8.225 -1.893 1.00 90.88 358 ASP A N 1
ATOM 2713 C CA . ASP A 1 358 ? 9.852 -8.834 -3.220 1.00 90.88 358 ASP A CA 1
ATOM 2714 C C . ASP A 1 358 ? 9.774 -7.794 -4.354 1.00 90.88 358 ASP A C 1
ATOM 2716 O O . ASP A 1 358 ? 10.050 -8.126 -5.506 1.00 90.88 358 ASP A O 1
ATOM 2720 N N . LYS A 1 359 ? 9.504 -6.515 -4.036 1.00 91.75 359 LYS A N 1
ATOM 2721 C CA . LYS A 1 359 ? 9.321 -5.433 -5.023 1.00 91.75 359 LYS A CA 1
ATOM 2722 C C . LYS A 1 359 ? 10.449 -5.379 -6.054 1.00 91.75 359 LYS A C 1
ATOM 2724 O O . LYS A 1 359 ? 10.204 -5.367 -7.253 1.00 91.75 359 LYS A O 1
ATOM 2729 N N . TYR A 1 360 ? 11.705 -5.393 -5.606 1.00 92.12 360 TYR A N 1
ATOM 2730 C CA . TYR A 1 360 ? 12.841 -5.325 -6.530 1.00 92.12 360 TYR A CA 1
ATOM 2731 C C . TYR A 1 360 ? 12.954 -6.562 -7.432 1.00 92.12 360 TYR A C 1
ATOM 2733 O O . TYR A 1 360 ? 13.301 -6.427 -8.603 1.00 92.12 360 TYR A O 1
ATOM 2741 N N . ALA A 1 361 ? 12.673 -7.758 -6.906 1.00 92.81 361 ALA A N 1
ATOM 2742 C CA . ALA A 1 361 ? 12.721 -8.987 -7.694 1.00 92.81 361 ALA A CA 1
ATOM 2743 C C . ALA A 1 361 ? 11.631 -8.985 -8.777 1.00 92.81 361 ALA A C 1
ATOM 2745 O O . ALA A 1 361 ? 11.920 -9.310 -9.928 1.00 92.81 361 ALA A O 1
ATOM 2746 N N . ASN A 1 362 ? 10.428 -8.527 -8.424 1.00 91.94 362 ASN A N 1
ATOM 2747 C CA . ASN A 1 362 ? 9.302 -8.391 -9.346 1.00 91.94 362 ASN A CA 1
ATOM 2748 C C . ASN A 1 362 ? 9.598 -7.353 -10.443 1.00 91.94 362 ASN A C 1
ATOM 2750 O O . ASN A 1 362 ? 9.410 -7.640 -11.623 1.00 91.94 362 ASN A O 1
ATOM 2754 N N . ALA A 1 363 ? 10.167 -6.194 -10.084 1.00 91.94 363 ALA A N 1
ATOM 2755 C CA . ALA A 1 363 ? 10.595 -5.184 -11.057 1.00 91.94 363 ALA A CA 1
ATOM 2756 C C . ALA A 1 363 ? 11.691 -5.703 -12.007 1.00 91.94 363 ALA A C 1
ATOM 2758 O O . ALA A 1 363 ? 11.657 -5.440 -13.208 1.00 91.94 363 ALA A O 1
ATOM 2759 N N . LEU A 1 364 ? 12.664 -6.459 -11.486 1.00 91.88 364 LEU A N 1
ATOM 2760 C CA . LEU A 1 364 ? 13.762 -7.005 -12.286 1.00 91.88 364 LEU A CA 1
ATOM 2761 C C . LEU A 1 364 ? 13.287 -8.071 -13.280 1.00 91.88 364 LEU A C 1
ATOM 2763 O O . LEU A 1 364 ? 13.792 -8.112 -14.397 1.00 91.88 364 LEU A O 1
ATOM 2767 N N . ALA A 1 365 ? 12.322 -8.909 -12.893 1.00 91.44 365 ALA A N 1
ATOM 2768 C CA . ALA A 1 365 ? 11.783 -9.964 -13.752 1.00 91.44 365 ALA A CA 1
ATOM 2769 C C . ALA A 1 365 ? 11.095 -9.419 -15.016 1.00 91.44 365 ALA A C 1
ATOM 2771 O O . ALA A 1 365 ? 11.056 -10.096 -16.040 1.00 91.44 365 ALA A O 1
ATOM 2772 N N . VAL A 1 366 ? 10.568 -8.197 -14.939 1.00 90.75 366 VAL A N 1
ATOM 2773 C CA . VAL A 1 366 ? 9.806 -7.557 -16.016 1.00 90.75 366 VAL A CA 1
ATOM 2774 C C . VAL A 1 366 ? 10.671 -6.660 -16.912 1.00 90.75 366 VAL A C 1
ATOM 2776 O O . VAL A 1 366 ? 10.319 -6.421 -18.067 1.00 90.75 366 VAL A O 1
ATOM 2779 N N . LEU A 1 367 ? 11.823 -6.201 -16.414 1.00 90.75 367 LEU A N 1
ATOM 2780 C CA . LEU A 1 367 ? 12.682 -5.223 -17.087 1.00 90.75 367 LEU A CA 1
ATOM 2781 C C . LEU A 1 367 ? 12.987 -5.582 -18.550 1.00 90.75 367 LEU A C 1
ATOM 2783 O O . LEU A 1 367 ? 12.826 -4.737 -19.423 1.00 90.75 367 LEU A O 1
ATOM 2787 N N . ASP A 1 368 ? 13.397 -6.819 -18.830 1.00 89.44 368 ASP A N 1
ATOM 2788 C CA . ASP A 1 368 ? 13.777 -7.223 -20.191 1.00 89.44 368 ASP A CA 1
ATOM 2789 C C . ASP A 1 368 ? 12.591 -7.177 -21.169 1.00 89.44 368 ASP A C 1
ATOM 2791 O O . ASP A 1 368 ? 12.767 -6.800 -22.327 1.00 89.44 368 ASP A O 1
ATOM 2795 N N . SER A 1 369 ? 11.379 -7.499 -20.699 1.00 89.00 369 SER A N 1
ATOM 2796 C CA . SER A 1 369 ? 10.153 -7.421 -21.506 1.00 89.00 369 SER A CA 1
ATOM 2797 C C . SER A 1 369 ? 9.795 -5.975 -21.833 1.00 89.00 369 SER A C 1
ATOM 2799 O O . SER A 1 369 ? 9.511 -5.657 -22.987 1.00 89.00 369 SER A O 1
ATOM 2801 N N . VAL A 1 370 ? 9.865 -5.088 -20.834 1.00 88.38 370 VAL A N 1
ATOM 2802 C CA . VAL A 1 370 ? 9.576 -3.659 -21.019 1.00 88.38 370 VAL A CA 1
ATOM 2803 C C . VAL A 1 370 ? 10.545 -3.068 -22.030 1.00 88.38 370 VAL A C 1
ATOM 2805 O O . VAL A 1 370 ? 10.106 -2.511 -23.031 1.00 88.38 370 VAL A O 1
ATOM 2808 N N . LEU A 1 371 ? 11.853 -3.271 -21.840 1.00 88.44 371 LEU A N 1
ATOM 2809 C CA . LEU A 1 371 ? 12.876 -2.720 -22.732 1.00 88.44 371 LEU A CA 1
ATOM 2810 C C . LEU A 1 371 ? 12.758 -3.245 -24.170 1.00 88.44 371 LEU A C 1
ATOM 2812 O O . LEU A 1 371 ? 13.029 -2.497 -25.103 1.00 88.44 371 LEU A O 1
ATOM 2816 N N . ALA A 1 372 ? 12.305 -4.488 -24.367 1.00 87.69 372 ALA A N 1
ATOM 2817 C CA . ALA A 1 372 ? 12.032 -5.017 -25.702 1.00 87.69 372 ALA A CA 1
ATOM 2818 C C . ALA A 1 372 ? 10.850 -4.311 -26.401 1.00 87.69 372 ALA A C 1
ATOM 2820 O O . ALA A 1 372 ? 10.857 -4.195 -27.626 1.00 87.69 372 ALA A O 1
ATOM 2821 N N . SER A 1 373 ? 9.859 -3.824 -25.644 1.00 88.62 373 SER A N 1
ATOM 2822 C CA . SER A 1 373 ? 8.691 -3.103 -26.182 1.00 88.62 373 SER A CA 1
ATOM 2823 C C . SER A 1 373 ? 8.936 -1.607 -26.438 1.00 88.62 373 SER A C 1
ATOM 2825 O O . SER A 1 373 ? 8.244 -1.008 -27.260 1.00 88.62 373 SER A O 1
ATOM 2827 N N . VAL A 1 374 ? 9.959 -1.004 -25.810 1.00 88.75 374 VAL A N 1
ATOM 2828 C CA . VAL A 1 374 ? 10.248 0.446 -25.895 1.00 88.75 374 VAL A CA 1
ATOM 2829 C C . VAL A 1 374 ? 10.413 0.936 -27.333 1.00 88.75 374 VAL A C 1
ATOM 2831 O O . VAL A 1 374 ? 9.942 2.026 -27.655 1.00 88.75 374 VAL A O 1
ATOM 2834 N N . TYR A 1 375 ? 11.063 0.161 -28.207 1.00 87.69 375 TYR A N 1
ATOM 2835 C CA . TYR A 1 375 ? 11.289 0.572 -29.596 1.00 87.69 375 TYR A CA 1
ATOM 2836 C C . TYR A 1 375 ? 9.975 0.750 -30.367 1.00 87.69 375 TYR A C 1
ATOM 2838 O O . TYR A 1 375 ? 9.780 1.773 -31.027 1.00 87.69 375 TYR A O 1
ATOM 2846 N N . ASN A 1 376 ? 9.066 -0.222 -30.262 1.00 88.31 376 ASN A N 1
ATOM 2847 C CA . ASN A 1 376 ? 7.790 -0.175 -30.969 1.00 88.31 376 ASN A CA 1
ATOM 2848 C C . ASN A 1 376 ? 6.937 0.994 -30.453 1.00 88.31 376 ASN A C 1
ATOM 2850 O O . ASN A 1 376 ? 6.493 1.809 -31.264 1.00 88.31 376 ASN A O 1
ATOM 2854 N N . ALA A 1 377 ? 6.861 1.169 -29.130 1.00 87.31 377 ALA A N 1
ATOM 2855 C CA . ALA A 1 377 ? 6.152 2.285 -28.505 1.00 87.31 377 ALA A CA 1
ATOM 2856 C C . ALA A 1 377 ? 6.733 3.648 -28.890 1.00 87.31 377 ALA A C 1
ATOM 2858 O O . ALA A 1 377 ? 6.000 4.566 -29.263 1.00 87.31 377 ALA A O 1
ATOM 2859 N N . SER A 1 378 ? 8.060 3.767 -28.909 1.00 87.25 378 SER A N 1
ATOM 2860 C CA . SER A 1 378 ? 8.740 4.983 -29.366 1.00 87.25 378 SER A CA 1
ATOM 2861 C C . SER A 1 378 ? 8.410 5.289 -30.829 1.00 87.25 378 SER A C 1
ATOM 2863 O O . SER A 1 378 ? 8.177 6.442 -31.187 1.00 87.25 378 SER A O 1
ATOM 2865 N N . ASN A 1 379 ? 8.345 4.265 -31.683 1.00 87.50 379 ASN A N 1
ATOM 2866 C CA . ASN A 1 379 ? 8.013 4.431 -33.094 1.00 87.50 379 ASN A CA 1
ATOM 2867 C C . ASN A 1 379 ? 6.543 4.837 -33.300 1.00 87.50 379 ASN A C 1
ATOM 2869 O O . ASN A 1 379 ? 6.261 5.689 -34.142 1.00 87.50 379 ASN A O 1
ATOM 2873 N N . VAL A 1 380 ? 5.615 4.281 -32.514 1.00 87.38 380 VAL A N 1
ATOM 2874 C CA . VAL A 1 380 ? 4.199 4.688 -32.518 1.00 87.38 380 VAL A CA 1
ATOM 2875 C C . VAL A 1 380 ? 4.062 6.157 -32.125 1.00 87.38 380 VAL A C 1
ATOM 2877 O O . VAL A 1 380 ? 3.402 6.913 -32.841 1.00 87.38 380 VAL A O 1
ATOM 2880 N N . VAL A 1 381 ? 4.722 6.585 -31.042 1.00 87.12 381 VAL A N 1
ATOM 2881 C CA . VAL A 1 381 ? 4.706 7.987 -30.596 1.00 87.12 381 VAL A CA 1
ATOM 2882 C C . VAL A 1 381 ? 5.328 8.903 -31.647 1.00 87.12 381 VAL A C 1
ATOM 2884 O O . VAL A 1 381 ? 4.725 9.912 -31.997 1.00 87.12 381 VAL A O 1
ATOM 2887 N N . TYR A 1 382 ? 6.475 8.532 -32.217 1.00 87.19 382 TYR A N 1
ATOM 2888 C CA . TYR A 1 382 ? 7.157 9.317 -33.248 1.00 87.19 382 TYR A CA 1
ATOM 2889 C C . TYR A 1 382 ? 6.279 9.550 -34.491 1.00 87.19 382 TYR A C 1
ATOM 2891 O O . TYR A 1 382 ? 6.152 10.683 -34.962 1.00 87.19 382 TYR A O 1
ATOM 2899 N N . VAL A 1 383 ? 5.597 8.512 -34.987 1.00 86.81 383 VAL A N 1
ATOM 2900 C CA . VAL A 1 383 ? 4.650 8.646 -36.109 1.00 86.81 383 VAL A CA 1
ATOM 2901 C C . VAL A 1 383 ? 3.420 9.467 -35.703 1.00 86.81 383 VAL A C 1
ATOM 2903 O O . VAL A 1 383 ? 2.973 10.327 -36.465 1.00 86.81 383 VAL A O 1
ATOM 2906 N N . ALA A 1 384 ? 2.882 9.256 -34.497 1.00 86.44 384 ALA A N 1
ATOM 2907 C CA . ALA A 1 384 ? 1.745 10.021 -33.981 1.00 86.44 384 ALA A CA 1
ATOM 2908 C C . ALA A 1 384 ? 2.071 11.514 -33.783 1.00 86.44 384 ALA A C 1
ATOM 2910 O O . ALA A 1 384 ? 1.191 12.359 -33.951 1.00 86.44 384 ALA A O 1
ATOM 2911 N N . SER A 1 385 ? 3.332 11.854 -33.501 1.00 84.50 385 SER A N 1
ATOM 2912 C CA . SER A 1 385 ? 3.840 13.231 -33.455 1.00 84.50 385 SER A CA 1
ATOM 2913 C C . SER A 1 385 ? 3.939 13.902 -34.835 1.00 84.50 385 SER A C 1
ATOM 2915 O O . SER A 1 385 ? 4.256 15.087 -34.908 1.00 84.50 385 SER A O 1
ATOM 2917 N N . GLY A 1 386 ? 3.629 13.188 -35.925 1.00 82.31 386 GLY A N 1
ATOM 2918 C CA . GLY A 1 386 ? 3.519 13.742 -37.278 1.00 82.31 386 GLY A CA 1
ATOM 2919 C C . GLY A 1 386 ? 4.770 13.592 -38.145 1.00 82.31 386 GLY A C 1
ATOM 2920 O O . GLY A 1 386 ? 4.803 14.141 -39.249 1.00 82.31 386 GLY A O 1
ATOM 2921 N N . PHE A 1 387 ? 5.783 12.855 -37.685 1.00 83.75 387 PHE A N 1
ATOM 2922 C CA . PHE A 1 387 ? 6.972 12.559 -38.482 1.00 83.75 387 PHE A CA 1
ATOM 2923 C C . PHE A 1 387 ? 6.728 11.385 -39.436 1.00 83.75 387 PHE A C 1
ATOM 2925 O O . PHE A 1 387 ? 5.990 10.445 -39.138 1.00 83.75 387 PHE A O 1
ATOM 2932 N N . ALA A 1 388 ? 7.354 11.441 -40.611 1.00 75.69 388 ALA A N 1
ATOM 2933 C CA . ALA A 1 388 ? 7.288 10.379 -41.607 1.00 75.69 388 ALA A CA 1
ATOM 2934 C C . ALA A 1 388 ? 8.541 9.500 -41.523 1.00 75.69 388 ALA A C 1
ATOM 2936 O O . ALA A 1 388 ? 9.653 10.017 -41.567 1.00 75.69 388 ALA A O 1
ATOM 2937 N N . GLY A 1 389 ? 8.364 8.179 -41.467 1.00 77.88 389 GLY A N 1
ATOM 2938 C CA . GLY A 1 389 ? 9.464 7.212 -41.439 1.00 77.88 389 GLY A CA 1
ATOM 2939 C C . GLY A 1 389 ? 9.362 6.237 -40.271 1.00 77.88 389 GLY A C 1
ATOM 2940 O O . GLY A 1 389 ? 8.303 6.086 -39.666 1.00 77.88 389 GLY A O 1
ATOM 2941 N N . THR A 1 390 ? 10.470 5.558 -39.987 1.00 81.12 390 THR A N 1
ATOM 2942 C CA . THR A 1 390 ? 10.621 4.655 -38.841 1.00 81.12 390 THR A CA 1
ATOM 2943 C C . THR A 1 390 ? 11.920 4.969 -38.126 1.00 81.12 390 THR A C 1
ATOM 2945 O O . THR A 1 390 ? 12.938 5.200 -38.781 1.00 81.12 390 THR A O 1
ATOM 2948 N N . LEU A 1 391 ? 11.898 4.914 -36.800 1.00 83.00 391 LEU A N 1
ATOM 2949 C CA . LEU A 1 391 ? 13.106 5.036 -35.990 1.00 83.00 391 LEU A CA 1
ATOM 2950 C C . LEU A 1 391 ? 14.068 3.881 -36.264 1.00 83.00 391 LEU A C 1
ATOM 2952 O O . LEU A 1 391 ? 13.661 2.771 -36.629 1.00 83.00 391 LEU A O 1
ATOM 2956 N N . ARG A 1 392 ? 15.353 4.101 -36.013 1.00 82.69 392 ARG A N 1
ATOM 2957 C CA . ARG A 1 392 ? 16.347 3.033 -36.047 1.00 82.69 392 ARG A CA 1
ATOM 2958 C C . ARG A 1 392 ? 16.179 2.071 -34.879 1.00 82.69 392 ARG A C 1
ATOM 2960 O O . ARG A 1 392 ? 16.046 2.473 -33.726 1.00 82.69 392 ARG A O 1
ATOM 2967 N N . THR A 1 393 ? 16.308 0.780 -35.178 1.00 79.19 393 THR A N 1
ATOM 2968 C CA . THR A 1 393 ? 16.317 -0.297 -34.173 1.00 79.19 393 THR A CA 1
ATOM 2969 C C . THR A 1 393 ? 17.568 -0.282 -33.291 1.00 79.19 393 THR A C 1
ATOM 2971 O O . THR A 1 393 ? 17.612 -0.974 -32.280 1.00 79.19 393 THR A O 1
ATOM 2974 N N . VAL A 1 394 ? 18.606 0.467 -33.676 1.00 78.19 394 VAL A N 1
ATOM 2975 C CA . VAL A 1 394 ? 19.836 0.622 -32.893 1.00 78.19 394 VAL A CA 1
ATOM 2976 C C . VAL A 1 394 ? 19.646 1.751 -31.883 1.00 78.19 394 VAL A C 1
ATOM 2978 O O . VAL A 1 394 ? 19.411 2.893 -32.271 1.00 78.19 394 VAL A O 1
ATOM 2981 N N . GLU A 1 395 ? 19.772 1.428 -30.598 1.00 82.69 395 GLU A N 1
ATOM 2982 C CA . GLU A 1 395 ? 19.730 2.388 -29.490 1.00 82.69 395 GLU A CA 1
ATOM 2983 C C . GLU A 1 395 ? 20.968 3.304 -29.521 1.00 82.69 395 GLU A C 1
ATOM 2985 O O . GLU A 1 395 ? 22.106 2.826 -29.531 1.00 82.69 395 GLU A O 1
ATOM 2990 N N . ASN A 1 396 ? 20.764 4.623 -29.483 1.00 81.50 396 ASN A N 1
ATOM 2991 C CA . ASN A 1 396 ? 21.856 5.600 -29.399 1.00 81.50 396 ASN A CA 1
ATOM 2992 C C . ASN A 1 396 ? 22.463 5.655 -28.002 1.00 81.50 396 ASN A C 1
ATOM 2994 O O . ASN A 1 396 ? 23.679 5.759 -27.828 1.00 81.50 396 ASN A O 1
ATOM 2998 N N . SER A 1 397 ? 21.600 5.601 -26.992 1.00 83.75 397 SER A N 1
ATOM 2999 C CA . SER A 1 397 ? 22.004 5.563 -25.599 1.00 83.75 397 SER A CA 1
ATOM 3000 C C . SER A 1 397 ? 21.009 4.731 -24.799 1.00 83.75 397 SER A C 1
ATOM 3002 O O . SER A 1 397 ? 19.813 4.737 -25.088 1.00 83.75 397 SER A O 1
ATOM 3004 N N . ARG A 1 398 ? 21.525 4.005 -23.805 1.00 88.75 398 ARG A N 1
ATOM 3005 C CA . ARG A 1 398 ? 20.732 3.252 -22.835 1.00 88.75 398 ARG A CA 1
ATOM 3006 C C . ARG A 1 398 ? 21.327 3.444 -21.454 1.00 88.75 398 ARG A C 1
ATOM 3008 O O . ARG A 1 398 ? 22.509 3.170 -21.232 1.00 88.75 398 ARG A O 1
ATOM 3015 N N . SER A 1 399 ? 20.494 3.867 -20.515 1.00 90.81 399 SER A N 1
ATOM 3016 C CA . SER A 1 399 ? 20.832 3.921 -19.098 1.00 90.81 399 SER A CA 1
ATOM 3017 C C . SER A 1 399 ? 19.779 3.179 -18.284 1.00 90.81 399 SER A C 1
ATOM 3019 O O . SER A 1 399 ? 18.587 3.256 -18.566 1.00 90.81 399 SER A O 1
ATOM 3021 N N . VAL A 1 400 ? 20.234 2.413 -17.293 1.00 93.12 400 VAL A N 1
ATOM 3022 C CA . VAL A 1 400 ? 19.371 1.687 -16.357 1.00 93.12 400 VAL A CA 1
ATOM 3023 C C . VAL A 1 400 ? 19.917 1.914 -14.954 1.00 93.12 400 VAL A C 1
ATOM 3025 O O . VAL A 1 400 ? 21.091 1.655 -14.682 1.00 93.12 400 VAL A O 1
ATOM 3028 N N . SER A 1 401 ? 19.067 2.422 -14.073 1.00 94.25 401 SER A N 1
ATOM 3029 C CA . SER A 1 401 ? 19.358 2.718 -12.675 1.00 94.25 401 SER A CA 1
ATOM 3030 C C . SER A 1 401 ? 18.458 1.881 -11.772 1.00 94.25 401 SER A C 1
ATOM 3032 O O . SER A 1 401 ? 17.278 1.686 -12.055 1.00 94.25 401 SER A O 1
ATOM 3034 N N . HIS A 1 402 ? 19.011 1.383 -10.668 1.00 93.06 402 HIS A N 1
ATOM 3035 C CA . HIS A 1 402 ? 18.315 0.472 -9.762 1.00 93.06 402 HIS A CA 1
ATOM 3036 C C . HIS A 1 402 ? 18.243 1.049 -8.347 1.00 93.06 402 HIS A C 1
ATOM 3038 O O . HIS A 1 402 ? 19.274 1.327 -7.733 1.00 93.06 402 HIS A O 1
ATOM 3044 N N . SER A 1 403 ? 17.035 1.120 -7.785 1.00 92.62 403 SER A N 1
ATOM 3045 C CA . SER A 1 403 ? 16.794 1.420 -6.372 1.00 92.62 403 SER A CA 1
ATOM 3046 C C . SER A 1 403 ? 16.250 0.183 -5.660 1.00 92.62 403 SER A C 1
ATOM 3048 O O . SER A 1 403 ? 15.048 -0.078 -5.639 1.00 92.62 403 SER A O 1
ATOM 3050 N N . LYS A 1 404 ? 17.145 -0.604 -5.048 1.00 88.25 404 LYS A N 1
ATOM 3051 C CA . LYS A 1 404 ? 16.759 -1.834 -4.328 1.00 88.25 404 LYS A CA 1
ATOM 3052 C C . LYS A 1 404 ? 15.826 -1.579 -3.143 1.00 88.25 404 LYS A C 1
ATOM 3054 O O . LYS A 1 404 ? 14.947 -2.394 -2.899 1.00 88.25 404 LYS A O 1
ATOM 3059 N N . GLY A 1 405 ? 16.026 -0.478 -2.414 1.00 84.81 405 GLY A N 1
ATOM 3060 C CA . GLY A 1 405 ? 15.225 -0.153 -1.229 1.00 84.81 405 GLY A CA 1
ATOM 3061 C C . GLY A 1 405 ? 13.783 0.220 -1.574 1.00 84.81 405 GLY A C 1
ATOM 3062 O O . GLY A 1 405 ? 12.860 -0.243 -0.914 1.00 84.81 405 GLY A O 1
ATOM 3063 N N . ALA A 1 406 ? 13.592 1.006 -2.637 1.00 85.12 406 ALA A N 1
ATOM 3064 C CA . ALA A 1 406 ? 12.261 1.381 -3.113 1.00 85.12 406 ALA A CA 1
ATOM 3065 C C . ALA A 1 406 ? 11.610 0.289 -3.987 1.00 85.12 406 ALA A C 1
ATOM 3067 O O . ALA A 1 406 ? 10.391 0.258 -4.139 1.00 85.12 406 ALA A O 1
ATOM 3068 N N . GLY A 1 407 ? 12.408 -0.634 -4.538 1.00 90.06 407 GLY A N 1
ATOM 3069 C CA . GLY A 1 407 ? 11.932 -1.622 -5.507 1.00 90.06 407 GLY A CA 1
ATOM 3070 C C . GLY A 1 407 ? 11.628 -1.007 -6.872 1.00 90.06 407 GLY A C 1
ATOM 3071 O O . GLY A 1 407 ? 10.745 -1.493 -7.570 1.00 90.06 407 GLY A O 1
ATOM 3072 N N . THR A 1 408 ? 12.343 0.062 -7.229 1.00 92.56 408 THR A N 1
ATOM 3073 C CA . THR A 1 408 ? 12.135 0.833 -8.461 1.00 92.56 408 THR A CA 1
ATOM 3074 C C . THR A 1 408 ? 13.316 0.646 -9.408 1.00 92.56 408 THR A C 1
ATOM 3076 O O . THR A 1 408 ? 14.476 0.629 -8.974 1.00 92.56 408 THR A O 1
ATOM 3079 N N . ILE A 1 409 ? 13.040 0.537 -10.703 1.00 93.44 409 ILE A N 1
ATOM 3080 C CA . ILE A 1 409 ? 14.043 0.557 -11.770 1.00 93.44 409 ILE A CA 1
ATOM 3081 C C . ILE A 1 409 ? 13.708 1.714 -12.703 1.00 93.44 409 ILE A C 1
ATOM 3083 O O . ILE A 1 409 ? 12.602 1.779 -13.227 1.00 93.44 409 ILE A O 1
ATOM 3087 N N . THR A 1 410 ? 14.657 2.618 -12.911 1.00 93.62 410 THR A N 1
ATOM 3088 C CA . THR A 1 410 ? 14.517 3.738 -13.847 1.00 93.62 410 THR A CA 1
ATOM 3089 C C . THR A 1 410 ? 15.350 3.444 -15.077 1.00 93.62 410 THR A C 1
ATOM 3091 O O . THR A 1 410 ? 16.496 3.008 -14.958 1.00 93.62 410 THR A O 1
ATOM 3094 N N . TRP A 1 411 ? 14.799 3.688 -16.253 1.00 93.56 411 TRP A N 1
ATOM 3095 C CA . TRP A 1 411 ? 15.490 3.481 -17.514 1.00 93.56 411 TRP A CA 1
ATOM 3096 C C . TRP A 1 411 ? 15.284 4.677 -18.439 1.00 93.56 411 TRP A C 1
ATOM 3098 O O . TRP A 1 411 ? 14.306 5.414 -18.330 1.00 93.56 411 TRP A O 1
ATOM 3108 N N . SER A 1 412 ? 16.249 4.878 -19.327 1.00 92.94 412 SER A N 1
ATOM 3109 C CA . SER A 1 412 ? 16.182 5.878 -20.385 1.00 92.94 412 SER A CA 1
ATOM 3110 C C . SER A 1 412 ? 16.847 5.308 -21.628 1.00 92.94 412 SER A C 1
ATOM 3112 O O . SER A 1 412 ? 17.990 4.835 -21.551 1.00 92.94 412 SER A O 1
ATOM 3114 N N . ILE A 1 413 ? 16.110 5.296 -22.737 1.00 90.81 413 ILE A N 1
ATOM 3115 C CA . ILE A 1 413 ? 16.578 4.836 -24.045 1.00 90.81 413 ILE A CA 1
ATOM 3116 C C . ILE A 1 413 ? 16.340 5.945 -25.064 1.00 90.81 413 ILE A C 1
ATOM 3118 O O . ILE A 1 413 ? 15.265 6.544 -25.108 1.00 90.81 413 ILE A O 1
ATOM 3122 N N . THR A 1 414 ? 17.341 6.187 -25.906 1.00 88.75 414 THR A N 1
ATOM 3123 C CA . THR A 1 414 ? 17.249 7.148 -27.007 1.00 88.75 414 THR A CA 1
ATOM 3124 C C . THR A 1 414 ? 17.343 6.437 -28.349 1.00 88.75 414 THR A C 1
ATOM 3126 O O . THR A 1 414 ? 18.279 5.665 -28.577 1.00 88.75 414 THR A O 1
ATOM 3129 N N . HIS A 1 415 ? 16.427 6.768 -29.254 1.00 88.06 415 HIS A N 1
ATOM 3130 C CA . HIS A 1 415 ? 16.452 6.372 -30.662 1.00 88.06 415 HIS A CA 1
ATOM 3131 C C . HIS A 1 415 ? 16.529 7.608 -31.562 1.00 88.06 415 HIS A C 1
ATOM 3133 O O . HIS A 1 415 ? 16.146 8.708 -31.158 1.00 88.06 415 HIS A O 1
ATOM 3139 N N . ASP A 1 416 ? 17.013 7.423 -32.787 1.00 86.38 416 ASP A N 1
ATOM 3140 C CA . ASP A 1 416 ? 17.023 8.447 -33.827 1.00 86.38 416 ASP A CA 1
ATOM 3141 C C . ASP A 1 416 ? 16.411 7.941 -35.138 1.00 86.38 416 ASP A C 1
ATOM 3143 O O . ASP A 1 416 ? 16.190 6.741 -35.337 1.00 86.38 416 ASP A O 1
ATOM 3147 N N . ASP A 1 417 ? 16.118 8.878 -36.034 1.00 82.62 417 ASP A N 1
ATOM 3148 C CA . ASP A 1 417 ? 15.688 8.619 -37.412 1.00 82.62 417 ASP A CA 1
ATOM 3149 C C . ASP A 1 417 ? 16.846 8.720 -38.426 1.00 82.62 417 ASP A C 1
ATOM 3151 O O . ASP A 1 417 ? 16.619 8.756 -39.638 1.00 82.62 417 ASP A O 1
ATOM 3155 N N . PHE A 1 418 ? 18.098 8.752 -37.950 1.00 80.38 418 PHE A N 1
ATOM 3156 C CA . PHE A 1 418 ? 19.253 9.023 -38.800 1.00 80.38 418 PHE A CA 1
ATOM 3157 C C . PHE A 1 418 ? 19.459 7.919 -39.843 1.00 80.38 418 PHE A C 1
ATOM 3159 O O . PHE A 1 418 ? 19.724 6.763 -39.513 1.00 80.38 418 PHE A O 1
ATOM 3166 N N . VAL A 1 419 ? 19.404 8.263 -41.126 1.00 73.25 419 VAL A N 1
ATOM 3167 C CA . VAL A 1 419 ? 19.617 7.286 -42.199 1.00 73.25 419 VAL A CA 1
ATOM 3168 C C . VAL A 1 419 ? 21.113 6.998 -42.338 1.00 73.25 419 VAL A C 1
ATOM 3170 O O . VAL A 1 419 ? 21.863 7.822 -42.851 1.00 73.25 419 VAL A O 1
ATOM 3173 N N . VAL A 1 420 ? 21.544 5.811 -41.903 1.00 75.62 420 VAL A N 1
ATOM 3174 C CA . VAL A 1 420 ? 22.921 5.323 -42.088 1.00 75.62 420 VAL A CA 1
ATOM 3175 C C . VAL A 1 420 ? 23.040 4.454 -43.333 1.00 75.62 420 VAL A C 1
ATOM 3177 O O . VAL A 1 420 ? 22.205 3.587 -43.597 1.00 75.62 420 VAL A O 1
ATOM 3180 N N . THR A 1 421 ? 24.115 4.655 -44.089 1.00 78.19 421 THR A N 1
ATOM 3181 C CA . THR A 1 421 ? 24.467 3.830 -45.252 1.00 78.19 421 THR A CA 1
ATOM 3182 C C . THR A 1 421 ? 25.085 2.504 -44.800 1.00 78.19 421 THR A C 1
ATOM 3184 O O . THR A 1 421 ? 24.969 1.479 -45.479 1.00 78.19 421 THR A O 1
ATOM 3187 N N . CYS A 1 422 ? 25.752 2.510 -43.643 1.00 77.81 422 CYS A N 1
ATOM 3188 C CA . CYS A 1 422 ? 26.328 1.321 -43.030 1.00 77.81 422 CYS A CA 1
ATOM 3189 C C . CYS A 1 422 ? 25.354 0.693 -42.019 1.00 77.81 422 CYS A C 1
ATOM 3191 O O . CYS A 1 422 ? 25.038 1.298 -40.996 1.00 77.81 422 CYS A O 1
ATOM 3193 N N . ALA A 1 423 ? 24.895 -0.535 -42.286 1.00 74.81 423 ALA A N 1
ATOM 3194 C CA . ALA A 1 423 ? 24.024 -1.263 -41.363 1.00 74.81 423 ALA A CA 1
ATOM 3195 C C . ALA A 1 423 ? 24.676 -1.411 -39.975 1.00 74.81 423 ALA A C 1
ATOM 3197 O O . ALA A 1 423 ? 25.876 -1.667 -39.870 1.00 74.81 423 ALA A O 1
ATOM 3198 N N . ASP A 1 424 ? 23.865 -1.277 -38.924 1.00 75.69 424 ASP A N 1
ATOM 3199 C CA . ASP A 1 424 ? 24.260 -1.358 -37.512 1.00 75.69 424 ASP A CA 1
ATOM 3200 C C . ASP A 1 424 ? 25.240 -0.266 -37.020 1.00 75.69 424 ASP A C 1
ATOM 3202 O O . ASP A 1 424 ? 25.765 -0.389 -35.916 1.00 75.69 424 ASP A O 1
ATOM 3206 N N . ALA A 1 425 ? 25.517 0.798 -37.784 1.00 78.50 425 ALA A N 1
ATOM 3207 C CA . ALA A 1 425 ? 26.365 1.899 -37.315 1.00 78.50 425 ALA A CA 1
ATOM 3208 C C . ALA A 1 425 ? 25.629 2.806 -36.313 1.00 78.50 425 ALA A C 1
ATOM 3210 O O . ALA A 1 425 ? 24.474 3.160 -36.529 1.00 78.50 425 ALA A O 1
ATOM 3211 N N . LEU A 1 426 ? 26.309 3.227 -35.237 1.00 76.81 426 LEU A N 1
ATOM 3212 C CA . LEU A 1 426 ? 25.769 4.205 -34.283 1.00 76.81 426 LEU A CA 1
ATOM 3213 C C . LEU A 1 426 ? 25.750 5.602 -34.902 1.00 76.81 426 LEU A C 1
ATOM 3215 O O . LEU A 1 426 ? 24.706 6.246 -34.925 1.00 76.81 426 LEU A O 1
ATOM 3219 N N . SER A 1 427 ? 26.886 6.033 -35.449 1.00 80.69 427 SER A N 1
ATOM 3220 C CA . SER A 1 427 ? 27.030 7.308 -36.148 1.00 80.69 427 SER A CA 1
ATOM 3221 C C . SER A 1 427 ? 27.821 7.142 -37.440 1.00 80.69 427 SER A C 1
ATOM 3223 O O . SER A 1 427 ? 28.691 6.273 -37.547 1.00 80.69 427 SER A O 1
ATOM 3225 N N . GLU A 1 428 ? 27.509 7.995 -38.412 1.00 82.44 428 GLU A N 1
ATOM 3226 C CA . GLU A 1 428 ? 28.168 8.084 -39.712 1.00 82.44 428 GLU A CA 1
ATOM 3227 C C . GLU A 1 428 ? 28.326 9.568 -40.060 1.00 82.44 428 GLU A C 1
ATOM 3229 O O . GLU A 1 428 ? 27.355 10.323 -40.052 1.00 82.44 428 GLU A O 1
ATOM 3234 N N . SER A 1 429 ? 29.556 9.991 -40.334 1.00 83.44 429 SER A N 1
ATOM 3235 C CA . SER A 1 429 ? 29.875 11.334 -40.814 1.00 83.44 429 SER A CA 1
ATOM 3236 C C . SER A 1 429 ? 30.635 11.216 -42.123 1.00 83.44 429 SER A C 1
ATOM 3238 O O . SER A 1 429 ? 31.669 10.552 -42.189 1.00 83.44 429 SER A O 1
ATOM 3240 N N . VAL A 1 430 ? 30.117 11.857 -43.168 1.00 84.38 430 VAL A N 1
ATOM 3241 C CA . VAL A 1 430 ? 30.733 11.885 -44.495 1.00 84.38 430 VAL A CA 1
ATOM 3242 C C . VAL A 1 430 ? 31.127 13.319 -44.810 1.00 84.38 430 VAL A C 1
ATOM 3244 O O . VAL A 1 430 ? 30.275 14.195 -44.948 1.00 84.38 430 VAL A O 1
ATOM 3247 N N . GLN A 1 431 ? 32.424 13.556 -44.964 1.00 85.50 431 GLN A N 1
ATOM 3248 C CA . GLN A 1 431 ? 32.968 14.827 -45.417 1.00 85.50 431 GLN A CA 1
ATOM 3249 C C . GLN A 1 431 ? 33.486 14.681 -46.845 1.00 85.50 431 GLN A C 1
ATOM 3251 O O . GLN A 1 431 ? 34.357 13.854 -47.122 1.00 85.50 431 GLN A O 1
ATOM 3256 N N . ILE A 1 432 ? 32.976 15.516 -47.747 1.00 87.12 432 ILE A N 1
ATOM 3257 C CA . ILE A 1 432 ? 33.444 15.608 -49.130 1.00 87.12 432 ILE A CA 1
ATOM 3258 C C . ILE A 1 432 ? 34.063 16.982 -49.320 1.00 87.12 432 ILE A C 1
ATOM 3260 O O . ILE A 1 432 ? 33.421 18.003 -49.080 1.00 87.12 432 ILE A O 1
ATOM 3264 N N . THR A 1 433 ? 35.307 16.992 -49.774 1.00 87.81 433 THR A N 1
ATOM 3265 C CA . THR A 1 433 ? 36.032 18.204 -50.132 1.00 87.81 433 THR A CA 1
ATOM 3266 C C . THR A 1 433 ? 36.388 18.122 -51.601 1.00 87.81 433 THR A C 1
ATOM 3268 O O . THR A 1 433 ? 37.174 17.263 -52.011 1.00 87.81 433 THR A O 1
ATOM 3271 N N . ASP A 1 434 ? 35.813 19.027 -52.380 1.00 86.69 434 ASP A N 1
ATOM 3272 C CA . ASP A 1 434 ? 36.144 19.200 -53.784 1.00 86.69 434 ASP A CA 1
ATOM 3273 C C . ASP A 1 434 ? 37.114 20.367 -53.959 1.00 86.69 434 ASP A C 1
ATOM 3275 O O . ASP A 1 434 ? 36.879 21.468 -53.465 1.00 86.69 434 ASP A O 1
ATOM 3279 N N . ASP A 1 435 ? 38.198 20.116 -54.682 1.00 84.19 435 ASP A N 1
ATOM 3280 C CA . ASP A 1 435 ? 39.181 21.107 -55.095 1.00 84.19 435 ASP A CA 1
ATOM 3281 C C . ASP A 1 435 ? 39.156 21.238 -56.619 1.00 84.19 435 ASP A C 1
ATOM 3283 O O . ASP A 1 435 ? 39.126 20.243 -57.356 1.00 84.19 435 ASP A O 1
ATOM 3287 N N . ASN A 1 436 ? 39.127 22.488 -57.082 1.00 81.44 436 ASN A N 1
ATOM 3288 C CA . ASN A 1 436 ? 39.020 22.853 -58.492 1.00 81.44 436 ASN A CA 1
ATOM 3289 C C . ASN A 1 436 ? 37.832 22.186 -59.231 1.00 81.44 436 ASN A C 1
ATOM 3291 O O . ASN A 1 436 ? 37.930 21.829 -60.405 1.00 81.44 436 ASN A O 1
ATOM 3295 N N . ALA A 1 437 ? 36.698 21.982 -58.548 1.00 76.25 437 ALA A N 1
ATOM 3296 C CA . ALA A 1 437 ? 35.536 21.261 -59.090 1.00 76.25 437 ALA A CA 1
ATOM 3297 C C . ALA A 1 437 ? 34.986 21.888 -60.385 1.00 76.25 437 ALA A C 1
ATOM 3299 O O . ALA A 1 437 ? 34.647 21.197 -61.355 1.00 76.25 437 ALA A O 1
ATOM 3300 N N . ASP A 1 438 ? 34.935 23.217 -60.407 1.00 77.94 438 ASP A N 1
ATOM 3301 C CA . ASP A 1 438 ? 34.479 24.040 -61.525 1.00 77.94 438 ASP A CA 1
ATOM 3302 C C . ASP A 1 438 ? 35.549 24.210 -62.618 1.00 77.94 438 ASP A C 1
ATOM 3304 O O . ASP A 1 438 ? 35.239 24.684 -63.710 1.00 77.94 438 ASP A O 1
ATOM 3308 N N . GLY A 1 439 ? 36.785 23.762 -62.370 1.00 72.00 439 GLY A N 1
ATOM 3309 C CA . GLY A 1 439 ? 37.909 23.910 -63.290 1.00 72.00 439 GLY A CA 1
ATOM 3310 C C . GLY A 1 439 ? 38.386 25.355 -63.437 1.00 72.00 439 GLY A C 1
ATOM 3311 O O . GLY A 1 439 ? 39.014 25.672 -64.443 1.00 72.00 439 GLY A O 1
ATOM 3312 N N . SER A 1 440 ? 38.067 26.247 -62.496 1.00 78.19 440 SER A N 1
ATOM 3313 C CA . SER A 1 440 ? 38.436 27.664 -62.591 1.00 78.19 440 SER A CA 1
ATOM 3314 C C . SER A 1 440 ? 39.878 27.955 -62.156 1.00 78.19 440 SER A C 1
ATOM 3316 O O . SER A 1 440 ? 40.410 29.019 -62.483 1.00 78.19 440 SER A O 1
ATOM 3318 N N . ASN A 1 441 ? 40.554 27.014 -61.486 1.00 80.31 441 ASN A N 1
ATOM 3319 C CA . ASN A 1 441 ? 41.938 27.200 -61.053 1.00 80.31 441 ASN A CA 1
ATOM 3320 C C . ASN A 1 441 ? 42.890 27.069 -62.251 1.00 80.31 441 ASN A C 1
ATOM 3322 O O . ASN A 1 441 ? 43.148 25.970 -62.752 1.00 80.31 441 ASN A O 1
ATOM 3326 N N . GLN A 1 442 ? 43.435 28.200 -62.700 1.00 76.62 442 GLN A N 1
ATOM 3327 C CA . GLN A 1 442 ? 44.385 28.275 -63.811 1.00 76.62 442 GLN A CA 1
ATOM 3328 C C . GLN A 1 442 ? 45.827 28.026 -63.354 1.00 76.62 442 GLN A C 1
ATOM 3330 O O . GLN A 1 442 ? 46.255 28.491 -62.296 1.00 76.62 442 GLN A O 1
ATOM 3335 N N . VAL A 1 443 ? 46.609 27.338 -64.186 1.00 78.31 443 VAL A N 1
ATOM 3336 C CA . VAL A 1 443 ? 48.054 27.192 -63.983 1.00 78.31 443 VAL A CA 1
ATOM 3337 C C . VAL A 1 443 ? 48.757 28.418 -64.567 1.00 78.31 443 VAL A C 1
ATOM 3339 O O . VAL A 1 443 ? 48.831 28.588 -65.783 1.00 78.31 443 VAL A O 1
ATOM 3342 N N . VAL A 1 444 ? 49.298 29.271 -63.696 1.00 77.94 444 VAL A N 1
ATOM 3343 C CA . VAL A 1 444 ? 50.070 30.461 -64.087 1.00 77.94 444 VAL A CA 1
ATOM 3344 C C . VAL A 1 444 ? 51.556 30.208 -63.843 1.00 77.94 444 VAL A C 1
ATOM 3346 O O . VAL A 1 444 ? 51.965 29.860 -62.735 1.00 77.94 444 VAL A O 1
ATOM 3349 N N . ALA A 1 445 ? 52.385 30.401 -64.867 1.00 73.62 445 ALA A N 1
ATOM 3350 C CA . ALA A 1 445 ? 53.837 30.365 -64.736 1.00 73.62 445 ALA A CA 1
ATOM 3351 C C . ALA A 1 445 ? 54.359 31.745 -64.305 1.00 73.62 445 ALA A C 1
ATOM 3353 O O . ALA A 1 445 ? 54.055 32.758 -64.935 1.00 73.62 445 ALA A O 1
ATOM 3354 N N . ILE A 1 446 ? 55.158 31.787 -63.235 1.00 78.81 446 ILE A N 1
ATOM 3355 C CA . ILE A 1 446 ? 55.775 33.013 -62.711 1.00 78.81 446 ILE A CA 1
ATOM 3356 C C . ILE A 1 446 ? 57.280 32.939 -62.973 1.00 78.81 446 ILE A C 1
ATOM 3358 O O . ILE A 1 446 ? 57.989 32.160 -62.335 1.00 78.81 446 ILE A O 1
ATOM 3362 N N . ILE A 1 447 ? 57.780 33.744 -63.911 1.00 76.62 447 ILE A N 1
ATOM 3363 C CA . ILE A 1 447 ? 59.196 33.736 -64.306 1.00 76.62 447 ILE A CA 1
ATOM 3364 C C . ILE A 1 447 ? 59.888 34.990 -63.760 1.00 76.62 447 ILE A C 1
ATOM 3366 O O . ILE A 1 447 ? 59.563 36.121 -64.132 1.00 76.62 447 ILE A O 1
ATOM 3370 N N . GLY A 1 448 ? 60.873 34.789 -62.880 1.00 70.38 448 GLY A N 1
ATOM 3371 C CA . GLY A 1 448 ? 61.734 35.858 -62.375 1.00 70.38 448 GLY A CA 1
ATOM 3372 C C . GLY A 1 448 ? 62.807 36.232 -63.397 1.00 70.38 448 GLY A C 1
ATOM 3373 O O . GLY A 1 448 ? 63.756 35.480 -63.602 1.00 70.38 448 GLY A O 1
ATOM 3374 N N . VAL A 1 449 ? 62.679 37.396 -64.034 1.00 71.12 449 VAL A N 1
ATOM 3375 C CA . VAL A 1 449 ? 63.676 37.904 -64.990 1.00 71.12 449 VAL A CA 1
ATOM 3376 C C . VAL A 1 449 ? 64.695 38.779 -64.254 1.00 71.12 449 VAL A C 1
ATOM 3378 O O . VAL A 1 449 ? 64.344 39.825 -63.703 1.00 71.12 449 VAL A O 1
ATOM 3381 N N . ILE A 1 450 ? 65.969 38.371 -64.248 1.00 60.19 450 ILE A N 1
ATOM 3382 C CA . ILE A 1 450 ? 67.063 39.167 -63.666 1.00 60.19 450 ILE A CA 1
ATOM 3383 C C . ILE A 1 450 ? 67.234 40.446 -64.500 1.00 60.19 450 ILE A C 1
ATOM 3385 O O . ILE A 1 450 ? 67.528 40.381 -65.690 1.00 60.19 450 ILE A O 1
ATOM 3389 N N . GLY A 1 451 ? 67.030 41.604 -63.864 1.00 64.25 451 GLY A N 1
ATOM 3390 C CA . GLY A 1 451 ? 67.083 42.934 -64.489 1.00 64.25 451 GLY A CA 1
ATOM 3391 C C . GLY A 1 451 ? 65.764 43.716 -64.439 1.00 64.25 451 GLY A C 1
ATOM 3392 O O . GLY A 1 451 ? 65.777 44.926 -64.646 1.00 64.25 451 GLY A O 1
ATOM 3393 N N . ASN A 1 452 ? 64.640 43.075 -64.093 1.00 61.34 452 ASN A N 1
ATOM 3394 C CA . ASN A 1 452 ? 63.324 43.724 -64.008 1.00 61.34 452 ASN A CA 1
ATOM 3395 C C . ASN A 1 452 ? 63.019 44.262 -62.592 1.00 61.34 452 ASN A C 1
ATOM 3397 O O . ASN A 1 452 ? 62.052 43.862 -61.945 1.00 61.34 452 ASN A O 1
ATOM 3401 N N . GLY A 1 453 ? 63.893 45.132 -62.076 1.00 57.62 453 GLY A N 1
ATOM 3402 C CA . GLY A 1 453 ? 63.916 45.536 -60.662 1.00 57.62 453 GLY A CA 1
ATOM 3403 C C . GLY A 1 453 ? 62.699 46.315 -60.136 1.00 57.62 453 GLY A C 1
ATOM 3404 O O . GLY A 1 453 ? 62.597 46.484 -58.926 1.00 57.62 453 GLY A O 1
ATOM 3405 N N . SER A 1 454 ? 61.780 46.783 -60.992 1.00 59.84 454 SER A N 1
ATOM 3406 C CA . SER A 1 454 ? 60.640 47.626 -60.581 1.00 59.84 454 SER A CA 1
ATOM 3407 C C . SER A 1 454 ? 59.249 47.117 -60.983 1.00 59.84 454 SER A C 1
ATOM 3409 O O . SER A 1 454 ? 58.265 47.685 -60.518 1.00 59.84 454 SER A O 1
ATOM 3411 N N . MET A 1 455 ? 59.134 46.068 -61.810 1.00 63.19 455 MET A N 1
ATOM 3412 C CA . MET A 1 455 ? 57.837 45.594 -62.339 1.00 63.19 455 MET A CA 1
ATOM 3413 C C . MET A 1 455 ? 57.492 44.141 -61.980 1.00 63.19 455 MET A C 1
ATOM 3415 O O . MET A 1 455 ? 56.447 43.643 -62.386 1.00 63.19 455 MET A O 1
ATOM 3419 N N . GLY A 1 456 ? 58.327 43.474 -61.178 1.00 67.75 456 GLY A N 1
ATOM 3420 C CA . GLY A 1 456 ? 58.051 42.124 -60.690 1.00 67.75 456 GLY A CA 1
ATOM 3421 C C . GLY A 1 456 ? 58.206 41.022 -61.754 1.00 67.75 456 GLY A C 1
ATOM 3422 O O . GLY A 1 456 ? 58.636 41.279 -62.884 1.00 67.75 456 GLY A O 1
ATOM 3423 N N . PRO A 1 457 ? 57.939 39.762 -61.378 1.00 77.06 457 PRO A N 1
ATOM 3424 C CA . PRO A 1 457 ? 58.032 38.621 -62.283 1.00 77.06 457 PRO A CA 1
ATOM 3425 C C . PRO A 1 457 ? 56.929 38.647 -63.350 1.00 77.06 457 PRO A C 1
ATOM 3427 O O . PRO A 1 457 ? 55.822 39.124 -63.106 1.00 77.06 457 PRO A O 1
ATOM 3430 N N . VAL A 1 458 ? 57.222 38.103 -64.534 1.00 77.44 458 VAL A N 1
ATOM 3431 C CA . VAL A 1 458 ? 56.228 37.962 -65.608 1.00 77.44 458 VAL A CA 1
ATOM 3432 C C . VAL A 1 458 ? 55.286 36.815 -65.245 1.00 77.44 458 VAL A C 1
ATOM 3434 O O . VAL A 1 458 ? 55.750 35.699 -65.004 1.00 77.44 458 VAL A O 1
ATOM 3437 N N . MET A 1 459 ? 53.981 37.097 -65.201 1.00 77.25 459 MET A N 1
ATOM 3438 C CA . MET A 1 459 ? 52.923 36.097 -65.028 1.00 77.25 459 MET A CA 1
ATOM 3439 C C . MET A 1 459 ? 52.385 35.693 -66.404 1.00 77.25 459 MET A C 1
ATOM 3441 O O . MET A 1 459 ? 51.910 36.548 -67.152 1.00 77.25 459 MET A O 1
ATOM 3445 N N . GLN A 1 460 ? 52.471 34.409 -66.743 1.00 79.44 460 GLN A N 1
ATOM 3446 C CA . GLN A 1 460 ? 51.962 33.849 -67.995 1.00 79.44 460 GLN A CA 1
ATOM 3447 C C . GLN A 1 460 ? 50.882 32.807 -67.695 1.00 79.44 460 GLN A C 1
ATOM 3449 O O . GLN A 1 460 ? 51.149 31.825 -67.004 1.00 79.44 460 GLN A O 1
ATOM 3454 N N . ASP A 1 461 ? 49.679 33.007 -68.234 1.00 78.81 461 ASP A N 1
ATOM 3455 C CA . ASP A 1 461 ? 48.635 31.978 -68.252 1.00 78.81 461 ASP A CA 1
ATOM 3456 C C . ASP A 1 461 ? 49.055 30.862 -69.222 1.00 78.81 461 ASP A C 1
ATOM 3458 O O . ASP A 1 461 ? 49.374 31.118 -70.388 1.00 78.81 461 ASP A O 1
ATOM 3462 N N . MET A 1 462 ? 49.104 29.626 -68.727 1.00 78.31 462 MET A N 1
ATOM 3463 C CA . MET A 1 462 ? 49.485 28.454 -69.515 1.00 78.31 462 MET A CA 1
ATOM 3464 C C . MET A 1 462 ? 48.324 27.889 -70.344 1.00 78.31 462 MET A C 1
ATOM 3466 O O . MET A 1 462 ? 48.526 26.917 -71.073 1.00 78.31 462 MET A O 1
ATOM 3470 N N . GLY A 1 463 ? 47.115 28.457 -70.243 1.00 72.75 463 GLY A N 1
ATOM 3471 C CA . GLY A 1 463 ? 45.923 27.973 -70.947 1.00 72.75 463 GLY A CA 1
ATOM 3472 C C . GLY A 1 463 ? 45.455 26.592 -70.474 1.00 72.75 463 GLY A C 1
ATOM 3473 O O . GLY A 1 463 ? 44.670 25.940 -71.159 1.00 72.75 463 GLY A O 1
ATOM 3474 N N . ALA A 1 464 ? 45.953 26.142 -69.321 1.00 75.44 464 ALA A N 1
ATOM 3475 C CA . ALA A 1 464 ? 45.634 24.867 -68.699 1.00 75.44 464 ALA A CA 1
ATOM 3476 C C . ALA A 1 464 ? 45.106 25.102 -67.282 1.00 75.44 464 ALA A C 1
ATOM 3478 O O . ALA A 1 464 ? 45.588 25.972 -66.553 1.00 75.44 464 ALA A O 1
ATOM 3479 N N . THR A 1 465 ? 44.118 24.308 -66.889 1.00 78.56 465 THR A N 1
ATOM 3480 C CA . THR A 1 465 ? 43.573 24.298 -65.532 1.00 78.56 465 THR A CA 1
ATOM 3481 C C . THR A 1 465 ? 44.299 23.246 -64.701 1.00 78.56 465 THR A C 1
ATOM 3483 O O . THR A 1 465 ? 44.830 22.277 -65.250 1.00 78.56 465 THR A O 1
ATOM 3486 N N . GLY A 1 466 ? 44.324 23.419 -63.380 1.00 78.44 466 GLY A N 1
ATOM 3487 C CA . GLY A 1 466 ? 44.782 22.370 -62.471 1.00 78.44 466 GLY A CA 1
ATOM 3488 C C . GLY A 1 466 ? 43.951 21.089 -62.614 1.00 78.44 466 GLY A C 1
ATOM 3489 O O . GLY A 1 466 ? 42.865 21.095 -63.199 1.00 78.44 466 GLY A O 1
ATOM 3490 N N . GLU A 1 467 ? 44.450 19.986 -62.059 1.00 80.50 467 GLU A N 1
ATOM 3491 C CA . GLU A 1 467 ? 43.662 18.759 -61.936 1.00 80.50 467 GLU A CA 1
ATOM 3492 C C . GLU A 1 467 ? 42.446 18.990 -61.020 1.00 80.50 467 GLU A C 1
ATOM 3494 O O . GLU A 1 467 ? 42.506 19.819 -60.107 1.00 80.50 467 GLU A O 1
ATOM 3499 N N . LYS A 1 468 ? 41.327 18.300 -61.269 1.00 85.56 468 LYS A N 1
ATOM 3500 C CA . LYS A 1 468 ? 40.187 18.312 -60.344 1.00 85.56 468 LYS A CA 1
ATOM 3501 C C . LYS A 1 468 ? 40.397 17.222 -59.316 1.00 85.56 468 LYS A C 1
ATOM 3503 O O . LYS A 1 468 ? 40.707 16.085 -59.682 1.00 85.56 468 LYS A O 1
ATOM 3508 N N . LYS A 1 469 ? 40.196 17.539 -58.041 1.00 86.50 469 LYS A N 1
ATOM 3509 C CA . LYS A 1 469 ? 40.414 16.590 -56.951 1.00 86.50 469 LYS A CA 1
ATOM 3510 C C . LYS A 1 469 ? 39.190 16.511 -56.056 1.00 86.50 469 LYS A C 1
ATOM 3512 O O . LYS A 1 469 ? 38.681 17.525 -55.601 1.00 86.50 469 LYS A O 1
ATOM 3517 N N . ARG A 1 470 ? 38.739 15.292 -55.768 1.00 87.00 470 ARG A N 1
ATOM 3518 C CA . ARG A 1 470 ? 37.708 15.017 -54.760 1.00 87.00 470 ARG A CA 1
ATOM 3519 C C . ARG A 1 470 ? 38.325 14.200 -53.645 1.00 87.00 470 ARG A C 1
ATOM 3521 O O . ARG A 1 470 ? 38.929 13.162 -53.909 1.00 87.00 470 ARG A O 1
ATOM 3528 N N . THR A 1 471 ? 38.166 14.647 -52.408 1.00 88.00 471 THR A N 1
ATOM 3529 C CA . THR A 1 471 ? 38.565 13.893 -51.217 1.00 88.00 471 THR A CA 1
ATOM 3530 C C . THR A 1 471 ? 37.329 13.575 -50.393 1.00 88.00 471 THR A C 1
ATOM 3532 O O . THR A 1 471 ? 36.541 14.464 -50.097 1.00 88.00 471 THR A O 1
ATOM 3535 N N . MET A 1 472 ? 37.166 12.308 -50.032 1.00 89.38 472 MET A N 1
ATOM 3536 C CA . MET A 1 472 ? 36.121 11.824 -49.139 1.00 89.38 472 MET A CA 1
ATOM 3537 C C . MET A 1 472 ? 36.774 11.342 -47.846 1.00 89.38 472 MET A C 1
ATOM 3539 O O . MET A 1 472 ? 37.749 10.592 -47.896 1.00 89.38 472 MET A O 1
ATOM 3543 N N . SER A 1 473 ? 36.231 11.749 -46.705 1.00 88.56 473 SER A N 1
ATOM 3544 C CA . SER A 1 473 ? 36.527 11.174 -45.395 1.00 88.56 473 SER A CA 1
ATOM 3545 C C . SER A 1 473 ? 35.225 10.685 -44.785 1.00 88.56 473 SER A C 1
ATOM 3547 O O . SER A 1 473 ? 34.277 11.456 -44.670 1.00 88.56 473 SER A O 1
ATOM 3549 N N . VAL A 1 474 ? 35.171 9.407 -44.432 1.00 88.12 474 VAL A N 1
ATOM 3550 C CA . VAL A 1 474 ? 34.025 8.785 -43.771 1.00 88.12 474 VAL A CA 1
ATOM 3551 C C . VAL A 1 474 ? 34.467 8.323 -42.397 1.00 88.12 474 VAL A C 1
ATOM 3553 O O . VAL A 1 474 ? 35.404 7.532 -42.296 1.00 88.12 474 VAL A O 1
ATOM 3556 N N . ASP A 1 475 ? 33.772 8.789 -41.368 1.00 88.50 475 ASP A N 1
ATOM 3557 C CA . ASP A 1 475 ? 33.951 8.384 -39.979 1.00 88.50 475 ASP A CA 1
ATOM 3558 C C . ASP A 1 475 ? 32.703 7.643 -39.503 1.00 88.50 475 ASP A C 1
ATOM 3560 O O . ASP A 1 475 ? 31.599 8.184 -39.528 1.00 88.50 475 ASP A O 1
ATOM 3564 N N . ILE A 1 476 ? 32.878 6.396 -39.069 1.00 86.94 476 ILE A N 1
ATOM 3565 C CA . ILE A 1 476 ? 31.798 5.531 -38.584 1.00 86.94 476 ILE A CA 1
ATOM 3566 C C . ILE A 1 476 ? 32.148 5.031 -37.190 1.00 86.94 476 ILE A C 1
ATOM 3568 O O . ILE A 1 476 ? 33.285 4.627 -36.926 1.00 86.94 476 ILE A O 1
ATOM 3572 N N . VAL A 1 477 ? 31.158 5.002 -36.302 1.00 86.69 477 VAL A N 1
ATOM 3573 C CA . VAL A 1 477 ? 31.284 4.382 -34.979 1.00 86.69 477 VAL A CA 1
ATOM 3574 C C . VAL A 1 477 ? 30.332 3.198 -34.877 1.00 86.69 477 VAL A C 1
ATOM 3576 O O . VAL A 1 477 ? 29.124 3.345 -35.032 1.00 86.69 477 VAL A O 1
ATOM 3579 N N . MET A 1 478 ? 30.874 2.016 -34.586 1.00 84.38 478 MET A N 1
ATOM 3580 C CA . MET A 1 478 ? 30.107 0.779 -34.425 1.00 84.38 478 MET A CA 1
ATOM 3581 C C . MET A 1 478 ? 29.766 0.490 -32.950 1.00 84.38 478 MET A C 1
ATOM 3583 O O . MET A 1 478 ? 30.596 0.720 -32.049 1.00 84.38 478 MET A O 1
ATOM 3587 N N . PRO A 1 479 ? 28.585 -0.098 -32.686 1.00 80.69 479 PRO A N 1
ATOM 3588 C CA . PRO A 1 479 ? 28.175 -0.531 -31.359 1.00 80.69 479 PRO A CA 1
ATOM 3589 C C . PRO A 1 479 ? 29.044 -1.691 -30.868 1.00 80.69 479 PRO A C 1
ATOM 3591 O O . PRO A 1 479 ? 29.711 -2.382 -31.642 1.00 80.69 479 PRO A O 1
ATOM 3594 N N . LYS A 1 480 ? 29.099 -1.861 -29.542 1.00 82.12 480 LYS A N 1
ATOM 3595 C CA . LYS A 1 480 ? 30.066 -2.731 -28.848 1.00 82.12 480 LYS A CA 1
ATOM 3596 C C . LYS A 1 480 ? 30.004 -4.194 -29.299 1.00 82.12 480 LYS A C 1
ATOM 3598 O O . LYS A 1 480 ? 31.044 -4.840 -29.403 1.00 82.12 480 LYS A O 1
ATOM 3603 N N . ASP A 1 481 ? 28.809 -4.698 -29.561 1.00 79.94 481 ASP A N 1
ATOM 3604 C CA . ASP A 1 481 ? 28.514 -6.061 -30.006 1.00 79.94 481 ASP A CA 1
ATOM 3605 C C . ASP A 1 481 ? 28.972 -6.340 -31.449 1.00 79.94 481 ASP A C 1
ATOM 3607 O O . ASP A 1 481 ? 29.302 -7.479 -31.780 1.00 79.94 481 ASP A O 1
ATOM 3611 N N . LYS A 1 482 ? 29.087 -5.305 -32.290 1.00 80.75 482 LYS A N 1
ATOM 3612 C CA . LYS A 1 482 ? 29.503 -5.417 -33.701 1.00 80.75 482 LYS A CA 1
ATOM 3613 C C . LYS A 1 482 ? 30.976 -5.094 -33.952 1.00 80.75 482 LYS A C 1
ATOM 3615 O O . LYS A 1 482 ? 31.440 -5.181 -35.086 1.00 80.75 482 LYS A O 1
ATOM 3620 N N . ARG A 1 483 ? 31.762 -4.788 -32.910 1.00 83.94 483 ARG A N 1
ATOM 3621 C CA . ARG A 1 483 ? 33.192 -4.433 -33.053 1.00 83.94 483 ARG A CA 1
ATOM 3622 C C . ARG A 1 483 ? 34.113 -5.605 -33.418 1.00 83.94 483 ARG A C 1
ATOM 3624 O O . ARG A 1 483 ? 35.287 -5.393 -33.715 1.00 83.94 483 ARG A O 1
ATOM 3631 N N . GLY A 1 484 ? 33.611 -6.840 -33.383 1.00 80.19 484 GLY A N 1
ATOM 3632 C CA . GLY A 1 484 ? 34.401 -8.038 -33.690 1.00 80.19 484 GLY A CA 1
ATOM 3633 C C . GLY A 1 484 ? 34.795 -8.161 -35.164 1.00 80.19 484 GLY A C 1
ATOM 3634 O O . GLY A 1 484 ? 35.795 -8.803 -35.481 1.00 80.19 484 GLY A O 1
ATOM 3635 N N . THR A 1 485 ? 34.048 -7.522 -36.064 1.00 82.38 485 THR A N 1
ATOM 3636 C CA . THR A 1 485 ? 34.268 -7.591 -37.510 1.00 82.38 485 THR A CA 1
ATOM 3637 C C . THR A 1 485 ? 34.367 -6.201 -38.106 1.00 82.38 485 THR A C 1
ATOM 3639 O O . THR A 1 485 ? 33.606 -5.305 -37.756 1.00 82.38 485 THR A O 1
ATOM 3642 N N . LYS A 1 486 ? 35.303 -6.034 -39.039 1.00 84.62 486 LYS A N 1
ATOM 3643 C CA . LYS A 1 486 ? 35.446 -4.803 -39.813 1.00 84.62 486 LYS A CA 1
ATOM 3644 C C . LYS A 1 486 ? 34.156 -4.529 -40.615 1.00 84.62 486 LYS A C 1
ATOM 3646 O O . LYS A 1 486 ? 33.670 -5.466 -41.253 1.00 84.62 486 LYS A O 1
ATOM 3651 N N . PRO A 1 487 ? 33.636 -3.287 -40.636 1.00 84.75 487 PRO A N 1
ATOM 3652 C CA . PRO A 1 487 ? 32.460 -2.934 -41.431 1.00 84.75 487 PRO A CA 1
ATOM 3653 C C . PRO A 1 487 ? 32.644 -3.230 -42.928 1.00 84.75 487 PRO A C 1
ATOM 3655 O O . PRO A 1 487 ? 33.713 -2.995 -43.493 1.00 84.75 487 PRO A O 1
ATOM 3658 N N . SER A 1 488 ? 31.596 -3.732 -43.586 1.00 84.12 488 SER A N 1
ATOM 3659 C CA . SER A 1 488 ? 31.602 -4.095 -45.015 1.00 84.12 488 SER A CA 1
ATOM 3660 C C . SER A 1 488 ? 31.122 -2.976 -45.944 1.00 84.12 488 SER A C 1
ATOM 3662 O O . SER A 1 488 ? 31.106 -3.159 -47.156 1.00 84.12 488 SER A O 1
ATOM 3664 N N . CYS A 1 489 ? 30.744 -1.820 -45.399 1.00 82.31 489 CYS A N 1
ATOM 3665 C CA . CYS A 1 489 ? 30.149 -0.704 -46.135 1.00 82.31 489 CYS A CA 1
ATOM 3666 C C . CYS A 1 489 ? 31.155 0.157 -46.920 1.00 82.31 489 CYS A C 1
ATOM 3668 O O . CYS A 1 489 ? 30.745 0.969 -47.745 1.00 82.31 489 CYS A O 1
ATOM 3670 N N . GLY A 1 490 ? 32.466 -0.041 -46.733 1.00 81.00 490 GLY A N 1
ATOM 3671 C CA . GLY A 1 490 ? 33.514 0.717 -47.432 1.00 81.00 490 GLY A CA 1
ATOM 3672 C C . GLY A 1 490 ? 33.368 0.778 -48.968 1.00 81.00 490 GLY A C 1
ATOM 3673 O O . GLY A 1 490 ? 33.442 1.870 -49.531 1.00 81.00 490 GLY A O 1
ATOM 3674 N N . PRO A 1 491 ? 33.111 -0.345 -49.672 1.00 82.81 491 PRO A N 1
ATOM 3675 C CA . PRO A 1 491 ? 32.857 -0.345 -51.116 1.00 82.81 491 PRO A CA 1
ATOM 3676 C C . PRO A 1 491 ? 31.596 0.427 -51.533 1.00 82.81 491 PRO A C 1
ATOM 3678 O O . PRO A 1 491 ? 31.570 0.997 -52.622 1.00 82.81 491 PRO A O 1
ATOM 3681 N N . THR A 1 492 ? 30.565 0.479 -50.683 1.00 84.62 492 THR A N 1
ATOM 3682 C CA . THR A 1 492 ? 29.341 1.245 -50.958 1.00 84.62 492 THR A CA 1
ATOM 3683 C C . THR A 1 492 ? 29.656 2.737 -51.011 1.00 84.62 492 THR A C 1
ATOM 3685 O O . THR A 1 492 ? 29.338 3.381 -52.009 1.00 84.62 492 THR A O 1
ATOM 3688 N N . PHE A 1 493 ? 30.374 3.267 -50.014 1.00 84.44 493 PHE A N 1
ATOM 3689 C CA . PHE A 1 493 ? 30.824 4.667 -49.996 1.00 84.44 493 PHE A CA 1
ATOM 3690 C C . PHE A 1 493 ? 31.687 5.018 -51.205 1.00 84.44 493 PHE A C 1
ATOM 3692 O O . PHE A 1 493 ? 31.477 6.047 -51.847 1.00 84.44 493 PHE A O 1
ATOM 3699 N N . GLU A 1 494 ? 32.620 4.131 -51.549 1.00 84.00 494 GLU A N 1
ATOM 3700 C CA . GLU A 1 494 ? 33.460 4.288 -52.732 1.00 84.00 494 GLU A CA 1
ATOM 3701 C C . GLU A 1 494 ? 32.616 4.428 -54.003 1.00 84.00 494 GLU A C 1
ATOM 3703 O O . GLU A 1 494 ? 32.868 5.322 -54.803 1.00 84.00 494 GLU A O 1
ATOM 3708 N N . SER A 1 495 ? 31.596 3.587 -54.184 1.00 82.75 495 SER A N 1
ATOM 3709 C CA . SER A 1 495 ? 30.735 3.648 -55.368 1.00 82.75 495 SER A CA 1
ATOM 3710 C C . SER A 1 495 ? 29.807 4.868 -55.393 1.00 82.75 495 SER A C 1
ATOM 3712 O O . SER A 1 495 ? 29.632 5.461 -56.456 1.00 82.75 495 SER A O 1
ATOM 3714 N N . SER A 1 496 ? 29.257 5.270 -54.243 1.00 85.38 496 SER A N 1
ATOM 3715 C CA . SER A 1 496 ? 28.269 6.353 -54.144 1.00 85.38 496 SER A CA 1
ATOM 3716 C C . SER A 1 496 ? 28.873 7.741 -54.350 1.00 85.38 496 SER A C 1
ATOM 3718 O O . SER A 1 496 ? 28.206 8.623 -54.887 1.00 85.38 496 SER A O 1
ATOM 3720 N N . TYR A 1 497 ? 30.128 7.945 -53.938 1.00 85.88 497 TYR A N 1
ATOM 3721 C CA . TYR A 1 497 ? 30.769 9.267 -53.953 1.00 85.88 497 TYR A CA 1
ATOM 3722 C C . TYR A 1 497 ? 31.878 9.420 -55.000 1.00 85.88 497 TYR A C 1
ATOM 3724 O O . TYR A 1 497 ? 32.453 10.508 -55.141 1.00 85.88 497 TYR A O 1
ATOM 3732 N N . LYS A 1 498 ? 32.152 8.367 -55.780 1.00 86.25 498 LYS A N 1
ATOM 3733 C CA . LYS A 1 498 ? 33.081 8.424 -56.911 1.00 86.25 498 LYS A CA 1
ATOM 3734 C C . LYS A 1 498 ? 32.608 9.474 -57.930 1.00 86.25 498 LYS A C 1
ATOM 3736 O O . LYS A 1 498 ? 31.479 9.383 -58.413 1.00 86.25 498 LYS A O 1
ATOM 3741 N N . PRO A 1 499 ? 33.444 10.467 -58.286 1.00 83.94 499 PRO A N 1
ATOM 3742 C CA . PRO A 1 499 ? 33.055 11.480 -59.259 1.00 83.94 499 PRO A CA 1
ATOM 3743 C C . PRO A 1 499 ? 32.864 10.850 -60.644 1.00 83.94 499 PRO A C 1
ATOM 3745 O O . PRO A 1 499 ? 33.603 9.949 -61.036 1.00 83.94 499 PRO A O 1
ATOM 3748 N N . LEU A 1 500 ? 31.878 11.327 -61.398 1.00 79.75 500 LEU A N 1
ATOM 3749 C CA . LEU A 1 500 ? 31.720 10.948 -62.800 1.00 79.75 500 LEU A CA 1
ATOM 3750 C C . LEU A 1 500 ? 32.701 11.773 -63.636 1.00 79.75 500 LEU A C 1
ATOM 3752 O O . LEU A 1 500 ? 32.756 12.994 -63.492 1.00 79.75 500 LEU A O 1
ATOM 3756 N N . ALA A 1 501 ? 33.478 11.115 -64.497 1.00 72.94 501 ALA A N 1
ATOM 3757 C CA . ALA A 1 501 ? 34.269 11.838 -65.482 1.00 72.94 501 ALA A CA 1
ATOM 3758 C C . ALA A 1 501 ? 33.322 12.489 -66.504 1.00 72.94 501 ALA A C 1
ATOM 3760 O O . ALA A 1 501 ? 32.395 11.819 -66.968 1.00 72.94 501 ALA A O 1
ATOM 3761 N N . PRO A 1 502 ? 33.520 13.770 -66.858 1.00 68.50 502 PRO A N 1
ATOM 3762 C CA . PRO A 1 502 ? 32.825 14.382 -67.982 1.00 68.50 502 PRO A CA 1
ATOM 3763 C C . PRO A 1 502 ? 33.093 13.588 -69.267 1.00 68.50 502 PRO A C 1
ATOM 3765 O O . PRO A 1 502 ? 34.223 13.146 -69.495 1.00 68.50 502 PRO A O 1
ATOM 3768 N N . ASP A 1 503 ? 32.071 13.426 -70.111 1.00 64.94 503 ASP A N 1
ATOM 3769 C CA . ASP A 1 503 ? 32.171 12.659 -71.356 1.00 64.94 503 ASP A CA 1
ATOM 3770 C C . ASP A 1 503 ? 33.402 13.076 -72.183 1.00 64.94 503 ASP A C 1
ATOM 3772 O O . ASP A 1 503 ? 33.546 14.231 -72.593 1.00 64.94 503 ASP A O 1
ATOM 3776 N N . GLY A 1 504 ? 34.299 12.116 -72.431 1.00 63.91 504 GLY A N 1
ATOM 3777 C CA . GLY A 1 504 ? 35.494 12.297 -73.261 1.00 63.91 504 GLY A CA 1
ATOM 3778 C C . GLY A 1 504 ? 36.774 12.738 -72.538 1.00 63.91 504 GLY A C 1
ATOM 3779 O O . GLY A 1 504 ? 37.748 13.042 -73.227 1.00 63.91 504 GLY A O 1
ATOM 3780 N N . ARG A 1 505 ? 36.810 12.771 -71.197 1.00 69.06 505 ARG A N 1
ATOM 3781 C CA . ARG A 1 505 ? 38.027 13.055 -70.406 1.00 69.06 505 ARG A CA 1
ATOM 3782 C C . ARG A 1 505 ? 38.498 11.851 -69.583 1.00 69.06 505 ARG A C 1
ATOM 3784 O O . ARG A 1 505 ? 37.706 10.987 -69.215 1.00 69.06 505 ARG A O 1
ATOM 3791 N N . ASP A 1 506 ? 39.800 11.804 -69.299 1.00 75.50 506 ASP A N 1
ATOM 3792 C CA . ASP A 1 506 ? 40.423 10.732 -68.518 1.00 75.50 506 ASP A CA 1
ATOM 3793 C C . ASP A 1 506 ? 40.069 10.839 -67.021 1.00 75.50 506 ASP A C 1
ATOM 3795 O O . ASP A 1 506 ? 40.220 11.894 -66.401 1.00 75.50 506 ASP A O 1
ATOM 3799 N N . GLY A 1 507 ? 39.643 9.723 -66.421 1.00 77.00 507 GLY A N 1
ATOM 3800 C CA . GLY A 1 507 ? 39.383 9.600 -64.984 1.00 77.00 507 GLY A CA 1
ATOM 3801 C C . GLY A 1 507 ? 38.033 8.952 -64.650 1.00 77.00 507 GLY A C 1
ATOM 3802 O O . GLY A 1 507 ? 37.344 8.446 -65.535 1.00 77.00 507 GLY A O 1
ATOM 3803 N N . PRO A 1 508 ? 37.641 8.936 -63.363 1.00 81.69 508 PRO A N 1
ATOM 3804 C CA . PRO A 1 508 ? 38.446 9.327 -62.205 1.00 81.69 508 PRO A CA 1
ATOM 3805 C C . PRO A 1 508 ? 39.506 8.273 -61.842 1.00 81.69 508 PRO A C 1
ATOM 3807 O O . PRO A 1 508 ? 39.221 7.075 -61.767 1.00 81.69 508 PRO A O 1
ATOM 3810 N N . PHE A 1 509 ? 40.723 8.724 -61.549 1.00 87.06 509 PHE A N 1
ATOM 3811 C CA . PHE A 1 509 ? 41.805 7.888 -61.034 1.00 87.06 509 PHE A CA 1
ATOM 3812 C C . PHE A 1 509 ? 41.893 8.026 -59.517 1.00 87.06 509 PHE A C 1
ATOM 3814 O O . PHE A 1 509 ? 41.944 9.132 -58.981 1.00 87.06 509 PHE A O 1
ATOM 3821 N N . GLN A 1 510 ? 41.914 6.903 -58.806 1.00 86.81 510 GLN A N 1
ATOM 3822 C CA . GLN A 1 510 ? 42.101 6.897 -57.358 1.00 86.81 510 GLN A CA 1
ATOM 3823 C C . GLN A 1 510 ? 43.573 7.184 -57.029 1.00 86.81 510 GLN A C 1
ATOM 3825 O O . GLN A 1 510 ? 44.443 6.378 -57.352 1.00 86.81 510 GLN A O 1
ATOM 3830 N N . GLN A 1 511 ? 43.849 8.316 -56.377 1.00 86.56 511 GLN A N 1
ATOM 3831 C CA . GLN A 1 511 ? 45.197 8.688 -55.930 1.00 86.56 511 GLN A CA 1
ATOM 3832 C C . GLN A 1 511 ? 45.566 8.020 -54.603 1.00 86.56 511 GLN A C 1
ATOM 3834 O O . GLN A 1 511 ? 46.711 7.615 -54.407 1.00 86.56 511 GLN A O 1
ATOM 3839 N N . SER A 1 512 ? 44.610 7.900 -53.682 1.00 88.38 512 SER A N 1
ATOM 3840 C CA . SER A 1 512 ? 44.846 7.301 -52.369 1.00 88.38 512 SER A CA 1
ATOM 3841 C C . SER A 1 512 ? 43.585 6.654 -51.805 1.00 88.38 512 SER A C 1
ATOM 3843 O O . SER A 1 512 ? 42.461 7.072 -52.088 1.00 88.38 512 SER A O 1
ATOM 3845 N N . LYS A 1 513 ? 43.793 5.607 -51.003 1.00 90.69 513 LYS A N 1
ATOM 3846 C CA . LYS A 1 513 ? 42.776 4.972 -50.165 1.00 90.69 513 LYS A CA 1
ATOM 3847 C C . LYS A 1 513 ? 43.442 4.541 -48.871 1.00 90.69 513 LYS A C 1
ATOM 3849 O O . LYS A 1 513 ? 44.313 3.673 -48.883 1.00 90.69 513 LYS A O 1
ATOM 3854 N N . THR A 1 514 ? 43.028 5.165 -47.783 1.00 89.12 514 THR A N 1
ATOM 3855 C CA . THR A 1 514 ? 43.479 4.854 -46.433 1.00 89.12 514 THR A CA 1
ATOM 3856 C C . THR A 1 514 ? 42.273 4.412 -45.636 1.00 89.12 514 THR A C 1
ATOM 3858 O O . THR A 1 514 ? 41.234 5.063 -45.650 1.00 89.12 514 THR A O 1
ATOM 3861 N N . GLU A 1 515 ? 42.411 3.291 -44.948 1.00 90.50 515 GLU A N 1
ATOM 3862 C CA . GLU A 1 515 ? 41.333 2.705 -44.176 1.00 90.50 515 GLU A CA 1
ATOM 3863 C C . GLU A 1 515 ? 41.881 2.270 -42.825 1.00 90.50 515 GLU A C 1
ATOM 3865 O O . GLU A 1 515 ? 42.901 1.580 -42.747 1.00 90.50 515 GLU A O 1
ATOM 3870 N N . THR A 1 516 ? 41.209 2.681 -41.759 1.00 89.88 516 THR A N 1
ATOM 3871 C CA . THR A 1 516 ? 41.583 2.340 -40.389 1.00 89.88 516 THR A CA 1
ATOM 3872 C C . THR A 1 516 ? 40.374 1.777 -39.656 1.00 89.88 516 THR A C 1
ATOM 3874 O O . THR A 1 516 ? 39.256 2.264 -39.7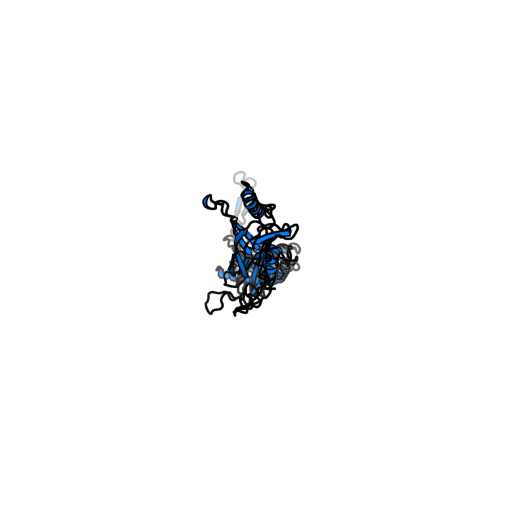94 1.00 89.88 516 THR A O 1
ATOM 3877 N N . TRP A 1 517 ? 40.596 0.706 -38.896 1.00 90.62 517 TRP A N 1
ATOM 3878 C CA . TRP A 1 517 ? 39.576 0.060 -38.077 1.00 90.62 517 TRP A CA 1
ATOM 3879 C C . TRP A 1 517 ? 40.143 -0.203 -36.692 1.00 90.62 517 TRP A C 1
ATOM 3881 O O . TRP A 1 517 ? 41.191 -0.837 -36.555 1.00 90.62 517 TRP A O 1
ATOM 3891 N N . SER A 1 518 ? 39.436 0.270 -35.673 1.00 89.88 518 SER A N 1
ATOM 3892 C CA . SER A 1 518 ? 39.784 0.071 -34.274 1.00 89.88 518 SER A CA 1
ATOM 3893 C C . SER A 1 518 ? 38.703 -0.770 -33.588 1.00 89.88 518 SER A C 1
ATOM 3895 O O . SER A 1 518 ? 37.681 -0.225 -33.170 1.00 89.88 518 SER A O 1
ATOM 3897 N N . PRO A 1 519 ? 38.910 -2.091 -33.413 1.00 85.00 519 PRO A N 1
ATOM 3898 C CA . PRO A 1 519 ? 37.955 -2.964 -32.722 1.00 85.00 519 PRO A CA 1
ATOM 3899 C C . PRO A 1 519 ? 37.678 -2.553 -31.267 1.00 85.00 519 PRO A C 1
ATOM 3901 O O . PRO A 1 519 ? 36.643 -2.885 -30.701 1.00 85.00 519 PRO A O 1
ATOM 3904 N N . THR A 1 520 ? 38.600 -1.838 -30.618 1.00 85.38 520 THR A N 1
ATOM 3905 C CA . THR A 1 520 ? 38.441 -1.431 -29.214 1.00 85.38 520 THR A CA 1
ATOM 3906 C C . THR A 1 520 ? 37.472 -0.263 -29.076 1.00 85.38 520 THR A C 1
ATOM 3908 O O . THR A 1 520 ? 36.582 -0.295 -28.224 1.00 85.38 520 THR A O 1
ATOM 3911 N N . THR A 1 521 ? 37.599 0.746 -29.936 1.00 84.69 521 THR A N 1
ATOM 3912 C CA . THR A 1 521 ? 36.738 1.937 -29.931 1.00 84.69 521 THR A CA 1
ATOM 3913 C C . THR A 1 521 ? 35.515 1.787 -30.833 1.00 84.69 521 THR A C 1
ATOM 3915 O O . THR A 1 521 ? 34.542 2.509 -30.648 1.00 84.69 521 THR A O 1
ATOM 3918 N N . GLY A 1 522 ? 35.530 0.832 -31.765 1.00 83.62 522 GLY A N 1
ATOM 3919 C CA . GLY A 1 522 ? 34.518 0.689 -32.811 1.00 83.62 522 GLY A CA 1
ATOM 3920 C C . GLY A 1 522 ? 34.628 1.758 -33.898 1.00 83.62 522 GLY A C 1
ATOM 3921 O O . GLY A 1 522 ? 33.696 1.902 -34.677 1.00 83.62 522 GLY A O 1
ATOM 3922 N N . ALA A 1 523 ? 35.726 2.520 -33.937 1.00 88.56 523 ALA A N 1
ATOM 3923 C CA . ALA A 1 523 ? 35.921 3.584 -34.913 1.00 88.56 523 ALA A CA 1
ATOM 3924 C C . ALA A 1 523 ? 36.458 3.014 -36.231 1.00 88.56 523 ALA A C 1
ATOM 3926 O O . ALA A 1 523 ? 37.482 2.320 -36.251 1.00 88.56 523 ALA A O 1
ATOM 3927 N N . TYR A 1 524 ? 35.770 3.331 -37.319 1.00 89.25 524 TYR A N 1
ATOM 3928 C CA . TYR A 1 524 ? 36.167 3.050 -38.688 1.00 89.25 524 TYR A CA 1
ATOM 3929 C C . TYR A 1 524 ? 36.331 4.373 -39.431 1.00 89.25 524 TYR A C 1
ATOM 3931 O O . TYR A 1 524 ? 35.386 5.152 -39.492 1.00 89.25 524 TYR A O 1
ATOM 3939 N N . ASN A 1 525 ? 37.511 4.615 -39.998 1.00 90.38 525 ASN A N 1
ATOM 3940 C CA . ASN A 1 525 ? 37.746 5.767 -40.862 1.00 90.38 525 ASN A CA 1
ATOM 3941 C C . ASN A 1 525 ? 38.184 5.296 -42.252 1.00 90.38 525 ASN A C 1
ATOM 3943 O O . ASN A 1 525 ? 39.121 4.499 -42.378 1.00 90.38 525 ASN A O 1
ATOM 3947 N N . LEU A 1 526 ? 37.505 5.798 -43.282 1.00 90.00 526 LEU A N 1
ATOM 3948 C CA . LEU A 1 526 ? 37.838 5.597 -44.688 1.00 90.00 526 LEU A CA 1
ATOM 3949 C C . LEU A 1 526 ? 38.103 6.955 -45.333 1.00 90.00 526 LEU A C 1
ATOM 3951 O O . LEU A 1 526 ? 37.194 7.765 -45.486 1.00 90.00 526 LEU A O 1
ATOM 3955 N N . SER A 1 527 ? 39.339 7.175 -45.772 1.00 90.25 527 SER A N 1
ATOM 3956 C CA . SER A 1 527 ? 39.726 8.352 -46.539 1.00 90.25 527 SER A CA 1
ATOM 3957 C C . SER A 1 527 ? 40.122 7.954 -47.956 1.00 90.25 527 SER A C 1
ATOM 3959 O O . SER A 1 527 ? 40.975 7.084 -48.157 1.00 90.25 527 SER A O 1
ATOM 3961 N N . MET A 1 528 ? 39.500 8.579 -48.950 1.00 89.81 528 MET A N 1
ATOM 3962 C CA . MET A 1 528 ? 39.763 8.332 -50.366 1.00 89.81 528 MET A CA 1
ATOM 3963 C C . MET A 1 528 ? 39.969 9.640 -51.111 1.00 89.81 528 MET A C 1
ATOM 3965 O O . MET A 1 528 ? 39.300 10.633 -50.833 1.00 89.81 528 MET A O 1
ATOM 3969 N N . SER A 1 529 ? 40.875 9.634 -52.084 1.00 89.19 529 SER A N 1
ATOM 3970 C CA . SER A 1 529 ? 41.075 10.773 -52.971 1.00 89.19 529 SER A CA 1
ATOM 3971 C C . SER A 1 529 ? 41.081 10.336 -54.426 1.00 89.19 529 SER A C 1
ATOM 3973 O O . SER A 1 529 ? 41.763 9.375 -54.797 1.00 89.19 529 SER A O 1
ATOM 3975 N N . TRP A 1 530 ? 40.327 11.058 -55.247 1.00 89.94 530 TRP A N 1
ATOM 3976 C CA . TRP A 1 530 ? 40.263 10.872 -56.688 1.00 89.94 530 TRP A CA 1
ATOM 3977 C C . TRP A 1 530 ? 40.727 12.124 -57.401 1.00 89.94 530 TRP A C 1
ATOM 3979 O O . TRP A 1 530 ? 40.426 13.238 -56.971 1.00 89.94 530 TRP A O 1
ATOM 3989 N N . VAL A 1 531 ? 41.381 11.912 -58.536 1.00 86.31 531 VAL A N 1
ATOM 3990 C CA . VAL A 1 531 ? 41.681 12.963 -59.495 1.00 86.31 531 VAL A CA 1
ATOM 3991 C C . VAL A 1 531 ? 41.052 12.660 -60.841 1.00 86.31 531 VAL A C 1
ATOM 3993 O O . VAL A 1 531 ? 41.026 11.516 -61.299 1.00 86.31 531 VAL A O 1
ATOM 3996 N N . TYR A 1 532 ? 40.496 13.701 -61.443 1.00 83.44 532 TYR A N 1
ATOM 3997 C CA . TYR A 1 532 ? 39.797 13.658 -62.717 1.00 83.44 532 TYR A CA 1
ATOM 3998 C C . TYR A 1 532 ? 39.987 14.987 -63.458 1.00 83.44 532 TYR A C 1
ATOM 4000 O O . TYR A 1 532 ? 40.481 15.963 -62.886 1.00 83.44 532 TYR A O 1
ATOM 4008 N N . ASN A 1 533 ? 39.637 15.016 -64.741 1.00 72.06 533 ASN A N 1
ATOM 4009 C CA . ASN A 1 533 ? 39.747 16.201 -65.593 1.00 72.06 533 ASN A CA 1
ATOM 4010 C C . ASN A 1 533 ? 38.402 16.528 -66.234 1.00 72.06 533 ASN A C 1
ATOM 4012 O O . ASN A 1 533 ? 37.705 15.572 -66.632 1.00 72.06 533 ASN A O 1
#

Secondary structure (DSSP, 8-state):
-EEEEEETTT--EEEEES-SS--STTEEE---SPPEEEEEEEEEE-TT--EEEEEEEEEEEEEEE--TTS---TTSTTHHHHHHHHHHHHHHHTTTTSSSSS--EEEEEEPGGG-S--EEEEEEEEEEEE-PPPPGGGTT-SEEEEEEEEEES-B---------SSPPPPPPSS-EEEEEEEEEEEEEEEEEEEGGG-TTS-EEEEEEEEEEEEEEE-PPB-SSSSBPTT-SHHHHHHHHHHHH--S-TTS-EEE-TTSPEEEEEEBTTB---SSSTTS-B-TTTEEEEEEEEEEEEETTTTEEEEEEEEEEEETT-SEEEEEEEEEE--TT-SS-EEEEEEEEEEPP---TT-----HHHHHHHHHHHHHHHHHHHHHHHHHHTT--S---SS-SEEEEEEETTTTEEEEEEEEE----SSTT-SEEEEEEEEESTTS--EEEEEE--TT-TTT-PEEEEEEEEPPEEEEEEEEEE--GGGTTS--S-HHHHHHHHPPPPPTTS---EEEEEEEEEETTTTEEEEEEEEEE-

Sequence (533 aa):
MSVYFISKDTGDTLLIGGQESVSGADTYGGIGPFPRYSISREDIRTTDGTYINTKYMINVTGTAVLKSTNDQDMLTAGQRQSRVQGEALIKMQFNRTKWPMHGAGKLEIQPYGGLANGIVFNDARLTTMELPEQTEESAGVQNLEYSFSFEAYQDSSGAGANAGADSPPVTPEYLLSSAEESWELSPNEGVVAFLNNDMDGNLYNAFQLTHTLSATGLKKFASGPALDTDGDAWKQAVKWVGSKLIDDPNVGIDEDIMGNVAASTFSPFYMDTDSTNLGYNLASNYKAYNHVRTVSSDKAAGSYNVTDTWLVSDQNQYVTHDVDFSVETGQEAPANTITANGTIQGLSINNPDTNTSDKYANALAVLDSVLASVYNASNVVYVASGFAGTLRTVENSRSVSHSKGAGTITWSITHDDFVVTCADALSESVQITDDNADGSNQVVAIIGVIGNGSMGPVMQDMGATGEKKRTMSVDIVMPKDKRGTKPSCGPTFESSYKPLAPDGRDGPFQQSKTETWSPTTGAYNLSMSWVYN

Foldseek 3Di:
DWKWWQALVPRAIETAECDLDFDDPRYAAFYFNAWDKDKDKDFQAAPVRHTQFIKIKMKTKGKGFDRPPDPDDPPDPPRLVVVLVVRVVRVVCPQCPDPVRGAFTKMWDADPPRDLFIWIFHGKTWPDKDWDDDDVVCVSPGITIIMTIIMGTDTPGPPPPPPPPDDDPDHQPFAFNDKDKDKDKAWPPQWWDAVVLFLVGDIWTKIKIKIKIKTFFAAAPDPGSHTDPQRQLLSSQVVLVVVVDDQFQLDWDQADSRRHGDPDTDRSQWPDDDPDPPTHHQNPFKGWWDWDKDWDTDSPRSMIMIMIMTIITGPVAQWIKRKDKDWDDDPPDLWIKIKIKMKIWGTHSDGNPDPDGCLLVRSVVSVVVNVVNVQVSNQVVCVVVPDDDGWDPAWLDKDWDDDPVRSMIIIMTMIIPRDDLFPQWSDKDKDKDKDCQVQPAFDWDWADDPPPVPPHTDTDTPVHGDWIKMKMKMKTAHDLVPLPDDTPCLVVVCVVPADDADPPWDDFDKPDWDWDGDSVRRIIMIMTMTTTD